Protein AF-0000000079107792 (afdb_homodimer)

Sequence (592 aa):
MAALPGDSTPASPCLSMDLQAVCQRAASRLDIPWPEMAKETSRSRYEGKHFPQTTRTKRQLLPVFPEMLDEVSVSWRDRPFSNKAPIQGASSLDCDGMERLGLLRIPPMEPLVAAHLLPRMGPSPSRNPTLPAKADRFQSIMTERAYRAAALSARALNVSSMLTAYQAELCEDMSSNPGPATLDEIAAVTDICLRVQRCAVQATGKVMGIMVVQERARWLNLTNLPDREKEDVLDMPIVPEGIFHSALASMQRRRETKKKEDEALHLCLPRRVQPLPSQQRPFATAALPPSCSEPCMAALPGDSTPASPCLSMDLQAVCQRAASRLDIPWPEMAKETSRSRYEGKHFPQTTRTKRQLLPVFPEMLDEVSVSWRDRPFSNKAPIQGASSLDCDGMERLGLLRIPPMEPLVAAHLLPRMGPSPSRNPTLPAKADRFQSIMTERAYRAAALSARALNVSSMLTAYQAELCEDMSSNPGPATLDEIAAVTDICLRVQRCAVQATGKVMGIMVVQERARWLNLTNLPDREKEDVLDMPIVPEGIFHSALASMQRRRETKKKEDEALHLCLPRRVQPLPSQQRPFATAALPPSCSEPC

Radius of gyration: 36.27 Å; Cα contacts (8 Å, |Δi|>4): 708; chains: 2; bounding box: 68×150×100 Å

pLDDT: mean 79.84, std 21.38, range [21.89, 98.81]

Structure (mmCIF, N/CA/C/O backbone):
data_AF-0000000079107792-model_v1
#
loop_
_entity.id
_entity.type
_entity.pdbx_description
1 polymer 'Uncharacterized protein'
#
loop_
_atom_site.group_PDB
_atom_site.id
_atom_site.type_symbol
_atom_site.label_atom_id
_atom_site.label_alt_id
_atom_site.label_comp_id
_atom_site.label_asym_id
_atom_site.label_entity_id
_atom_site.label_seq_id
_atom_site.pdbx_PDB_ins_code
_atom_site.Cartn_x
_atom_site.Cartn_y
_atom_site.Cartn_z
_atom_site.occupancy
_atom_site.B_iso_or_equiv
_atom_site.auth_seq_id
_atom_site.auth_comp_id
_atom_site.auth_asym_id
_atom_site.auth_atom_id
_atom_site.pdbx_PDB_model_num
ATOM 1 N N . MET A 1 1 ? 17.984 -16.156 35.125 1 22.91 1 MET A N 1
ATOM 2 C CA . MET A 1 1 ? 17.359 -14.844 35.156 1 22.91 1 MET A CA 1
ATOM 3 C C . MET A 1 1 ? 16.422 -14.656 33.969 1 22.91 1 MET A C 1
ATOM 5 O O . MET A 1 1 ? 16.859 -14.719 32.812 1 22.91 1 MET A O 1
ATOM 9 N N . ALA A 1 2 ? 15.07 -14.938 34.125 1 25.86 2 ALA A N 1
ATOM 10 C CA . ALA A 1 2 ? 13.922 -15.109 33.25 1 25.86 2 ALA A CA 1
ATOM 11 C C . ALA A 1 2 ? 13.562 -13.797 32.562 1 25.86 2 ALA A C 1
ATOM 13 O O . ALA A 1 2 ? 13.469 -12.75 33.188 1 25.86 2 ALA A O 1
ATOM 14 N N . ALA A 1 3 ? 13.938 -13.656 31.234 1 34.09 3 ALA A N 1
ATOM 15 C CA . ALA A 1 3 ? 13.734 -12.469 30.391 1 34.09 3 ALA A CA 1
ATOM 16 C C . ALA A 1 3 ? 12.305 -11.953 30.516 1 34.09 3 ALA A C 1
ATOM 18 O O . ALA A 1 3 ? 11.352 -12.727 30.453 1 34.09 3 ALA A O 1
ATOM 19 N N . LEU A 1 4 ? 12.094 -10.812 31.25 1 31.31 4 LEU A N 1
ATOM 20 C CA . LEU A 1 4 ? 10.836 -10.148 31.547 1 31.31 4 LEU A CA 1
ATOM 21 C C . LEU A 1 4 ? 10.016 -9.945 30.266 1 31.31 4 LEU A C 1
ATOM 23 O O . LEU A 1 4 ? 10.578 -9.719 29.203 1 31.31 4 LEU A O 1
ATOM 27 N N . PRO A 1 5 ? 8.812 -10.477 30.188 1 34 5 PRO A N 1
ATOM 28 C CA . PRO A 1 5 ? 7.859 -10.383 29.078 1 34 5 PRO A CA 1
ATOM 29 C C . PRO A 1 5 ? 7.672 -8.953 28.594 1 34 5 PRO A C 1
ATOM 31 O O . PRO A 1 5 ? 7.641 -8.016 29.391 1 34 5 PRO A O 1
ATOM 34 N N . GLY A 1 6 ? 8.391 -8.516 27.625 1 32.59 6 GLY A N 1
ATOM 35 C CA . GLY A 1 6 ? 8.328 -7.188 27.031 1 32.59 6 GLY A CA 1
ATOM 36 C C . GLY A 1 6 ? 6.91 -6.641 26.969 1 32.59 6 GLY A C 1
ATOM 37 O O . GLY A 1 6 ? 6.004 -7.324 26.484 1 32.59 6 GLY A O 1
ATOM 38 N N . ASP A 1 7 ? 6.453 -5.762 27.891 1 32.47 7 ASP A N 1
ATOM 39 C CA . ASP A 1 7 ? 5.223 -5.016 28.141 1 32.47 7 ASP A CA 1
ATOM 40 C C . ASP A 1 7 ? 4.719 -4.344 26.875 1 32.47 7 ASP A C 1
ATOM 42 O O . ASP A 1 7 ? 5.383 -3.459 26.328 1 32.47 7 ASP A O 1
ATOM 46 N N . SER A 1 8 ? 4.047 -4.945 26.031 1 37.72 8 SER A N 1
ATOM 47 C CA . SER A 1 8 ? 3.234 -4.359 24.969 1 37.72 8 SER A CA 1
ATOM 48 C C . SER A 1 8 ? 2.428 -3.172 25.484 1 37.72 8 SER A C 1
ATOM 50 O O . SER A 1 8 ? 1.401 -3.348 26.141 1 37.72 8 SER A O 1
ATOM 52 N N . THR A 1 9 ? 2.992 -2.057 25.875 1 35.97 9 THR A N 1
ATOM 53 C CA . THR A 1 9 ? 2.23 -0.898 26.328 1 35.97 9 THR A CA 1
ATOM 54 C C . THR A 1 9 ? 1.087 -0.59 25.359 1 35.97 9 THR A C 1
ATOM 56 O O . THR A 1 9 ? 1.314 -0.35 24.172 1 35.97 9 THR A O 1
ATOM 59 N N . PRO A 1 10 ? -0.136 -0.92 25.641 1 39.25 10 PRO A N 1
ATOM 60 C CA . PRO A 1 10 ? -1.331 -0.49 24.906 1 39.25 10 PRO A CA 1
ATOM 61 C C . PRO A 1 10 ? -1.303 0.994 24.547 1 39.25 10 PRO A C 1
ATOM 63 O O . PRO A 1 10 ? -0.666 1.788 25.25 1 39.25 10 PRO A O 1
ATOM 66 N N . ALA A 1 11 ? -1.446 1.407 23.344 1 47.06 11 ALA A N 1
ATOM 67 C CA . ALA A 1 11 ? -1.605 2.812 22.984 1 47.06 11 ALA A CA 1
ATOM 68 C C . ALA A 1 11 ? -2.33 3.584 24.078 1 47.06 11 ALA A C 1
ATOM 70 O O . ALA A 1 11 ? -3.326 3.107 24.625 1 47.06 11 ALA A O 1
ATOM 71 N N . SER A 1 12 ? -1.781 4.512 24.719 1 47.53 12 SER A N 1
ATOM 72 C CA . SER A 1 12 ? -2.309 5.273 25.844 1 47.53 12 SER A CA 1
ATOM 73 C C . SER A 1 12 ? -3.713 5.793 25.547 1 47.53 12 SER A C 1
ATOM 75 O O . SER A 1 12 ? -3.963 6.355 24.484 1 47.53 12 SER A O 1
ATOM 77 N N . PRO A 1 13 ? -4.793 5.383 26.234 1 50 13 PRO A N 1
ATOM 78 C CA . PRO A 1 13 ? -6.18 5.848 26.156 1 50 13 PRO A CA 1
ATOM 79 C C . PRO A 1 13 ? -6.285 7.348 25.891 1 50 13 PRO A C 1
ATOM 81 O O . PRO A 1 13 ? -7.203 7.789 25.188 1 50 13 PRO A O 1
ATOM 84 N N . CYS A 1 14 ? -5.32 8.094 26.266 1 48.06 14 CYS A N 1
ATOM 85 C CA . CYS A 1 14 ? -5.363 9.539 26.125 1 48.06 14 CYS A CA 1
ATOM 86 C C . CYS A 1 14 ? -5.188 9.945 24.656 1 48.06 14 CYS A C 1
ATOM 88 O O . CYS A 1 14 ? -5.867 10.852 24.188 1 48.06 14 CYS A O 1
ATOM 90 N N . LEU A 1 15 ? -4.453 9.211 23.969 1 57.38 15 LEU A N 1
ATOM 91 C CA . LEU A 1 15 ? -4.223 9.547 22.562 1 57.38 15 LEU A CA 1
ATOM 92 C C . LEU A 1 15 ? -5.453 9.25 21.719 1 57.38 15 LEU A C 1
ATOM 94 O O . LEU A 1 15 ? -5.809 10.023 20.828 1 57.38 15 LEU A O 1
ATOM 98 N N . SER A 1 16 ? -6.082 8.25 22.125 1 66.12 16 SER A N 1
ATOM 99 C CA . SER A 1 16 ? -7.289 7.875 21.391 1 66.12 16 SER A CA 1
ATOM 100 C C . SER A 1 16 ? -8.422 8.867 21.656 1 66.12 16 SER A C 1
ATOM 102 O O . SER A 1 16 ? -9.141 9.242 20.734 1 66.12 16 SER A O 1
ATOM 104 N N . MET A 1 17 ? -8.367 9.391 22.859 1 66.5 17 MET A N 1
ATOM 105 C CA . MET A 1 17 ? -9.422 10.344 23.188 1 66.5 17 MET A CA 1
ATOM 106 C C . MET A 1 17 ? -9.195 11.68 22.484 1 66.5 17 MET A C 1
ATOM 108 O O . MET A 1 17 ? -10.141 12.297 22 1 66.5 17 MET A O 1
ATOM 112 N N . ASP A 1 18 ? -8.055 11.969 22.391 1 81.69 18 ASP A N 1
ATOM 113 C CA . ASP A 1 18 ? -7.734 13.227 21.719 1 81.69 18 ASP A CA 1
ATOM 114 C C . ASP A 1 18 ? -7.992 13.125 20.219 1 81.69 18 ASP A C 1
ATOM 116 O O . ASP A 1 18 ? -8.562 14.039 19.625 1 81.69 18 ASP A O 1
ATOM 120 N N . LEU A 1 19 ? -7.781 11.945 19.734 1 86.69 19 LEU A N 1
ATOM 121 C CA . LEU A 1 19 ? -8.008 11.742 18.297 1 86.69 19 LEU A CA 1
ATOM 122 C C . LEU A 1 19 ? -9.492 11.844 17.969 1 86.69 19 LEU A C 1
ATOM 124 O O . LEU A 1 19 ? -9.883 12.547 17.031 1 86.69 19 LEU A O 1
ATOM 128 N N . GLN A 1 20 ? -10.312 11.227 18.797 1 87.56 20 GLN A N 1
ATOM 129 C CA . GLN A 1 20 ? -11.742 11.211 18.531 1 87.56 20 GLN A CA 1
ATOM 130 C C . GLN A 1 20 ? -12.344 12.609 18.641 1 87.56 20 GLN A C 1
ATOM 132 O O . GLN A 1 20 ? -13.164 13.016 17.828 1 87.56 20 GLN A O 1
ATOM 137 N N . ALA A 1 21 ? -11.906 13.281 19.625 1 89.94 21 ALA A N 1
ATOM 138 C CA . ALA A 1 21 ? -12.43 14.625 19.859 1 89.94 21 ALA A CA 1
ATOM 139 C C . ALA A 1 21 ? -12.062 15.555 18.703 1 89.94 21 ALA A C 1
ATOM 141 O O . ALA A 1 21 ? -12.906 16.297 18.219 1 89.94 21 ALA A O 1
ATOM 142 N N . VAL A 1 22 ? -10.844 15.5 18.266 1 90.44 22 VAL A N 1
ATOM 143 C CA . VAL A 1 22 ? -10.383 16.359 17.188 1 90.44 22 VAL A CA 1
ATOM 144 C C . VAL A 1 22 ? -11.062 15.961 15.883 1 90.44 22 VAL A C 1
ATOM 146 O O . VAL A 1 22 ? -11.461 16.828 15.094 1 90.44 22 VAL A O 1
ATOM 149 N N . CYS A 1 23 ? -11.227 14.695 15.688 1 90.75 23 CYS A N 1
ATOM 150 C CA . CYS A 1 23 ? -11.898 14.227 14.484 1 90.75 23 CYS A CA 1
ATOM 151 C C . CYS A 1 23 ? -13.359 14.656 14.469 1 90.75 23 CYS A C 1
ATOM 153 O O . CYS A 1 23 ? -13.906 14.977 13.414 1 90.75 23 CYS A O 1
ATOM 155 N N . GLN A 1 24 ? -13.945 14.664 15.617 1 92.5 24 GLN A N 1
ATOM 156 C CA . GLN A 1 24 ? -15.328 15.102 15.703 1 92.5 24 GLN A CA 1
ATOM 157 C C . GLN A 1 24 ? -15.461 16.578 15.336 1 92.5 24 GLN A C 1
ATOM 159 O O . GLN A 1 24 ? -16.375 16.969 14.609 1 92.5 24 GLN A O 1
ATOM 164 N N . ARG A 1 25 ? -14.656 17.391 15.812 1 93.44 25 ARG A N 1
ATOM 165 C CA . ARG A 1 25 ? -14.664 18.812 15.461 1 93.44 25 ARG A CA 1
ATOM 166 C C . ARG A 1 25 ? -14.367 19.016 13.984 1 93.44 25 ARG A C 1
ATOM 168 O O . ARG A 1 25 ? -15 19.844 13.32 1 93.44 25 ARG A O 1
ATOM 175 N N . ALA A 1 26 ? -13.453 18.234 13.469 1 93.31 26 ALA A N 1
ATOM 176 C CA . ALA A 1 26 ? -13.125 18.297 12.047 1 93.31 26 ALA A CA 1
ATOM 177 C C . ALA A 1 26 ? -14.328 17.938 11.188 1 93.31 26 ALA A C 1
ATOM 179 O O . ALA A 1 26 ? -14.656 18.625 10.227 1 93.31 26 ALA A O 1
ATOM 180 N N . ALA A 1 27 ? -14.961 16.875 11.617 1 92.94 27 ALA A N 1
ATOM 181 C CA . ALA A 1 27 ? -16.141 16.422 10.875 1 92.94 27 ALA A CA 1
ATOM 182 C C . ALA A 1 27 ? -17.234 17.484 10.875 1 92.94 27 ALA A C 1
ATOM 184 O O . ALA A 1 27 ? -17.859 17.734 9.844 1 92.94 27 ALA A O 1
ATOM 185 N N . SER A 1 28 ? -17.453 18.062 11.984 1 92.94 28 SER A N 1
ATOM 186 C CA . SER A 1 28 ? -18.469 19.109 12.094 1 92.94 28 SER A CA 1
ATOM 187 C C . SER A 1 28 ? -18.125 20.297 11.211 1 92.94 28 SER A C 1
ATOM 189 O O . SER A 1 28 ? -18.984 20.812 10.492 1 92.94 28 SER A O 1
ATOM 191 N N . ARG A 1 29 ? -16.906 20.703 11.227 1 93.88 29 ARG A N 1
ATOM 192 C CA . ARG A 1 29 ? -16.484 21.875 10.469 1 93.88 29 ARG A CA 1
ATOM 193 C C . ARG A 1 29 ? -16.562 21.609 8.969 1 93.88 29 ARG A C 1
ATOM 195 O O . ARG A 1 29 ? -16.844 22.516 8.18 1 93.88 29 ARG A O 1
ATOM 202 N N . LEU A 1 30 ? -16.266 20.391 8.531 1 92.62 30 LEU A N 1
ATOM 203 C CA . LEU A 1 30 ? -16.203 20.031 7.121 1 92.62 30 LEU A CA 1
ATOM 204 C C . LEU A 1 30 ? -17.547 19.484 6.637 1 92.62 30 LEU A C 1
ATOM 206 O O . LEU A 1 30 ? -17.656 19.016 5.504 1 92.62 30 LEU A O 1
ATOM 210 N N . ASP A 1 31 ? -18.5 19.438 7.477 1 93.38 31 ASP A N 1
ATOM 211 C CA . ASP A 1 31 ? -19.844 18.938 7.164 1 93.38 31 ASP A CA 1
ATOM 212 C C . ASP A 1 31 ? -19.797 17.469 6.738 1 93.38 31 ASP A C 1
ATOM 214 O O . ASP A 1 31 ? -20.375 17.109 5.707 1 93.38 31 ASP A O 1
ATOM 218 N N . ILE A 1 32 ? -19.016 16.734 7.484 1 93.06 32 ILE A N 1
ATOM 219 C CA . ILE A 1 32 ? -18.969 15.281 7.328 1 93.06 32 ILE A CA 1
ATOM 220 C C . ILE A 1 32 ? -19.781 14.609 8.43 1 93.06 32 ILE A C 1
ATOM 222 O O . ILE A 1 32 ? -19.578 14.898 9.617 1 93.06 32 ILE A O 1
ATOM 226 N N . PRO A 1 33 ? -20.656 13.695 8.078 1 90.31 33 PRO A N 1
ATOM 227 C CA . PRO A 1 33 ? -21.484 13.039 9.094 1 90.31 33 PRO A CA 1
ATOM 228 C C . PRO A 1 33 ? -20.656 12.203 10.07 1 90.31 33 PRO A C 1
ATOM 230 O O . PRO A 1 33 ? -19.766 11.461 9.656 1 90.31 33 PRO A O 1
ATOM 233 N N . TRP A 1 34 ? -20.984 12.391 11.359 1 92.38 34 TRP A N 1
ATOM 234 C CA . TRP A 1 34 ? -20.328 11.625 12.414 1 92.38 34 TRP A CA 1
ATOM 235 C C . TRP A 1 34 ? -21.062 10.312 12.664 1 92.38 34 TRP A C 1
ATOM 237 O O . TRP A 1 34 ? -22.281 10.305 12.875 1 92.38 34 TRP A O 1
ATOM 247 N N . PRO A 1 35 ? -20.344 9.188 12.625 1 90 35 PRO A N 1
ATOM 248 C CA . PRO A 1 35 ? -21 7.891 12.781 1 90 35 PRO A CA 1
ATOM 249 C C . PRO A 1 35 ? -21.625 7.711 14.172 1 90 35 PRO A C 1
ATOM 251 O O . PRO A 1 35 ? -21.031 8.141 15.172 1 90 35 PRO A O 1
ATOM 254 N N . GLU A 1 36 ? -22.703 7.035 14.188 1 82.56 36 GLU A N 1
ATOM 255 C CA . GLU A 1 36 ? -23.375 6.738 15.445 1 82.56 36 GLU A CA 1
ATOM 256 C C . GLU A 1 36 ? -22.734 5.539 16.141 1 82.56 36 GLU A C 1
ATOM 258 O O . GLU A 1 36 ? -22.25 4.621 15.484 1 82.56 36 GLU A O 1
ATOM 263 N N . MET A 1 37 ? -22.531 5.715 17.391 1 76.19 37 MET A N 1
ATOM 264 C CA . MET A 1 37 ? -22 4.59 18.156 1 76.19 37 MET A CA 1
ATOM 265 C C . MET A 1 37 ? -23 3.43 18.172 1 76.19 37 MET A C 1
ATOM 267 O O . MET A 1 37 ? -24.172 3.621 18.453 1 76.19 37 MET A O 1
ATOM 271 N N . ALA A 1 38 ? -22.531 2.338 17.469 1 60.19 38 ALA A N 1
ATOM 272 C CA . ALA A 1 38 ? -23.438 1.19 17.469 1 60.19 38 ALA A CA 1
ATOM 273 C C . ALA A 1 38 ? -23.609 0.633 18.891 1 60.19 38 ALA A C 1
ATOM 275 O O . ALA A 1 38 ? -22.625 0.499 19.625 1 60.19 38 ALA A O 1
ATOM 276 N N . LYS A 1 39 ? -24.656 0.778 19.516 1 58.59 39 LYS A N 1
ATOM 277 C CA . LYS A 1 39 ? -25.016 0.149 20.781 1 58.59 39 LYS A CA 1
ATOM 278 C C . LYS A 1 39 ? -25.312 -1.336 20.594 1 58.59 39 LYS A C 1
ATOM 280 O O . LYS A 1 39 ? -26.047 -1.719 19.688 1 58.59 39 LYS A O 1
ATOM 285 N N . GLU A 1 40 ? -24.188 -2.148 20.656 1 54.97 40 GLU A N 1
ATOM 286 C CA . GLU A 1 40 ? -24.609 -3.549 20.625 1 54.97 40 GLU A CA 1
ATOM 287 C C . GLU A 1 40 ? -25.062 -4.012 22 1 54.97 40 GLU A C 1
ATOM 289 O O . GLU A 1 40 ? -24.359 -3.834 23 1 54.97 40 GLU A O 1
ATOM 294 N N . THR A 1 41 ? -26.203 -3.996 22.141 1 53.88 41 THR A N 1
ATOM 295 C CA . THR A 1 41 ? -26.797 -4.582 23.328 1 53.88 41 THR A CA 1
ATOM 296 C C . THR A 1 41 ? -26.562 -6.09 23.359 1 53.88 41 THR A C 1
ATOM 298 O O . THR A 1 41 ? -27 -6.805 22.453 1 53.88 41 THR A O 1
ATOM 301 N N . SER A 1 42 ? -25.312 -6.367 23.578 1 49.53 42 SER A N 1
ATOM 302 C CA . SER A 1 42 ? -25.219 -7.82 23.688 1 49.53 42 SER A CA 1
ATOM 303 C C . SER A 1 42 ? -25.891 -8.328 24.953 1 49.53 42 SER A C 1
ATOM 305 O O . SER A 1 42 ? -25.641 -7.812 26.047 1 49.53 42 SER A O 1
ATOM 307 N N . ARG A 1 43 ? -27 -8.859 24.766 1 50.84 43 ARG A N 1
ATOM 308 C CA . ARG A 1 43 ? -27.672 -9.562 25.859 1 50.84 43 ARG A CA 1
ATOM 309 C C . ARG A 1 43 ? -26.984 -10.891 26.156 1 50.84 43 ARG A C 1
ATOM 311 O O . ARG A 1 43 ? -26.875 -11.75 25.281 1 50.84 43 ARG A O 1
ATOM 318 N N . SER A 1 44 ? -25.922 -10.648 26.812 1 51.72 44 SER A N 1
ATOM 319 C CA . SER A 1 44 ? -25.469 -11.969 27.25 1 51.72 44 SER A CA 1
ATOM 320 C C . SER A 1 44 ? -26.516 -12.641 28.141 1 51.72 44 SER A C 1
ATOM 322 O O . SER A 1 44 ? -27.188 -11.977 28.922 1 51.72 44 SER A O 1
ATOM 324 N N . ARG A 1 45 ? -26.859 -13.781 27.766 1 57.78 45 ARG A N 1
ATOM 325 C CA . ARG A 1 45 ? -27.75 -14.578 28.594 1 57.78 45 ARG A CA 1
ATOM 326 C C . ARG A 1 45 ? -27.281 -14.578 30.047 1 57.78 45 ARG A C 1
ATOM 328 O O . ARG A 1 45 ? -28.062 -14.875 30.953 1 57.78 45 ARG A O 1
ATOM 335 N N . TYR A 1 46 ? -26 -14.352 30.062 1 59.34 46 TYR A N 1
ATOM 336 C CA . TYR A 1 46 ? -25.5 -14.352 31.438 1 59.34 46 TYR A CA 1
ATOM 337 C C . TYR A 1 46 ? -25.844 -13.047 32.156 1 59.34 46 TYR A C 1
ATOM 339 O O . TYR A 1 46 ? -25.688 -12.938 33.375 1 59.34 46 TYR A O 1
ATOM 347 N N . GLU A 1 47 ? -26.078 -12.125 31.234 1 53.25 47 GLU A N 1
ATOM 348 C CA . GLU A 1 47 ? -26.391 -10.844 31.859 1 53.25 47 GLU A CA 1
ATOM 349 C C . GLU A 1 47 ? -27.859 -10.773 32.25 1 53.25 47 GLU A C 1
ATOM 351 O O . GLU A 1 47 ? -28.75 -10.969 31.422 1 53.25 47 GLU A O 1
ATOM 356 N N . GLY A 1 48 ? -28.344 -11.672 32.938 1 55.41 48 GLY A N 1
ATOM 357 C CA . GLY A 1 48 ? -29.672 -11.758 33.531 1 55.41 48 GLY A CA 1
ATOM 358 C C . GLY A 1 48 ? -30.625 -10.711 32.969 1 55.41 48 GLY A C 1
ATOM 359 O O . GLY A 1 48 ? -30.25 -9.898 32.125 1 55.41 48 GLY A O 1
ATOM 360 N N . LYS A 1 49 ? -31.891 -11.031 33 1 56 49 LYS A N 1
ATOM 361 C CA . LYS A 1 49 ? -32.969 -10.18 32.562 1 56 49 LYS A CA 1
ATOM 362 C C . LYS A 1 49 ? -33.062 -8.891 33.375 1 56 49 LYS A C 1
ATOM 364 O O . LYS A 1 49 ? -33.719 -7.938 32.969 1 56 49 LYS A O 1
ATOM 369 N N . HIS A 1 50 ? -32.656 -8.977 34.562 1 59.16 50 HIS A N 1
ATOM 370 C CA . HIS A 1 50 ? -32.969 -7.891 35.469 1 59.16 50 HIS A CA 1
ATOM 371 C C . HIS A 1 50 ? -31.859 -6.836 35.469 1 59.16 50 HIS A C 1
ATOM 373 O O . HIS A 1 50 ? -32.031 -5.738 36 1 59.16 50 HIS A O 1
ATOM 379 N N . PHE A 1 51 ? -30.703 -7.289 35.125 1 54.94 51 PHE A N 1
ATOM 380 C CA . PHE A 1 51 ? -29.641 -6.285 35.156 1 54.94 51 PHE A CA 1
ATOM 381 C C . PHE A 1 51 ? -29.5 -5.602 33.812 1 54.94 51 PHE A C 1
ATOM 383 O O . PHE A 1 51 ? -29.797 -6.203 32.781 1 54.94 51 PHE A O 1
ATOM 390 N N . PRO A 1 52 ? -29.438 -4.32 33.969 1 54.75 52 PRO A N 1
ATOM 391 C CA . PRO A 1 52 ? -29.328 -3.574 32.719 1 54.75 52 PRO A CA 1
ATOM 392 C C . PRO A 1 52 ? -28.297 -4.188 31.75 1 54.75 52 PRO A C 1
ATOM 394 O O . PRO A 1 52 ? -27.328 -4.793 32.188 1 54.75 52 PRO A O 1
ATOM 397 N N . GLN A 1 53 ? -28.75 -4.535 30.703 1 52.44 53 GLN A N 1
ATOM 398 C CA . GLN A 1 53 ? -27.922 -5.043 29.609 1 52.44 53 GLN A CA 1
ATOM 399 C C . GLN A 1 53 ? -26.625 -4.242 29.484 1 52.44 53 GLN A C 1
ATOM 401 O O . GLN A 1 53 ? -26.641 -3.01 29.531 1 52.44 53 GLN A O 1
ATOM 406 N N . THR A 1 54 ? -25.625 -4.887 29.953 1 52.38 54 THR A N 1
ATOM 407 C CA . THR A 1 54 ? -24.359 -4.199 29.719 1 52.38 54 THR A CA 1
ATOM 408 C C . THR A 1 54 ? -24.219 -3.797 28.25 1 52.38 54 THR A C 1
ATOM 410 O O . THR A 1 54 ? -24.406 -4.621 27.359 1 52.38 54 THR A O 1
ATOM 413 N N . THR A 1 55 ? -24.734 -2.678 28.062 1 53 55 THR A N 1
ATOM 414 C CA . THR A 1 55 ? -24.531 -2.113 26.734 1 53 55 THR A CA 1
ATOM 415 C C . THR A 1 55 ? -23.047 -2.002 26.406 1 53 55 THR A C 1
ATOM 417 O O . THR A 1 55 ? -22.297 -1.331 27.125 1 53 55 THR A O 1
ATOM 420 N N . ARG A 1 56 ? -22.547 -3.109 25.953 1 51.53 56 ARG A N 1
ATOM 421 C CA . ARG A 1 56 ? -21.172 -2.941 25.484 1 51.53 56 ARG A CA 1
ATOM 422 C C . ARG A 1 56 ? -21.109 -1.933 24.344 1 51.53 56 ARG A C 1
ATOM 424 O O . ARG A 1 56 ? -21.859 -2.031 23.375 1 51.53 56 ARG A O 1
ATOM 431 N N . THR A 1 57 ? -20.875 -0.645 24.797 1 55.47 57 THR A N 1
ATOM 432 C CA . THR A 1 57 ? -20.734 0.409 23.797 1 55.47 57 THR A CA 1
ATOM 433 C C . THR A 1 57 ? -19.625 0.059 22.812 1 55.47 57 THR A C 1
ATOM 435 O O . THR A 1 57 ? -18.5 -0.271 23.203 1 55.47 57 THR A O 1
ATOM 438 N N . LYS A 1 58 ? -20 -0.276 21.609 1 64.25 58 LYS A N 1
ATOM 439 C CA . LYS A 1 58 ? -19.047 -0.539 20.516 1 64.25 58 LYS A CA 1
ATOM 440 C C . LYS A 1 58 ? -18.109 0.639 20.312 1 64.25 58 LYS A C 1
ATOM 442 O O . LYS A 1 58 ? -18.406 1.765 20.719 1 64.25 58 LYS A O 1
ATOM 447 N N . ARG A 1 59 ? -17.016 0.356 19.938 1 78.19 59 ARG A N 1
ATOM 448 C CA . ARG A 1 59 ? -15.953 1.317 19.688 1 78.19 59 ARG A CA 1
ATOM 449 C C . ARG A 1 59 ? -16.406 2.385 18.688 1 78.19 59 ARG A C 1
ATOM 451 O O . ARG A 1 59 ? -17.125 2.086 17.734 1 78.19 59 ARG A O 1
ATOM 458 N N . GLN A 1 60 ? -16.312 3.629 19.141 1 82.62 60 GLN A N 1
ATOM 459 C CA . GLN A 1 60 ? -16.625 4.754 18.266 1 82.62 60 GLN A CA 1
ATOM 460 C C . GLN A 1 60 ? -15.797 4.688 16.969 1 82.62 60 GLN A C 1
ATOM 462 O O . GLN A 1 60 ? -14.57 4.602 17.016 1 82.62 60 GLN A O 1
ATOM 467 N N . LEU A 1 61 ? -16.562 4.621 15.883 1 90.25 61 LEU A N 1
ATOM 468 C CA . LEU A 1 61 ? -15.906 4.609 14.578 1 90.25 61 LEU A CA 1
ATOM 469 C C . LEU A 1 61 ? -15.68 6.031 14.07 1 90.25 61 LEU A C 1
ATOM 471 O O . LEU A 1 61 ? -16.406 6.953 14.445 1 90.25 61 LEU A O 1
ATOM 475 N N . LEU A 1 62 ? -14.656 6.164 13.312 1 93.5 62 LEU A N 1
ATOM 476 C CA . LEU A 1 62 ? -14.352 7.465 12.719 1 93.5 62 LEU A CA 1
ATOM 477 C C . LEU A 1 62 ? -15.109 7.656 11.414 1 93.5 62 LEU A C 1
ATOM 479 O O . LEU A 1 62 ? -15.523 6.68 10.781 1 93.5 62 LEU A O 1
ATOM 483 N N . PRO A 1 63 ? -15.336 8.898 11.031 1 92.94 63 PRO A N 1
ATOM 484 C CA . PRO A 1 63 ? -16 9.156 9.75 1 92.94 63 PRO A CA 1
ATOM 485 C C . PRO A 1 63 ? -15.07 8.93 8.555 1 92.94 63 PRO A C 1
ATOM 487 O O . PRO A 1 63 ? -13.852 8.836 8.727 1 92.94 63 PRO A O 1
ATOM 490 N N . VAL A 1 64 ? -15.727 8.844 7.434 1 94.75 64 VAL A N 1
ATOM 491 C CA . VAL A 1 64 ? -14.992 8.719 6.184 1 94.75 64 VAL A CA 1
ATOM 492 C C . VAL A 1 64 ? -14.984 10.062 5.453 1 94.75 64 VAL A C 1
ATOM 494 O O . VAL A 1 64 ? -16.031 10.695 5.293 1 94.75 64 VAL A O 1
ATOM 497 N N . PHE A 1 65 ? -13.742 10.508 5.137 1 94.69 65 PHE A N 1
ATOM 498 C CA . PHE A 1 65 ? -13.586 11.703 4.316 1 94.69 65 PHE A CA 1
ATOM 499 C C . PHE A 1 65 ? -13.984 11.43 2.873 1 94.69 65 PHE A C 1
ATOM 501 O O . PHE A 1 65 ? -13.32 10.656 2.178 1 94.69 65 PHE A O 1
ATOM 508 N N . PRO A 1 66 ? -15.055 11.992 2.371 1 93.62 66 PRO A N 1
ATOM 509 C CA . PRO A 1 66 ? -15.609 11.625 1.07 1 93.62 66 PRO A CA 1
ATOM 510 C C . PRO A 1 66 ? -14.609 11.781 -0.071 1 93.62 66 PRO A C 1
ATOM 512 O O . PRO A 1 66 ? -14.562 10.945 -0.974 1 93.62 66 PRO A O 1
ATOM 515 N N . GLU A 1 67 ? -13.836 12.797 -0.07 1 94 67 GLU A N 1
ATOM 516 C CA . GLU A 1 67 ? -12.867 13.016 -1.144 1 94 67 GLU A CA 1
ATOM 517 C C . GLU A 1 67 ? -11.805 11.922 -1.161 1 94 67 GLU A C 1
ATOM 519 O O . GLU A 1 67 ? -11.312 11.547 -2.227 1 94 67 GLU A O 1
ATOM 524 N N . MET A 1 68 ? -11.5 11.484 -0.001 1 94.81 68 MET A N 1
ATOM 525 C CA . MET A 1 68 ? -10.539 10.398 0.081 1 94.81 68 MET A CA 1
ATOM 526 C C . MET A 1 68 ? -11.086 9.133 -0.568 1 94.81 68 MET A C 1
ATOM 528 O O . MET A 1 68 ? -10.367 8.422 -1.273 1 94.81 68 MET A O 1
ATOM 532 N N . LEU A 1 69 ? -12.344 8.875 -0.373 1 95.19 69 LEU A N 1
ATOM 533 C CA . LEU A 1 69 ? -12.977 7.699 -0.95 1 95.19 69 LEU A CA 1
ATOM 534 C C . LEU A 1 69 ? -12.969 7.766 -2.473 1 95.19 69 LEU A C 1
ATOM 536 O O . LEU A 1 69 ? -12.75 6.754 -3.143 1 95.19 69 LEU A O 1
ATOM 540 N N . ASP A 1 70 ? -13.133 8.906 -2.973 1 95.75 70 ASP A N 1
ATOM 541 C CA . ASP A 1 70 ? -13.094 9.102 -4.418 1 95.75 70 ASP A CA 1
ATOM 542 C C . ASP A 1 70 ? -11.688 8.844 -4.965 1 95.75 70 ASP A C 1
ATOM 544 O O . ASP A 1 70 ? -11.531 8.172 -5.988 1 95.75 70 ASP A O 1
ATOM 548 N N . GLU A 1 71 ? -10.734 9.352 -4.273 1 96.25 71 GLU A N 1
ATOM 549 C CA . GLU A 1 71 ? -9.352 9.266 -4.738 1 96.25 71 GLU A CA 1
ATOM 550 C C . GLU A 1 71 ? -8.82 7.84 -4.625 1 96.25 71 GLU A C 1
ATOM 552 O O . GLU A 1 71 ? -8.062 7.379 -5.484 1 96.25 71 GLU A O 1
ATOM 557 N N . VAL A 1 72 ? -9.211 7.137 -3.588 1 96.88 72 VAL A N 1
ATOM 558 C CA . VAL A 1 72 ? -8.688 5.797 -3.354 1 96.88 72 VAL A CA 1
ATOM 559 C C . VAL A 1 72 ? -9.195 4.844 -4.434 1 96.88 72 VAL A C 1
ATOM 561 O O . VAL A 1 72 ? -8.516 3.889 -4.805 1 96.88 72 VAL A O 1
ATOM 564 N N . SER A 1 73 ? -10.367 5.121 -5.031 1 96.12 73 SER A N 1
ATOM 565 C CA . SER A 1 73 ? -11.008 4.184 -5.941 1 96.12 73 SER A CA 1
ATOM 566 C C . SER A 1 73 ? -10.82 4.602 -7.398 1 96.12 73 SER A C 1
ATOM 568 O O . SER A 1 73 ? -11.398 4 -8.305 1 96.12 73 SER A O 1
ATOM 570 N N . VAL A 1 74 ? -10.008 5.582 -7.633 1 96.06 74 VAL A N 1
ATOM 571 C CA . VAL A 1 74 ? -9.836 6.113 -8.977 1 96.06 74 VAL A CA 1
ATOM 572 C C . VAL A 1 74 ? -9.352 5.008 -9.914 1 96.06 74 VAL A C 1
ATOM 574 O O . VAL A 1 74 ? -9.859 4.859 -11.031 1 96.06 74 VAL A O 1
ATOM 577 N N . SER A 1 75 ? -8.438 4.195 -9.469 1 96.12 75 SER A N 1
ATOM 578 C CA . SER A 1 75 ? -7.844 3.164 -10.312 1 96.12 75 SER A CA 1
ATOM 579 C C . SER A 1 75 ? -8.742 1.933 -10.391 1 96.12 75 SER A C 1
ATOM 581 O O . SER A 1 75 ? -8.484 1.021 -11.18 1 96.12 75 SER A O 1
ATOM 583 N N . TRP A 1 76 ? -9.758 1.917 -9.586 1 96.94 76 TRP A N 1
ATOM 584 C CA . TRP A 1 76 ? -10.617 0.738 -9.523 1 96.94 76 TRP A CA 1
ATOM 585 C C . TRP A 1 76 ? -11.656 0.764 -10.633 1 96.94 76 TRP A C 1
ATOM 587 O O . TRP A 1 76 ? -12.203 -0.278 -11.008 1 96.94 76 TRP A O 1
ATOM 597 N N . ARG A 1 77 ? -11.906 1.901 -11.125 1 93.5 77 ARG A N 1
ATOM 598 C CA . ARG A 1 77 ? -13.102 2.123 -11.938 1 93.5 77 ARG A CA 1
ATOM 599 C C . ARG A 1 77 ? -12.805 1.891 -13.414 1 93.5 77 ARG A C 1
ATOM 601 O O . ARG A 1 77 ? -13.664 1.396 -14.148 1 93.5 77 ARG A O 1
ATOM 608 N N . ASP A 1 78 ? -11.648 2.26 -13.766 1 90.31 78 ASP A N 1
ATOM 609 C CA . ASP A 1 78 ? -11.375 2.219 -15.203 1 90.31 78 ASP A CA 1
ATOM 610 C C . ASP A 1 78 ? -10.18 1.316 -15.5 1 90.31 78 ASP A C 1
ATOM 612 O O . ASP A 1 78 ? -9.039 1.78 -15.547 1 90.31 78 ASP A O 1
ATOM 616 N N . ARG A 1 79 ? -10.43 0.126 -16.031 1 95.19 79 ARG A N 1
ATOM 617 C CA . ARG A 1 79 ? -9.445 -0.845 -16.5 1 95.19 79 ARG A CA 1
ATOM 618 C C . ARG A 1 79 ? -8.312 -1 -15.5 1 95.19 79 ARG A C 1
ATOM 620 O O . ARG A 1 79 ? -7.152 -0.714 -15.812 1 95.19 79 ARG A O 1
ATOM 627 N N . PRO A 1 80 ? -8.695 -1.54 -14.312 1 96.62 80 PRO A N 1
ATOM 628 C CA . PRO A 1 80 ? -7.715 -1.638 -13.234 1 96.62 80 PRO A CA 1
ATOM 629 C C . PRO A 1 80 ? -6.469 -2.422 -13.633 1 96.62 80 PRO A C 1
ATOM 631 O O . PRO A 1 80 ? -5.387 -2.195 -13.086 1 96.62 80 PRO A O 1
ATOM 634 N N . PHE A 1 81 ? -6.559 -3.281 -14.594 1 97 81 PHE A N 1
ATOM 635 C CA . PHE A 1 81 ? -5.422 -4.086 -15.016 1 97 81 PHE A CA 1
ATOM 636 C C . PHE A 1 81 ? -4.594 -3.354 -16.062 1 97 81 PHE A C 1
ATOM 638 O O . PHE A 1 81 ? -3.383 -3.193 -15.906 1 97 81 PHE A O 1
ATOM 645 N N . SER A 1 82 ? -5.168 -2.789 -17.062 1 95.5 82 SER A N 1
ATOM 646 C CA . SER A 1 82 ? -4.445 -2.301 -18.234 1 95.5 82 SER A CA 1
ATOM 647 C C . SER A 1 82 ? -4.109 -0.818 -18.094 1 95.5 82 SER A C 1
ATOM 649 O O . SER A 1 82 ? -3.234 -0.306 -18.797 1 95.5 82 SER A O 1
ATOM 651 N N . ASN A 1 83 ? -4.781 -0.18 -17.234 1 90.69 83 ASN A N 1
ATOM 652 C CA . ASN A 1 83 ? -4.535 1.25 -17.078 1 90.69 83 ASN A CA 1
ATOM 653 C C . ASN A 1 83 ? -3.199 1.517 -16.391 1 90.69 83 ASN A C 1
ATOM 655 O O . ASN A 1 83 ? -3.008 1.15 -15.234 1 90.69 83 ASN A O 1
ATOM 659 N N . LYS A 1 84 ? -2.373 2.203 -17.125 1 86.88 84 LYS A N 1
ATOM 660 C CA . LYS A 1 84 ? -1.041 2.486 -16.594 1 86.88 84 LYS A CA 1
ATOM 661 C C . LYS A 1 84 ? -0.837 3.986 -16.391 1 86.88 84 LYS A C 1
ATOM 663 O O . LYS A 1 84 ? 0.298 4.457 -16.312 1 86.88 84 LYS A O 1
ATOM 668 N N . ALA A 1 85 ? -1.93 4.688 -16.344 1 85.62 85 ALA A N 1
ATOM 669 C CA . ALA A 1 85 ? -1.82 6.133 -16.156 1 85.62 85 ALA A CA 1
ATOM 670 C C . ALA A 1 85 ? -1.094 6.457 -14.859 1 85.62 85 ALA A C 1
ATOM 672 O O . ALA A 1 85 ? -1.382 5.867 -13.812 1 85.62 85 ALA A O 1
ATOM 673 N N . PRO A 1 86 ? -0.169 7.402 -15.031 1 87.31 86 PRO A N 1
ATOM 674 C CA . PRO A 1 86 ? 0.572 7.758 -13.82 1 87.31 86 PRO A CA 1
ATOM 675 C C . PRO A 1 86 ? -0.271 8.555 -12.828 1 87.31 86 PRO A C 1
ATOM 677 O O . PRO A 1 86 ? -1.234 9.219 -13.219 1 87.31 86 PRO A O 1
ATOM 680 N N . ILE A 1 87 ? 0.082 8.406 -11.672 1 92.62 87 ILE A N 1
ATOM 681 C CA . ILE A 1 87 ? -0.542 9.195 -10.609 1 92.62 87 ILE A CA 1
ATOM 682 C C . ILE A 1 87 ? 0.006 10.617 -10.633 1 92.62 87 ILE A C 1
ATOM 684 O O . ILE A 1 87 ? 1.222 10.82 -10.68 1 92.62 87 ILE A O 1
ATOM 688 N N . GLN A 1 88 ? -0.909 11.531 -10.586 1 85.31 88 GLN A N 1
ATOM 689 C CA . GLN A 1 88 ? -0.529 12.938 -10.656 1 85.31 88 GLN A CA 1
ATOM 690 C C . GLN A 1 88 ? 0.355 13.328 -9.477 1 85.31 88 GLN A C 1
ATOM 692 O O . GLN A 1 88 ? 0.045 13.008 -8.328 1 85.31 88 GLN A O 1
ATOM 697 N N . GLY A 1 89 ? 1.484 13.953 -9.852 1 87.38 89 GLY A N 1
ATOM 698 C CA . GLY A 1 89 ? 2.393 14.453 -8.828 1 87.38 89 GLY A CA 1
ATOM 699 C C . GLY A 1 89 ? 3.457 13.445 -8.43 1 87.38 89 GLY A C 1
ATOM 700 O O . GLY A 1 89 ? 4.363 13.766 -7.664 1 87.38 89 GLY A O 1
ATOM 701 N N . ALA A 1 90 ? 3.373 12.297 -8.93 1 92 90 ALA A N 1
ATOM 702 C CA . ALA A 1 90 ? 4.27 11.211 -8.547 1 92 90 ALA A CA 1
ATOM 703 C C . ALA A 1 90 ? 5.73 11.594 -8.789 1 92 90 ALA A C 1
ATOM 705 O O . ALA A 1 90 ? 6.594 11.336 -7.949 1 92 90 ALA A O 1
ATOM 706 N N . SER A 1 91 ? 6.004 12.227 -9.859 1 88.25 91 SER A N 1
ATOM 707 C CA . SER A 1 91 ? 7.379 12.523 -10.25 1 88.25 91 SER A CA 1
ATOM 708 C C . SER A 1 91 ? 8.016 13.555 -9.328 1 88.25 91 SER A C 1
ATOM 710 O O . SER A 1 91 ? 9.234 13.586 -9.172 1 88.25 91 SER A O 1
ATOM 712 N N . SER A 1 92 ? 7.242 14.398 -8.719 1 90.31 92 SER A N 1
ATOM 713 C CA . SER A 1 92 ? 7.754 15.438 -7.832 1 90.31 92 SER A CA 1
ATOM 714 C C . SER A 1 92 ? 8.156 14.859 -6.48 1 90.31 92 SER A C 1
ATOM 716 O O . SER A 1 92 ? 8.781 15.547 -5.668 1 90.31 92 SER A O 1
ATOM 718 N N . LEU A 1 93 ? 7.879 13.562 -6.293 1 94.62 93 LEU A N 1
ATOM 719 C CA . LEU A 1 93 ? 8.078 12.969 -4.98 1 94.62 93 LEU A CA 1
ATOM 720 C C . LEU A 1 93 ? 9.336 12.102 -4.961 1 94.62 93 LEU A C 1
ATOM 722 O O . LEU A 1 93 ? 9.625 11.438 -3.965 1 94.62 93 LEU A O 1
ATOM 726 N N . ASP A 1 94 ? 10.062 12.133 -6.082 1 93.62 94 ASP A N 1
ATOM 727 C CA . ASP A 1 94 ? 11.305 11.367 -6.117 1 93.62 94 ASP A CA 1
ATOM 728 C C . ASP A 1 94 ? 12.281 11.867 -5.059 1 93.62 94 ASP A C 1
ATOM 730 O O . ASP A 1 94 ? 12.43 13.07 -4.859 1 93.62 94 ASP A O 1
ATOM 734 N N . CYS A 1 95 ? 12.875 10.938 -4.336 1 93.81 95 CYS A N 1
ATOM 735 C CA . CYS A 1 95 ? 13.758 11.328 -3.246 1 93.81 95 CYS A CA 1
ATOM 736 C C . CYS A 1 95 ? 15.125 10.664 -3.385 1 93.81 95 CYS A C 1
ATOM 738 O O . CYS A 1 95 ? 15.281 9.711 -4.148 1 93.81 95 CYS A O 1
ATOM 740 N N . ASP A 1 96 ? 16.016 11.164 -2.637 1 91.62 96 ASP A N 1
ATOM 741 C CA . ASP A 1 96 ? 17.406 10.727 -2.701 1 91.62 96 ASP A CA 1
ATOM 742 C C . ASP A 1 96 ? 17.547 9.266 -2.291 1 91.62 96 ASP A C 1
ATOM 744 O O . ASP A 1 96 ? 17.062 8.859 -1.231 1 91.62 96 ASP A O 1
ATOM 748 N N . GLY A 1 97 ? 18.188 8.523 -3.209 1 92.62 97 GLY A N 1
ATOM 749 C CA . GLY A 1 97 ? 18.469 7.133 -2.895 1 92.62 97 GLY A CA 1
ATOM 750 C C . GLY A 1 97 ? 17.234 6.254 -2.877 1 92.62 97 GLY A C 1
ATOM 751 O O . GLY A 1 97 ? 17.234 5.18 -2.271 1 92.62 97 GLY A O 1
ATOM 752 N N . MET A 1 98 ? 16.203 6.688 -3.457 1 94.44 98 MET A N 1
ATOM 753 C CA . MET A 1 98 ? 14.938 5.973 -3.334 1 94.44 98 MET A CA 1
ATOM 754 C C . MET A 1 98 ? 15.062 4.547 -3.859 1 94.44 98 MET A C 1
ATOM 756 O O . MET A 1 98 ? 14.422 3.631 -3.34 1 94.44 98 MET A O 1
ATOM 760 N N . GLU A 1 99 ? 15.914 4.254 -4.805 1 94.06 99 GLU A N 1
ATOM 761 C CA . GLU A 1 99 ? 16.141 2.891 -5.273 1 94.06 99 GLU A CA 1
ATOM 762 C C . GLU A 1 99 ? 16.922 2.076 -4.25 1 94.06 99 GLU A C 1
ATOM 764 O O . GLU A 1 99 ? 16.547 0.95 -3.922 1 94.06 99 GLU A O 1
ATOM 769 N N . ARG A 1 100 ? 17.969 2.629 -3.732 1 94.75 100 ARG A N 1
ATOM 770 C CA . ARG A 1 100 ? 18.812 1.956 -2.762 1 94.75 100 ARG A CA 1
ATOM 771 C C . ARG A 1 100 ? 18.078 1.707 -1.454 1 94.75 100 ARG A C 1
ATOM 773 O O . ARG A 1 100 ? 18.375 0.759 -0.729 1 94.75 100 ARG A O 1
ATOM 780 N N . LEU A 1 101 ? 17.141 2.488 -1.25 1 96.25 101 LEU A N 1
ATOM 781 C CA . LEU A 1 101 ? 16.406 2.404 0.008 1 96.25 101 LEU A CA 1
ATOM 782 C C . LEU A 1 101 ? 15.18 1.505 -0.134 1 96.25 101 LEU A C 1
ATOM 784 O O . LEU A 1 101 ? 14.445 1.299 0.831 1 96.25 101 LEU A O 1
ATOM 788 N N . GLY A 1 102 ? 14.945 0.955 -1.312 1 96.81 102 GLY A N 1
ATOM 789 C CA . GLY A 1 102 ? 13.789 0.102 -1.551 1 96.81 102 GLY A CA 1
ATOM 790 C C . GLY A 1 102 ? 12.5 0.88 -1.757 1 96.81 102 GLY A C 1
ATOM 791 O O . GLY A 1 102 ? 11.406 0.333 -1.606 1 96.81 102 GLY A O 1
ATOM 792 N N . LEU A 1 103 ? 12.57 2.15 -2.133 1 97.94 103 LEU A N 1
ATOM 793 C CA . LEU A 1 103 ? 11.398 3.01 -2.246 1 97.94 103 LEU A CA 1
ATOM 794 C C . LEU A 1 103 ? 11.07 3.293 -3.707 1 97.94 103 LEU A C 1
ATOM 796 O O . LEU A 1 103 ? 10.469 4.32 -4.027 1 97.94 103 LEU A O 1
ATOM 800 N N . LEU A 1 104 ? 11.547 2.479 -4.574 1 97 104 LEU A N 1
ATOM 801 C CA . LEU A 1 104 ? 11.258 2.666 -5.992 1 97 104 LEU A CA 1
ATOM 802 C C . LEU A 1 104 ? 10.727 1.378 -6.613 1 97 104 LEU A C 1
ATOM 804 O O . LEU A 1 104 ? 9.625 1.355 -7.164 1 97 104 LEU A O 1
ATOM 808 N N . ARG A 1 105 ? 11.516 0.353 -6.48 1 97.06 105 ARG A N 1
ATOM 809 C CA . ARG A 1 105 ? 11.188 -0.949 -7.055 1 97.06 105 ARG A CA 1
ATOM 810 C C . ARG A 1 105 ? 11.461 -2.07 -6.059 1 97.06 105 ARG A C 1
ATOM 812 O O . ARG A 1 105 ? 12.195 -1.88 -5.086 1 97.06 105 ARG A O 1
ATOM 819 N N . ILE A 1 106 ? 10.773 -3.174 -6.336 1 97.69 106 ILE A N 1
ATOM 820 C CA . ILE A 1 106 ? 11.016 -4.348 -5.504 1 97.69 106 ILE A CA 1
ATOM 8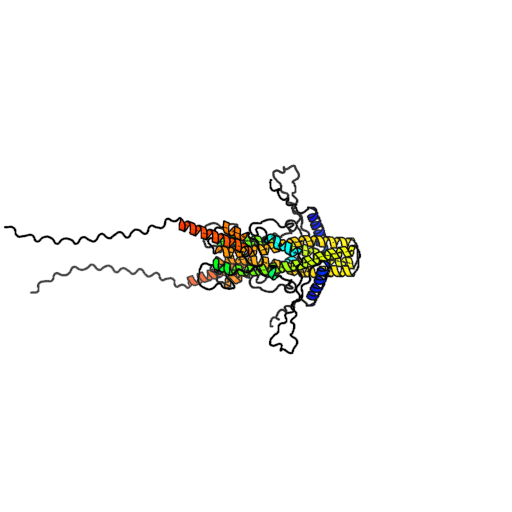21 C C . ILE A 1 106 ? 12.477 -4.777 -5.633 1 97.69 106 ILE A C 1
ATOM 823 O O . ILE A 1 106 ? 13.086 -4.633 -6.695 1 97.69 106 ILE A O 1
ATOM 827 N N . PRO A 1 107 ? 13.086 -5.234 -4.527 1 96.31 107 PRO A N 1
ATOM 828 C CA . PRO A 1 107 ? 14.453 -5.746 -4.652 1 96.31 107 PRO A CA 1
ATOM 829 C C . PRO A 1 107 ? 14.609 -6.734 -5.805 1 96.31 107 PRO A C 1
ATOM 831 O O . PRO A 1 107 ? 13.719 -7.555 -6.047 1 96.31 107 PRO A O 1
ATOM 834 N N . PRO A 1 108 ? 15.695 -6.652 -6.492 1 94.38 108 PRO A N 1
ATOM 835 C CA . PRO A 1 108 ? 15.875 -7.516 -7.664 1 94.38 108 PRO A CA 1
ATOM 836 C C . PRO A 1 108 ? 16.188 -8.961 -7.289 1 94.38 108 PRO A C 1
ATOM 838 O O . PRO A 1 108 ? 16.75 -9.219 -6.223 1 94.38 108 PRO A O 1
ATOM 841 N N . MET A 1 109 ? 15.789 -9.828 -8.164 1 93.56 109 MET A N 1
ATOM 842 C CA . MET A 1 109 ? 16.188 -11.227 -8.031 1 93.56 109 MET A CA 1
ATOM 843 C C . MET A 1 109 ? 17.656 -11.406 -8.367 1 93.56 109 MET A C 1
ATOM 845 O O . MET A 1 109 ? 18.125 -10.953 -9.414 1 93.56 109 MET A O 1
ATOM 849 N N . GLU A 1 110 ? 18.312 -12.016 -7.508 1 90.38 110 GLU A N 1
ATOM 850 C CA . GLU A 1 110 ? 19.719 -12.266 -7.75 1 90.38 110 GLU A CA 1
ATOM 851 C C . GLU A 1 110 ? 19.922 -13.367 -8.789 1 90.38 110 GLU A C 1
ATOM 853 O O . GLU A 1 110 ? 19.438 -14.484 -8.609 1 90.38 110 GLU A O 1
ATOM 858 N N . PRO A 1 111 ? 20.688 -13.086 -9.758 1 87.56 111 PRO A N 1
ATOM 859 C CA . PRO A 1 111 ? 20.844 -14.055 -10.844 1 87.56 111 PRO A CA 1
ATOM 860 C C . PRO A 1 111 ? 21.469 -15.367 -10.367 1 87.56 111 PRO A C 1
ATOM 862 O O . PRO A 1 111 ? 21.062 -16.453 -10.797 1 87.56 111 PRO A O 1
ATOM 865 N N . LEU A 1 112 ? 22.406 -15.281 -9.539 1 83.69 112 LEU A N 1
ATOM 866 C CA . LEU A 1 112 ? 23.078 -16.484 -9.055 1 83.69 112 LEU A CA 1
ATOM 867 C C . LEU A 1 112 ? 22.125 -17.359 -8.258 1 83.69 112 LEU A C 1
ATOM 869 O O . LEU A 1 112 ? 22.156 -18.594 -8.375 1 83.69 112 LEU A O 1
ATOM 873 N N . VAL A 1 113 ? 21.297 -16.781 -7.512 1 87.19 113 VAL A N 1
ATOM 874 C CA . VAL A 1 113 ? 20.328 -17.516 -6.715 1 87.19 113 VAL A CA 1
ATOM 875 C C . VAL A 1 113 ? 19.281 -18.141 -7.629 1 87.19 113 VAL A C 1
ATOM 877 O O . VAL A 1 113 ? 18.906 -19.297 -7.465 1 87.19 113 VAL A O 1
ATOM 880 N N . ALA A 1 114 ? 18.844 -17.359 -8.586 1 88.5 114 ALA A N 1
ATOM 881 C CA . ALA A 1 114 ? 17.859 -17.844 -9.539 1 88.5 114 ALA A CA 1
ATOM 882 C C . ALA A 1 114 ? 18.375 -19.078 -10.289 1 88.5 114 ALA A C 1
ATOM 884 O O . ALA A 1 114 ? 17.641 -20.047 -10.484 1 88.5 114 ALA A O 1
ATOM 885 N N . ALA A 1 115 ? 19.625 -19.031 -10.664 1 84.31 115 ALA A N 1
ATOM 886 C CA . ALA A 1 115 ? 20.234 -20.141 -11.398 1 84.31 115 ALA A CA 1
ATOM 887 C C . ALA A 1 115 ? 20.25 -21.422 -10.562 1 84.31 115 ALA A C 1
ATOM 889 O O . ALA A 1 115 ? 20.125 -22.516 -11.102 1 84.31 115 ALA A O 1
ATOM 890 N N . HIS A 1 116 ? 20.375 -21.219 -9.312 1 82.38 116 HIS A N 1
ATOM 891 C CA . HIS A 1 116 ? 20.422 -22.359 -8.414 1 82.38 116 HIS A CA 1
ATOM 892 C C . HIS A 1 116 ? 19.031 -22.922 -8.148 1 82.38 116 HIS A C 1
ATOM 894 O O . HIS A 1 116 ? 18.875 -24.109 -7.879 1 82.38 116 HIS A O 1
ATOM 900 N N . LEU A 1 117 ? 18.078 -22.094 -8.195 1 83.81 117 LEU A N 1
ATOM 901 C CA . LEU A 1 117 ? 16.734 -22.516 -7.828 1 83.81 117 LEU A CA 1
ATOM 902 C C . LEU A 1 117 ? 15.992 -23.078 -9.031 1 83.81 117 LEU A C 1
ATOM 904 O O . LEU A 1 117 ? 15.07 -23.875 -8.875 1 83.81 117 LEU A O 1
ATOM 908 N N . LEU A 1 118 ? 16.375 -22.609 -10.164 1 81.31 118 LEU A N 1
ATOM 909 C CA . LEU A 1 118 ? 15.695 -23.047 -11.383 1 81.31 118 LEU A CA 1
ATOM 910 C C . LEU A 1 118 ? 16.094 -24.484 -11.742 1 81.31 118 LEU A C 1
ATOM 912 O O . LEU A 1 118 ? 17.25 -24.875 -11.547 1 81.31 118 LEU A O 1
ATOM 916 N N . PRO A 1 119 ? 15.086 -25.344 -12 1 65.94 119 PRO A N 1
ATOM 917 C CA . PRO A 1 119 ? 15.445 -26.688 -12.453 1 65.94 119 PRO A CA 1
ATOM 918 C C . PRO A 1 119 ? 16.438 -26.672 -13.617 1 65.94 119 PRO A C 1
ATOM 920 O O . PRO A 1 119 ? 16.422 -25.75 -14.43 1 65.94 119 PRO A O 1
ATOM 923 N N . ARG A 1 120 ? 17.656 -27.328 -13.43 1 61.12 120 ARG A N 1
ATOM 924 C CA . ARG A 1 120 ? 18.844 -27.422 -14.281 1 61.12 120 ARG A CA 1
ATOM 925 C C . ARG A 1 120 ? 18.469 -27.328 -15.758 1 61.12 120 ARG A C 1
ATOM 927 O O . ARG A 1 120 ? 18.234 -28.344 -16.422 1 61.12 120 ARG A O 1
ATOM 934 N N . MET A 1 121 ? 17.391 -26.672 -16 1 54.75 121 MET A N 1
ATOM 935 C CA . MET A 1 121 ? 17.359 -26.719 -17.469 1 54.75 121 MET A CA 1
ATOM 936 C C . MET A 1 121 ? 18.625 -26.125 -18.047 1 54.75 121 MET A C 1
ATOM 938 O O . MET A 1 121 ? 19.375 -25.438 -17.359 1 54.75 121 MET A O 1
ATOM 942 N N . GLY A 1 122 ? 18.766 -25.734 -19.344 1 46 122 GLY A N 1
ATOM 943 C CA . GLY A 1 122 ? 19.828 -25.344 -20.25 1 46 122 GLY A CA 1
ATOM 944 C C . GLY A 1 122 ? 20.594 -24.125 -19.781 1 46 122 GLY A C 1
ATOM 945 O O . GLY A 1 122 ? 20.516 -23.734 -18.609 1 46 122 GLY A O 1
ATOM 946 N N . PRO A 1 123 ? 20.422 -22.969 -20.547 1 50.81 123 PRO A N 1
ATOM 947 C CA . PRO A 1 123 ? 21.453 -22 -20.875 1 50.81 123 PRO A CA 1
ATOM 948 C C . PRO A 1 123 ? 21.828 -21.109 -19.703 1 50.81 123 PRO A C 1
ATOM 950 O O . PRO A 1 123 ? 21.125 -21.094 -18.672 1 50.81 123 PRO A O 1
ATOM 953 N N . SER A 1 124 ? 22.734 -20.047 -19.891 1 56.25 124 SER A N 1
ATOM 954 C CA . SER A 1 124 ? 23.516 -19.016 -19.234 1 56.25 124 SER A CA 1
ATOM 955 C C . SER A 1 124 ? 22.656 -18.156 -18.297 1 56.25 124 SER A C 1
ATOM 957 O O . SER A 1 124 ? 21.516 -17.828 -18.641 1 56.25 124 SER A O 1
ATOM 959 N N . PRO A 1 125 ? 23.016 -18.094 -17.016 1 59.5 125 PRO A N 1
ATOM 960 C CA . PRO A 1 125 ? 22.344 -17.25 -16.031 1 59.5 125 PRO A CA 1
ATOM 961 C C . PRO A 1 125 ? 21.938 -15.898 -16.594 1 59.5 125 PRO A C 1
ATOM 963 O O . PRO A 1 125 ? 22.75 -15.195 -17.188 1 59.5 125 PRO A O 1
ATOM 966 N N . SER A 1 126 ? 20.688 -15.734 -16.969 1 65.81 126 SER A N 1
ATOM 967 C CA . SER A 1 126 ? 20.172 -14.453 -17.438 1 65.81 126 SER A CA 1
ATOM 968 C C . SER A 1 126 ? 20.312 -13.375 -16.359 1 65.81 126 SER A C 1
ATOM 970 O O . SER A 1 126 ? 20.312 -13.688 -15.164 1 65.81 126 SER A O 1
ATOM 972 N N . ARG A 1 127 ? 20.734 -12.258 -16.844 1 71.31 127 ARG A N 1
ATOM 973 C CA . ARG A 1 127 ? 20.859 -11.078 -15.992 1 71.31 127 ARG A CA 1
ATOM 974 C C . ARG A 1 127 ? 19.547 -10.766 -15.305 1 71.31 127 ARG A C 1
ATOM 976 O O . ARG A 1 127 ? 19.531 -10.25 -14.18 1 71.31 127 ARG A O 1
ATOM 983 N N . ASN A 1 128 ? 18.391 -11.148 -15.945 1 80.31 128 ASN A N 1
ATOM 984 C CA . ASN A 1 128 ? 17.078 -10.906 -15.352 1 80.31 128 ASN A CA 1
ATOM 985 C C . ASN A 1 128 ? 16.25 -12.188 -15.289 1 80.31 128 ASN A C 1
ATOM 987 O O . ASN A 1 128 ? 15.406 -12.43 -16.156 1 80.31 128 ASN A O 1
ATOM 991 N N . PRO A 1 129 ? 16.578 -12.898 -14.258 1 86.5 129 PRO A N 1
ATOM 992 C CA . PRO A 1 129 ? 15.883 -14.188 -14.164 1 86.5 129 PRO A CA 1
ATOM 993 C C . PRO A 1 129 ? 14.367 -14.039 -14.047 1 86.5 129 PRO A C 1
ATOM 995 O O . PRO A 1 129 ? 13.883 -13.102 -13.414 1 86.5 129 PRO A O 1
ATOM 998 N N . THR A 1 130 ? 13.727 -14.906 -14.867 1 87.19 130 THR A N 1
ATOM 999 C CA . THR A 1 130 ? 12.266 -14.906 -14.812 1 87.19 130 THR A CA 1
ATOM 1000 C C . THR A 1 130 ? 11.742 -16.266 -14.367 1 87.19 130 THR A C 1
ATOM 1002 O O . THR A 1 130 ? 12.422 -17.281 -14.516 1 87.19 130 THR A O 1
ATOM 1005 N N . LEU A 1 131 ? 10.609 -16.25 -13.789 1 93.06 131 LEU A N 1
ATOM 1006 C CA . LEU A 1 131 ? 9.945 -17.484 -13.359 1 93.06 131 LEU A CA 1
ATOM 1007 C C . LEU A 1 131 ? 9.508 -18.312 -14.562 1 93.06 131 LEU A C 1
ATOM 1009 O O . LEU A 1 131 ? 9.062 -17.766 -15.57 1 93.06 131 LEU A O 1
ATOM 1013 N N . PRO A 1 132 ? 9.586 -19.516 -14.484 1 90.31 132 PRO A N 1
ATOM 1014 C CA . PRO A 1 132 ? 9.289 -20.375 -15.641 1 90.31 132 PRO A CA 1
ATOM 1015 C C . PRO A 1 132 ? 7.801 -20.406 -15.977 1 90.31 132 PRO A C 1
ATOM 1017 O O . PRO A 1 132 ? 7.43 -20.375 -17.156 1 90.31 132 PRO A O 1
ATOM 1020 N N . ALA A 1 133 ? 6.949 -20.531 -15.023 1 91.94 133 ALA A N 1
ATOM 1021 C CA . ALA A 1 133 ? 5.512 -20.641 -15.258 1 91.94 133 ALA A CA 1
ATOM 1022 C C . ALA A 1 133 ? 4.906 -19.297 -15.641 1 91.94 133 ALA A C 1
ATOM 1024 O O . ALA A 1 133 ? 5.164 -18.281 -14.984 1 91.94 133 ALA A O 1
ATOM 1025 N N . LYS A 1 134 ? 4.094 -19.281 -16.688 1 93.81 134 LYS A N 1
ATOM 1026 C CA . LYS A 1 134 ? 3.445 -18.062 -17.156 1 93.81 134 LYS A CA 1
ATOM 1027 C C . LYS A 1 134 ? 2.617 -17.406 -16.062 1 93.81 134 LYS A C 1
ATOM 1029 O O . LYS A 1 134 ? 2.648 -16.188 -15.898 1 93.81 134 LYS A O 1
ATOM 1034 N N . ALA A 1 135 ? 1.817 -18.188 -15.289 1 95 135 ALA A N 1
ATOM 1035 C CA . ALA A 1 135 ? 0.969 -17.672 -14.219 1 95 135 ALA A CA 1
ATOM 1036 C C . ALA A 1 135 ? 1.802 -16.969 -13.148 1 95 135 ALA A C 1
ATOM 1038 O O . ALA A 1 135 ? 1.409 -15.914 -12.641 1 95 135 ALA A O 1
ATOM 1039 N N . ASP A 1 136 ? 2.963 -17.516 -12.875 1 95.69 136 ASP A N 1
ATOM 1040 C CA . ASP A 1 136 ? 3.84 -16.938 -11.875 1 95.69 136 ASP A CA 1
ATOM 1041 C C . ASP A 1 136 ? 4.477 -15.641 -12.391 1 95.69 136 ASP A C 1
ATOM 1043 O O . ASP A 1 136 ? 4.688 -14.695 -11.625 1 95.69 136 ASP A O 1
ATOM 1047 N N . ARG A 1 137 ? 4.867 -15.656 -13.656 1 96.69 137 ARG A N 1
ATOM 1048 C CA . ARG A 1 137 ? 5.414 -14.438 -14.25 1 96.69 137 ARG A CA 1
ATOM 1049 C C . ARG A 1 137 ? 4.402 -13.297 -14.188 1 96.69 137 ARG A C 1
ATOM 1051 O O . ARG A 1 137 ? 4.758 -12.164 -13.867 1 96.69 137 ARG A O 1
ATOM 1058 N N . PHE A 1 138 ? 3.182 -13.641 -14.508 1 97.44 138 PHE A N 1
ATOM 1059 C CA . PHE A 1 138 ? 2.123 -12.641 -14.43 1 97.44 138 PHE A CA 1
ATOM 1060 C C . PHE A 1 138 ? 2.002 -12.086 -13.023 1 97.44 138 PHE A C 1
ATOM 1062 O O . PHE A 1 138 ? 1.95 -10.867 -12.828 1 97.44 138 PHE A O 1
ATOM 1069 N N . GLN A 1 139 ? 1.924 -13.023 -12.078 1 98.06 139 GLN A N 1
ATOM 1070 C CA . GLN A 1 139 ? 1.792 -12.609 -10.688 1 98.06 139 GLN A CA 1
ATOM 1071 C C . GLN A 1 139 ? 2.982 -11.766 -10.25 1 98.06 139 GLN A C 1
ATOM 1073 O O . GLN A 1 139 ? 2.818 -10.797 -9.508 1 98.06 139 GLN A O 1
ATOM 1078 N N . SER A 1 140 ? 4.164 -12.109 -10.688 1 97.56 140 SER A N 1
ATOM 1079 C CA . SER A 1 140 ? 5.367 -11.352 -10.359 1 97.56 140 SER A CA 1
ATOM 1080 C C . SER A 1 140 ? 5.309 -9.945 -10.945 1 97.56 140 SER A C 1
ATOM 1082 O O . SER A 1 140 ? 5.699 -8.977 -10.289 1 97.56 140 SER A O 1
ATOM 1084 N N . ILE A 1 141 ? 4.883 -9.836 -12.141 1 97.62 141 ILE A N 1
ATOM 1085 C CA . ILE A 1 141 ? 4.742 -8.539 -12.789 1 97.62 141 ILE A CA 1
ATOM 1086 C C . ILE A 1 141 ? 3.756 -7.672 -12.008 1 97.62 141 ILE A C 1
ATOM 1088 O O . ILE A 1 141 ? 4.004 -6.484 -11.789 1 97.62 141 ILE A O 1
ATOM 1092 N N . MET A 1 142 ? 2.611 -8.227 -11.609 1 98.06 142 MET A N 1
ATOM 1093 C CA . MET A 1 142 ? 1.618 -7.5 -10.828 1 98.06 142 MET A CA 1
ATOM 1094 C C . MET A 1 142 ? 2.189 -7.082 -9.477 1 98.06 142 MET A C 1
ATOM 1096 O O . MET A 1 142 ? 1.916 -5.984 -8.992 1 98.06 142 MET A O 1
ATOM 1100 N N . THR A 1 143 ? 2.969 -7.992 -8.891 1 98.5 143 THR A N 1
ATOM 1101 C CA . THR A 1 143 ? 3.607 -7.676 -7.617 1 98.5 143 THR A CA 1
ATOM 1102 C C . THR A 1 143 ? 4.559 -6.492 -7.77 1 98.5 143 THR A C 1
ATOM 1104 O O . THR A 1 143 ? 4.598 -5.609 -6.91 1 98.5 143 THR A O 1
ATOM 1107 N N . GLU A 1 144 ? 5.316 -6.461 -8.82 1 97.62 144 GLU A N 1
ATOM 1108 C CA . GLU A 1 144 ? 6.207 -5.336 -9.109 1 97.62 144 GLU A CA 1
ATOM 1109 C C . GLU A 1 144 ? 5.422 -4.039 -9.273 1 97.62 144 GLU A C 1
ATOM 1111 O O . GLU A 1 144 ? 5.816 -2.998 -8.742 1 97.62 144 GLU A O 1
ATOM 1116 N N . ARG A 1 145 ? 4.367 -4.109 -9.953 1 98.06 145 ARG A N 1
ATOM 1117 C CA . ARG A 1 145 ? 3.52 -2.938 -10.156 1 98.06 145 ARG A CA 1
ATOM 1118 C C . ARG A 1 145 ? 2.957 -2.438 -8.828 1 98.06 145 ARG A C 1
ATOM 1120 O O . ARG A 1 145 ? 2.961 -1.234 -8.562 1 98.06 145 ARG A O 1
ATOM 1127 N N . ALA A 1 146 ? 2.436 -3.361 -8.047 1 98.56 146 ALA A N 1
ATOM 1128 C CA . ALA A 1 146 ? 1.901 -3.008 -6.734 1 98.56 146 ALA A CA 1
ATOM 1129 C C . ALA A 1 146 ? 2.988 -2.422 -5.84 1 98.56 146 ALA A C 1
ATOM 1131 O O . ALA A 1 146 ? 2.746 -1.465 -5.102 1 98.56 146 ALA A O 1
ATOM 1132 N N . TYR A 1 147 ? 4.18 -3.008 -5.891 1 98.75 147 TYR A N 1
ATOM 1133 C CA . TYR A 1 147 ? 5.297 -2.514 -5.098 1 98.75 147 TYR A CA 1
ATOM 1134 C C . TYR A 1 147 ? 5.645 -1.079 -5.473 1 98.75 147 TYR A C 1
ATOM 1136 O O . TYR A 1 147 ? 5.875 -0.24 -4.598 1 98.75 147 TYR A O 1
ATOM 1144 N N . ARG A 1 148 ? 5.676 -0.78 -6.691 1 98.19 148 ARG A N 1
ATOM 1145 C CA . ARG A 1 148 ? 5.984 0.57 -7.152 1 98.19 148 ARG A CA 1
ATOM 1146 C C . ARG A 1 148 ? 4.941 1.566 -6.656 1 98.19 148 ARG A C 1
ATOM 1148 O O . ARG A 1 148 ? 5.277 2.691 -6.281 1 98.19 148 ARG A O 1
ATOM 1155 N N . ALA A 1 149 ? 3.729 1.14 -6.703 1 98.44 149 ALA A N 1
ATOM 1156 C CA . ALA A 1 149 ? 2.674 2.004 -6.18 1 98.44 149 ALA A CA 1
ATOM 1157 C C . ALA A 1 149 ? 2.826 2.205 -4.672 1 98.44 149 ALA A C 1
ATOM 1159 O O . ALA A 1 149 ? 2.662 3.32 -4.172 1 98.44 149 ALA A O 1
ATOM 1160 N N . ALA A 1 150 ? 3.1 1.131 -3.971 1 98.75 150 ALA A N 1
ATOM 1161 C CA . ALA A 1 150 ? 3.322 1.236 -2.529 1 98.75 150 ALA A CA 1
ATOM 1162 C C . ALA A 1 150 ? 4.52 2.129 -2.223 1 98.75 150 ALA A C 1
ATOM 1164 O O . ALA A 1 150 ? 4.488 2.918 -1.276 1 98.75 150 ALA A O 1
ATOM 1165 N N . ALA A 1 151 ? 5.543 1.98 -3.033 1 98.69 151 ALA A N 1
ATOM 1166 C CA . ALA A 1 151 ? 6.734 2.811 -2.867 1 98.69 151 ALA A CA 1
ATOM 1167 C C . ALA A 1 151 ? 6.414 4.281 -3.107 1 98.69 151 ALA A C 1
ATOM 1169 O O . ALA A 1 151 ? 6.953 5.16 -2.428 1 98.69 151 ALA A O 1
ATOM 1170 N N . LEU A 1 152 ? 5.617 4.527 -4.035 1 98.56 152 LEU A N 1
ATOM 1171 C CA . LEU A 1 152 ? 5.18 5.898 -4.258 1 98.56 152 LEU A CA 1
ATOM 1172 C C . LEU A 1 152 ? 4.422 6.434 -3.047 1 98.56 152 LEU A C 1
ATOM 1174 O O . LEU A 1 152 ? 4.621 7.582 -2.643 1 98.56 152 LEU A O 1
ATOM 1178 N N . SER A 1 153 ? 3.498 5.613 -2.533 1 98.75 153 SER A N 1
ATOM 1179 C CA . SER A 1 153 ? 2.801 6.004 -1.311 1 98.75 153 SER A CA 1
ATOM 1180 C C . SER A 1 153 ? 3.787 6.316 -0.19 1 98.75 153 SER A C 1
ATOM 1182 O O . SER A 1 153 ? 3.617 7.297 0.537 1 98.75 153 SER A O 1
ATOM 1184 N N . ALA A 1 154 ? 4.805 5.52 -0.084 1 98.69 154 ALA A N 1
ATOM 1185 C CA . ALA A 1 154 ? 5.824 5.73 0.939 1 98.69 154 ALA A CA 1
ATOM 1186 C C . ALA A 1 154 ? 6.562 7.047 0.715 1 98.69 154 ALA A C 1
ATOM 1188 O O . ALA A 1 154 ? 6.859 7.77 1.669 1 98.69 154 ALA A O 1
ATOM 1189 N N . ARG A 1 155 ? 6.855 7.359 -0.497 1 98.38 155 ARG A N 1
ATOM 1190 C CA . ARG A 1 155 ? 7.531 8.617 -0.799 1 98.38 155 ARG A CA 1
ATOM 1191 C C . ARG A 1 155 ? 6.633 9.805 -0.496 1 98.38 155 ARG A C 1
ATOM 1193 O O . ARG A 1 155 ? 7.105 10.844 -0.025 1 98.38 155 ARG A O 1
ATOM 1200 N N . ALA A 1 156 ? 5.379 9.664 -0.801 1 98.38 156 ALA A N 1
ATOM 1201 C CA . ALA A 1 156 ? 4.43 10.719 -0.438 1 98.38 156 ALA A CA 1
ATOM 1202 C C . ALA A 1 156 ? 4.371 10.906 1.075 1 98.38 156 ALA A C 1
ATOM 1204 O O . ALA A 1 156 ? 4.348 12.031 1.566 1 98.38 156 ALA A O 1
ATOM 1205 N N . LEU A 1 157 ? 4.387 9.789 1.753 1 98.31 157 LEU A N 1
ATOM 1206 C CA . LEU A 1 157 ? 4.352 9.828 3.211 1 98.31 157 LEU A CA 1
ATOM 1207 C C . LEU A 1 157 ? 5.652 10.406 3.768 1 98.31 157 LEU A C 1
ATOM 1209 O O . LEU A 1 157 ? 5.645 11.062 4.809 1 98.31 157 LEU A O 1
ATOM 1213 N N . ASN A 1 158 ? 6.711 10.195 3.066 1 97.62 158 ASN A N 1
ATOM 1214 C CA . ASN A 1 158 ? 7.984 10.82 3.418 1 97.62 158 ASN A CA 1
ATOM 1215 C C . ASN A 1 158 ? 7.875 12.336 3.453 1 97.62 158 ASN A C 1
ATOM 1217 O O . ASN A 1 158 ? 8.242 12.969 4.445 1 97.62 158 ASN A O 1
ATOM 1221 N N . VAL A 1 159 ? 7.332 12.891 2.469 1 96.69 159 VAL A N 1
ATOM 1222 C CA . VAL A 1 159 ? 7.191 14.336 2.346 1 96.69 159 VAL A CA 1
ATOM 1223 C C . VAL A 1 159 ? 6.188 14.852 3.375 1 96.69 159 VAL A C 1
ATOM 1225 O O . VAL A 1 159 ? 6.461 15.812 4.094 1 96.69 159 VAL A O 1
ATOM 1228 N N . SER A 1 160 ? 5.059 14.164 3.449 1 97.06 160 SER A N 1
ATOM 1229 C CA . SER A 1 160 ? 4.016 14.617 4.371 1 97.06 160 SER A CA 1
ATOM 1230 C C . SER A 1 160 ? 4.5 14.562 5.816 1 97.06 160 SER A C 1
ATOM 1232 O O . SER A 1 160 ? 4.191 15.461 6.609 1 97.06 160 SER A O 1
ATOM 1234 N N . SER A 1 161 ? 5.234 13.523 6.145 1 96.31 161 SER A N 1
ATOM 1235 C CA . SER A 1 161 ? 5.754 13.398 7.504 1 96.31 161 SER A CA 1
ATOM 1236 C C . SER A 1 161 ? 6.77 14.5 7.809 1 96.31 161 SER A C 1
ATOM 1238 O O . SER A 1 161 ? 6.746 15.094 8.891 1 96.31 161 SER A O 1
ATOM 1240 N N . MET A 1 162 ? 7.629 14.742 6.906 1 95.94 162 MET A N 1
ATOM 1241 C CA . MET A 1 162 ? 8.633 15.789 7.078 1 95.94 162 MET A CA 1
ATOM 1242 C C . MET A 1 162 ? 7.973 17.156 7.246 1 95.94 162 MET A C 1
ATOM 1244 O O . MET A 1 162 ? 8.328 17.906 8.156 1 95.94 162 MET A O 1
ATOM 1248 N N . LEU A 1 163 ? 7.043 17.422 6.402 1 95.94 163 LEU A N 1
ATOM 1249 C CA . LEU A 1 163 ? 6.371 18.703 6.434 1 95.94 163 LEU A CA 1
ATOM 1250 C C . LEU A 1 163 ? 5.535 18.859 7.695 1 95.94 163 LEU A C 1
ATOM 1252 O O . LEU A 1 163 ? 5.434 19.953 8.258 1 95.94 163 LEU A O 1
ATOM 1256 N N . THR A 1 164 ? 4.906 17.781 8.141 1 96.06 164 THR A N 1
ATOM 1257 C CA . THR A 1 164 ? 4.133 17.828 9.383 1 96.06 164 THR A CA 1
ATOM 1258 C C . THR A 1 164 ? 5.047 18.047 10.578 1 96.06 164 THR A C 1
ATOM 1260 O O . THR A 1 164 ? 4.699 18.766 11.516 1 96.06 164 THR A O 1
ATOM 1263 N N . ALA A 1 165 ? 6.156 17.406 10.555 1 95.19 165 ALA A N 1
ATOM 1264 C CA . ALA A 1 165 ? 7.145 17.656 11.602 1 95.19 165 ALA A CA 1
ATOM 1265 C C . ALA A 1 165 ? 7.609 19.109 11.594 1 95.19 165 ALA A C 1
ATOM 1267 O O . ALA A 1 165 ? 7.777 19.719 12.656 1 95.19 165 ALA A O 1
ATOM 1268 N N . TYR A 1 166 ? 7.848 19.656 10.422 1 95.56 166 TYR A N 1
ATOM 1269 C CA . TYR A 1 166 ? 8.195 21.062 10.25 1 95.56 166 TYR A CA 1
ATOM 1270 C C . TYR A 1 166 ? 7.098 21.969 10.797 1 95.56 166 TYR A C 1
ATOM 1272 O O . TYR A 1 166 ? 7.379 22.953 11.477 1 95.56 166 TYR A O 1
ATOM 1280 N N . GLN A 1 167 ? 5.914 21.594 10.555 1 95.56 167 GLN A N 1
ATOM 1281 C CA . GLN A 1 167 ? 4.77 22.375 11.031 1 95.56 167 GLN A CA 1
ATOM 1282 C C . GLN A 1 167 ? 4.719 22.391 12.555 1 95.56 167 GLN A C 1
ATOM 1284 O O . GLN A 1 167 ? 4.336 23.391 13.156 1 95.56 167 GLN A O 1
ATOM 1289 N N . ALA A 1 168 ? 5.012 21.266 13.148 1 94.38 168 ALA A N 1
ATOM 1290 C CA . ALA A 1 168 ? 5.074 21.234 14.602 1 94.38 168 ALA A CA 1
ATOM 1291 C C . ALA A 1 168 ? 6.055 22.266 15.141 1 94.38 168 ALA A C 1
ATOM 1293 O O . ALA A 1 168 ? 5.781 22.938 16.141 1 94.38 168 ALA A O 1
ATOM 1294 N N . GLU A 1 169 ? 7.188 22.438 14.477 1 93.75 169 GLU A N 1
ATOM 1295 C CA . GLU A 1 169 ? 8.164 23.453 14.844 1 93.75 169 GLU A CA 1
ATOM 1296 C C . GLU A 1 169 ? 7.602 24.859 14.641 1 93.75 169 GLU A C 1
ATOM 1298 O O . GLU A 1 169 ? 7.828 25.75 15.469 1 93.75 169 GLU A O 1
ATOM 1303 N N . LEU A 1 170 ? 6.918 25.062 13.594 1 93.38 170 LEU A N 1
ATOM 1304 C CA . LEU A 1 170 ? 6.328 26.359 13.297 1 93.38 170 LEU A CA 1
ATOM 1305 C C . LEU A 1 170 ? 5.285 26.734 14.344 1 93.38 170 LEU A C 1
ATOM 1307 O O . LEU A 1 170 ? 5.152 27.906 14.695 1 93.38 170 LEU A O 1
ATOM 1311 N N . CYS A 1 171 ? 4.543 25.734 14.781 1 92.38 171 CYS A N 1
ATOM 1312 C CA . CYS A 1 171 ? 3.557 25.984 15.828 1 92.38 171 CYS A CA 1
ATOM 1313 C C . CYS A 1 171 ? 4.23 26.438 17.109 1 92.38 171 CYS A C 1
ATOM 1315 O O . CYS A 1 171 ? 3.715 27.328 17.797 1 92.38 171 CYS A O 1
ATOM 1317 N N . GLU A 1 172 ? 5.336 25.891 17.375 1 91.12 172 GLU A N 1
ATOM 1318 C CA . GLU A 1 172 ? 6.105 26.328 18.531 1 91.12 172 GLU A CA 1
ATOM 1319 C C . GLU A 1 172 ? 6.602 27.766 18.359 1 91.12 172 GLU A C 1
ATOM 1321 O O . GLU A 1 172 ? 6.543 28.562 19.297 1 91.12 172 GLU A O 1
ATOM 1326 N N . ASP A 1 173 ? 7.059 28.094 17.203 1 90.38 173 ASP A N 1
ATOM 1327 C CA . ASP A 1 173 ? 7.504 29.438 16.891 1 90.38 173 ASP A CA 1
ATOM 1328 C C . ASP A 1 173 ? 6.359 30.438 17.031 1 90.38 173 ASP A C 1
ATOM 1330 O O . ASP A 1 173 ? 6.559 31.547 17.562 1 90.38 173 ASP A O 1
ATOM 1334 N N . MET A 1 174 ? 5.238 30.031 16.594 1 89.5 174 MET A N 1
ATOM 1335 C CA . MET A 1 174 ? 4.07 30.906 16.625 1 89.5 174 MET A CA 1
ATOM 1336 C C . MET A 1 174 ? 3.635 31.172 18.062 1 89.5 174 MET A C 1
ATOM 1338 O O . MET A 1 174 ? 3.129 32.25 18.375 1 89.5 174 MET A O 1
ATOM 1342 N N . SER A 1 175 ? 3.779 30.188 18.844 1 86.06 175 SER A N 1
ATOM 1343 C CA . SER A 1 175 ? 3.422 30.344 20.25 1 86.06 175 SER A CA 1
ATOM 1344 C C . SER A 1 175 ? 4.383 31.281 20.953 1 86.06 175 SER A C 1
ATOM 1346 O O . SER A 1 175 ? 3.982 32 21.875 1 86.06 175 SER A O 1
ATOM 1348 N N . SER A 1 176 ? 5.578 31.297 20.516 1 86.88 176 SER A N 1
ATOM 1349 C CA . SER A 1 176 ? 6.59 32.125 21.156 1 86.88 176 SER A CA 1
ATOM 1350 C C . SER A 1 176 ? 6.605 33.531 20.562 1 86.88 176 SER A C 1
ATOM 1352 O O . SER A 1 176 ? 6.719 34.531 21.281 1 86.88 176 SER A O 1
ATOM 1354 N N . ASN A 1 177 ? 6.539 33.562 19.203 1 85 177 ASN A N 1
ATOM 1355 C CA . ASN A 1 177 ? 6.566 34.812 18.469 1 85 177 ASN A CA 1
ATOM 1356 C C . ASN A 1 177 ? 5.59 34.812 17.297 1 85 177 ASN A C 1
ATOM 1358 O O . ASN A 1 177 ? 5.992 34.594 16.156 1 85 177 ASN A O 1
ATOM 1362 N N . PRO A 1 178 ? 4.379 35.219 17.688 1 80.19 178 PRO A N 1
ATOM 1363 C CA . PRO A 1 178 ? 3.379 35.188 16.609 1 80.19 178 PRO A CA 1
ATOM 1364 C C . PRO A 1 178 ? 3.672 36.156 15.492 1 80.19 178 PRO A C 1
ATOM 1366 O O . PRO A 1 178 ? 4.145 37.281 15.758 1 80.19 178 PRO A O 1
ATOM 1369 N N . GLY A 1 179 ? 3.693 35.75 14.219 1 81.88 179 GLY A N 1
ATOM 1370 C CA . GLY A 1 179 ? 3.889 36.625 13.055 1 81.88 179 GLY A CA 1
ATOM 1371 C C . GLY A 1 179 ? 3.166 36.094 11.82 1 81.88 179 GLY A C 1
ATOM 1372 O O . GLY A 1 179 ? 2.912 34.906 11.688 1 81.88 179 GLY A O 1
ATOM 1373 N N . PRO A 1 180 ? 2.822 36.969 11.086 1 86.5 180 PRO A N 1
ATOM 1374 C CA . PRO A 1 180 ? 2.07 36.594 9.883 1 86.5 180 PRO A CA 1
ATOM 1375 C C . PRO A 1 180 ? 2.865 35.688 8.945 1 86.5 180 PRO A C 1
ATOM 1377 O O . PRO A 1 180 ? 2.287 34.844 8.281 1 86.5 180 PRO A O 1
ATOM 1380 N N . ALA A 1 181 ? 4.113 35.844 8.961 1 89.12 181 ALA A N 1
ATOM 1381 C CA . ALA A 1 181 ? 4.941 35.062 8.062 1 89.12 181 ALA A CA 1
ATOM 1382 C C . ALA A 1 181 ? 4.891 33.562 8.445 1 89.12 181 ALA A C 1
ATOM 1384 O O . ALA A 1 181 ? 4.875 32.688 7.574 1 89.12 181 ALA A O 1
ATOM 1385 N N . THR A 1 182 ? 4.898 33.312 9.703 1 91.62 182 THR A N 1
ATOM 1386 C CA . THR A 1 182 ? 4.836 31.953 10.195 1 91.62 182 THR A CA 1
ATOM 1387 C C . THR A 1 182 ? 3.482 31.328 9.875 1 91.62 182 THR A C 1
ATOM 1389 O O . THR A 1 182 ? 3.406 30.141 9.523 1 91.62 182 THR A O 1
ATOM 1392 N N . LEU A 1 183 ? 2.488 32.062 9.984 1 90.81 183 LEU A N 1
ATOM 1393 C CA . LEU A 1 183 ? 1.155 31.578 9.664 1 90.81 183 LEU A CA 1
ATOM 1394 C C . LEU A 1 183 ? 1.042 31.266 8.172 1 90.81 183 LEU A C 1
ATOM 1396 O O . LEU A 1 183 ? 0.427 30.266 7.789 1 90.81 183 LEU A O 1
ATOM 1400 N N . ASP A 1 184 ? 1.597 32.094 7.398 1 90.56 184 ASP A N 1
ATOM 1401 C CA . ASP A 1 184 ? 1.616 31.859 5.957 1 90.56 184 ASP A CA 1
ATOM 1402 C C . ASP A 1 184 ? 2.346 30.562 5.629 1 90.56 184 ASP A C 1
ATOM 1404 O O . ASP A 1 184 ? 1.931 29.828 4.734 1 90.56 184 ASP A O 1
ATOM 1408 N N . GLU A 1 185 ? 3.414 30.359 6.324 1 93.31 185 GLU A N 1
ATOM 1409 C CA . GLU A 1 185 ? 4.176 29.125 6.117 1 93.31 185 GLU A CA 1
ATOM 1410 C C . GLU A 1 185 ? 3.367 27.906 6.523 1 93.31 185 GLU A C 1
ATOM 1412 O O . GLU A 1 185 ? 3.377 26.891 5.824 1 93.31 185 GLU A O 1
ATOM 1417 N N . ILE A 1 186 ? 2.654 28 7.641 1 93.88 186 ILE A N 1
ATOM 1418 C CA . ILE A 1 186 ? 1.807 26.906 8.094 1 93.88 186 ILE A CA 1
ATOM 1419 C C . ILE A 1 186 ? 0.727 26.625 7.051 1 93.88 186 ILE A C 1
ATOM 1421 O O . ILE A 1 186 ? 0.449 25.469 6.73 1 93.88 186 ILE A O 1
ATOM 1425 N N . ALA A 1 187 ? 0.176 27.625 6.508 1 92.62 187 ALA A N 1
ATOM 1426 C CA . ALA A 1 187 ? -0.851 27.484 5.48 1 92.62 187 ALA A CA 1
ATOM 1427 C C . ALA A 1 187 ? -0.281 26.828 4.227 1 92.62 187 ALA A C 1
ATOM 1429 O O . ALA A 1 187 ? -0.925 25.969 3.619 1 92.62 187 ALA A O 1
ATOM 1430 N N . ALA A 1 188 ? 0.896 27.234 3.863 1 92.81 188 ALA A N 1
ATOM 1431 C CA . ALA A 1 188 ? 1.551 26.656 2.693 1 92.81 188 ALA A CA 1
ATOM 1432 C C . ALA A 1 188 ? 1.834 25.172 2.898 1 92.81 188 ALA A C 1
ATOM 1434 O O . ALA A 1 188 ? 1.601 24.359 2.002 1 92.81 188 ALA A O 1
ATOM 1435 N N . VAL A 1 189 ? 2.369 24.844 4.047 1 94.44 189 VAL A N 1
ATOM 1436 C CA . VAL A 1 189 ? 2.646 23.453 4.395 1 94.44 189 VAL A CA 1
ATOM 1437 C C . VAL A 1 189 ? 1.357 22.625 4.328 1 94.44 189 VAL A C 1
ATOM 1439 O O . VAL A 1 189 ? 1.35 21.516 3.797 1 94.44 189 VAL A O 1
ATOM 1442 N N . THR A 1 190 ? 0.288 23.188 4.844 1 94.12 190 THR A N 1
ATOM 1443 C CA . THR A 1 190 ? -1.006 22.516 4.867 1 94.12 190 THR A CA 1
ATOM 1444 C C . THR A 1 190 ? -1.485 22.219 3.447 1 94.12 190 THR A C 1
ATOM 1446 O O . THR A 1 190 ? -1.909 21.094 3.152 1 94.12 190 THR A O 1
ATOM 1449 N N . ASP A 1 191 ? -1.387 23.156 2.582 1 93 191 ASP A N 1
ATOM 1450 C CA . ASP A 1 191 ? -1.832 22.984 1.202 1 93 191 ASP A CA 1
ATOM 1451 C C . ASP A 1 191 ? -0.998 21.922 0.484 1 93 191 ASP A C 1
ATOM 1453 O O . ASP A 1 191 ? -1.538 21.094 -0.248 1 93 191 ASP A O 1
ATOM 1457 N N . ILE A 1 192 ? 0.268 21.969 0.649 1 92.81 192 ILE A N 1
ATOM 1458 C CA . ILE A 1 192 ? 1.151 21 0.007 1 92.81 192 ILE A CA 1
ATOM 1459 C C . ILE A 1 192 ? 0.858 19.594 0.538 1 92.81 192 ILE A C 1
ATOM 1461 O O . ILE A 1 192 ? 0.823 18.625 -0.228 1 92.81 192 ILE A O 1
ATOM 1465 N N . CYS A 1 193 ? 0.62 19.5 1.845 1 94.88 193 CYS A N 1
ATOM 1466 C CA . CYS A 1 193 ? 0.315 18.203 2.441 1 94.88 193 CYS A CA 1
ATOM 1467 C C . CYS A 1 193 ? -0.952 17.609 1.838 1 94.88 193 CYS A C 1
ATOM 1469 O O . CYS A 1 193 ? -1.021 16.406 1.589 1 94.88 193 CYS A O 1
ATOM 1471 N N . LEU A 1 194 ? -1.957 18.422 1.596 1 94.06 194 LEU A N 1
ATOM 1472 C CA . LEU A 1 194 ? -3.191 17.922 0.994 1 94.06 194 LEU A CA 1
ATOM 1473 C C . LEU A 1 194 ? -2.928 17.359 -0.394 1 94.06 194 LEU A C 1
ATOM 1475 O O . LEU A 1 194 ? -3.441 16.281 -0.737 1 94.06 194 LEU A O 1
ATOM 1479 N N . ARG A 1 195 ? -2.127 17.984 -1.087 1 92.81 195 ARG A N 1
ATOM 1480 C CA . ARG A 1 195 ? -1.809 17.531 -2.438 1 92.81 195 ARG A CA 1
ATOM 1481 C C . ARG A 1 195 ? -0.997 16.234 -2.404 1 92.81 195 ARG A C 1
ATOM 1483 O O . ARG A 1 195 ? -1.254 15.32 -3.184 1 92.81 195 ARG A O 1
ATOM 1490 N N . VAL A 1 196 ? -0.018 16.203 -1.561 1 95.75 196 VAL A N 1
ATOM 1491 C CA . VAL A 1 196 ? 0.847 15.039 -1.431 1 95.75 196 VAL A CA 1
ATOM 1492 C C . VAL A 1 196 ? 0.035 13.852 -0.922 1 95.75 196 VAL A C 1
ATOM 1494 O O . VAL A 1 196 ? 0.239 12.719 -1.365 1 95.75 196 VAL A O 1
ATOM 1497 N N . GLN A 1 197 ? -0.861 14.094 0.005 1 96.31 197 GLN A N 1
ATOM 1498 C CA . GLN A 1 197 ? -1.705 13.031 0.54 1 96.31 197 GLN A CA 1
ATOM 1499 C C . GLN A 1 197 ? -2.613 12.453 -0.542 1 96.31 197 GLN A C 1
ATOM 1501 O O . GLN A 1 197 ? -2.906 11.258 -0.54 1 96.31 197 GLN A O 1
ATOM 1506 N N . ARG A 1 198 ? -3.078 13.289 -1.419 1 96.19 198 ARG A N 1
ATOM 1507 C CA . ARG A 1 198 ? -3.854 12.789 -2.549 1 96.19 198 ARG A CA 1
ATOM 1508 C C . ARG A 1 198 ? -3.07 11.734 -3.326 1 96.19 198 ARG A C 1
ATOM 1510 O O . ARG A 1 198 ? -3.619 10.695 -3.701 1 96.19 198 ARG A O 1
ATOM 1517 N N . CYS A 1 199 ? -1.821 12 -3.523 1 96.69 199 CYS A N 1
ATOM 1518 C CA . CYS A 1 199 ? -0.959 11.047 -4.211 1 96.69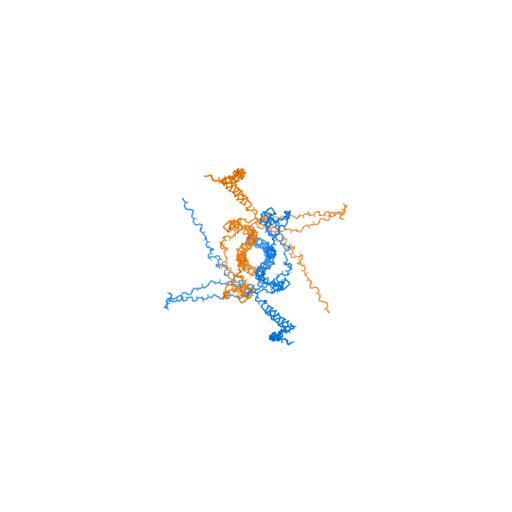 199 CYS A CA 1
ATOM 1519 C C . CYS A 1 199 ? -0.848 9.742 -3.424 1 96.69 199 CYS A C 1
ATOM 1521 O O . CYS A 1 199 ? -0.922 8.656 -3.998 1 96.69 199 CYS A O 1
ATOM 1523 N N . ALA A 1 200 ? -0.637 9.875 -2.129 1 98.31 200 ALA A N 1
ATOM 1524 C CA . ALA A 1 200 ? -0.528 8.688 -1.278 1 98.31 200 ALA A CA 1
ATOM 1525 C C . ALA A 1 200 ? -1.805 7.855 -1.332 1 98.31 200 ALA A C 1
ATOM 1527 O O . ALA A 1 200 ? -1.747 6.625 -1.411 1 98.31 200 ALA A O 1
ATOM 1528 N N . VAL A 1 201 ? -2.947 8.508 -1.301 1 98.5 201 VAL A N 1
ATOM 1529 C CA . VAL A 1 201 ? -4.242 7.836 -1.318 1 98.5 201 VAL A CA 1
ATOM 1530 C C . VAL A 1 201 ? -4.422 7.098 -2.643 1 98.5 201 VAL A C 1
ATOM 1532 O O . VAL A 1 201 ? -4.809 5.926 -2.66 1 98.5 201 VAL A O 1
ATOM 1535 N N . GLN A 1 202 ? -4.137 7.77 -3.711 1 98.25 202 GLN A N 1
ATOM 1536 C CA . GLN A 1 202 ? -4.273 7.152 -5.023 1 98.25 202 GLN A CA 1
ATOM 1537 C C . GLN A 1 202 ? -3.332 5.961 -5.172 1 98.25 202 GLN A C 1
ATOM 1539 O O . GLN A 1 202 ? -3.723 4.914 -5.695 1 98.25 202 GLN A O 1
ATOM 1544 N N . ALA A 1 203 ? -2.115 6.145 -4.746 1 98.62 203 ALA A N 1
ATOM 1545 C CA . ALA A 1 203 ? -1.141 5.059 -4.824 1 98.62 203 ALA A CA 1
ATOM 1546 C C . ALA A 1 203 ? -1.587 3.859 -3.99 1 98.62 203 ALA A C 1
ATOM 1548 O O . ALA A 1 203 ? -1.485 2.713 -4.438 1 98.62 203 ALA A O 1
ATOM 1549 N N . THR A 1 204 ? -2.043 4.121 -2.816 1 98.75 204 THR A N 1
ATOM 1550 C CA . THR A 1 204 ? -2.535 3.055 -1.95 1 98.75 204 THR A CA 1
ATOM 1551 C C . THR A 1 204 ? -3.732 2.354 -2.584 1 98.75 204 THR A C 1
ATOM 1553 O O . THR A 1 204 ? -3.828 1.125 -2.551 1 98.75 204 THR A O 1
ATOM 1556 N N . GLY A 1 205 ? -4.668 3.137 -3.109 1 98.38 205 GLY A N 1
ATOM 1557 C CA . GLY A 1 205 ? -5.785 2.553 -3.83 1 98.38 205 GLY A CA 1
ATOM 1558 C C . GLY A 1 205 ? -5.355 1.666 -4.984 1 98.38 205 GLY A C 1
ATOM 1559 O O . GLY A 1 205 ? -5.938 0.603 -5.207 1 98.38 205 GLY A O 1
ATOM 1560 N N . LYS A 1 206 ? -4.387 2.121 -5.676 1 98.38 206 LYS A N 1
ATOM 1561 C CA . LYS A 1 206 ? -3.861 1.345 -6.797 1 98.38 206 LYS A CA 1
ATOM 1562 C C . LYS A 1 206 ? -3.287 0.013 -6.32 1 98.38 206 LYS A C 1
ATOM 1564 O O . LYS A 1 206 ? -3.486 -1.021 -6.961 1 98.38 206 LYS A O 1
ATOM 1569 N N . VAL A 1 207 ? -2.564 0.02 -5.223 1 98.69 207 VAL A N 1
ATOM 1570 C CA . VAL A 1 207 ? -2.033 -1.202 -4.625 1 98.69 207 VAL A CA 1
ATOM 1571 C C . VAL A 1 207 ? -3.172 -2.18 -4.348 1 98.69 207 VAL A C 1
ATOM 1573 O O . VAL A 1 207 ? -3.109 -3.346 -4.742 1 98.69 207 VAL A O 1
ATOM 1576 N N . MET A 1 208 ? -4.168 -1.713 -3.715 1 98.69 208 MET A N 1
ATOM 1577 C CA . MET A 1 208 ? -5.312 -2.547 -3.357 1 98.69 208 MET A CA 1
ATOM 1578 C C . MET A 1 208 ? -5.992 -3.1 -4.605 1 98.69 208 MET A C 1
ATOM 1580 O O . MET A 1 208 ? -6.348 -4.277 -4.652 1 98.69 208 MET A O 1
ATOM 1584 N N . GLY A 1 209 ? -6.145 -2.24 -5.57 1 98.44 209 GLY A N 1
ATOM 1585 C CA . GLY A 1 209 ? -6.738 -2.686 -6.82 1 98.44 209 GLY A CA 1
ATOM 1586 C C . GLY A 1 209 ? -5.949 -3.793 -7.492 1 98.44 209 GLY A C 1
ATOM 1587 O O . GLY A 1 209 ? -6.527 -4.77 -7.973 1 98.44 209 GLY A O 1
ATOM 1588 N N . ILE A 1 210 ? -4.656 -3.656 -7.531 1 98.56 210 ILE A N 1
ATOM 1589 C CA . ILE A 1 210 ? -3.801 -4.652 -8.172 1 98.56 210 ILE A CA 1
ATOM 1590 C C . ILE A 1 210 ? -3.928 -5.984 -7.438 1 98.56 210 ILE A C 1
ATOM 1592 O O . ILE A 1 210 ? -3.904 -7.047 -8.062 1 98.56 210 ILE A O 1
ATOM 1596 N N . MET A 1 211 ? -4.094 -5.93 -6.156 1 98.75 211 MET A N 1
ATOM 1597 C CA . MET A 1 211 ? -4.246 -7.156 -5.375 1 98.75 211 MET A CA 1
ATOM 1598 C C . MET A 1 211 ? -5.523 -7.891 -5.762 1 98.75 211 MET A C 1
ATOM 1600 O O . MET A 1 211 ? -5.539 -9.125 -5.832 1 98.75 211 MET A O 1
ATOM 1604 N N . VAL A 1 212 ? -6.57 -7.137 -6.012 1 98.56 212 VAL A N 1
ATOM 1605 C CA . VAL A 1 212 ? -7.809 -7.754 -6.477 1 98.56 212 VAL A CA 1
ATOM 1606 C C . VAL A 1 212 ? -7.59 -8.375 -7.855 1 98.56 212 VAL A C 1
ATOM 1608 O O . VAL A 1 212 ? -8.039 -9.492 -8.117 1 98.56 212 VAL A O 1
ATOM 1611 N N . VAL A 1 213 ? -6.883 -7.68 -8.711 1 98.38 213 VAL A N 1
ATOM 1612 C CA . VAL A 1 213 ? -6.566 -8.188 -10.039 1 98.38 213 VAL A CA 1
ATOM 1613 C C . VAL A 1 213 ? -5.77 -9.484 -9.922 1 98.38 213 VAL A C 1
ATOM 1615 O O . VAL A 1 213 ? -5.996 -10.43 -10.672 1 98.38 213 VAL A O 1
ATOM 1618 N N . GLN A 1 214 ? -4.832 -9.531 -8.977 1 98.62 214 GLN A N 1
ATOM 1619 C CA . GLN A 1 214 ? -4.047 -10.734 -8.75 1 98.62 214 GLN A CA 1
ATOM 1620 C C . GLN A 1 214 ? -4.938 -11.906 -8.359 1 98.62 214 GLN A C 1
ATOM 1622 O O . GLN A 1 214 ? -4.746 -13.031 -8.836 1 98.62 214 GLN A O 1
ATOM 1627 N N . GLU A 1 215 ? -5.891 -11.648 -7.523 1 97.94 215 GLU A N 1
ATOM 1628 C CA . GLU A 1 215 ? -6.805 -12.703 -7.105 1 97.94 215 GLU A CA 1
ATOM 1629 C C . GLU A 1 215 ? -7.684 -13.164 -8.266 1 97.94 215 GLU A C 1
ATOM 1631 O O . GLU A 1 215 ? -7.883 -14.367 -8.461 1 97.94 215 GLU A O 1
ATOM 1636 N N . ARG A 1 216 ? -8.227 -12.203 -9.008 1 96.94 216 ARG A N 1
ATOM 1637 C CA . ARG A 1 216 ? -8.984 -12.555 -10.203 1 96.94 216 ARG A CA 1
ATOM 1638 C C . ARG A 1 216 ? -8.172 -13.477 -11.109 1 96.94 216 ARG A C 1
ATOM 1640 O O . ARG A 1 216 ? -8.68 -14.5 -11.578 1 96.94 216 ARG A O 1
ATOM 1647 N N . ALA A 1 217 ? -6.938 -13.117 -11.297 1 97.69 217 ALA A N 1
ATOM 1648 C CA . ALA A 1 217 ? -6.078 -13.859 -12.219 1 97.69 217 ALA A CA 1
ATOM 1649 C C . ALA A 1 217 ? -5.832 -15.281 -11.719 1 97.69 217 ALA A C 1
ATOM 1651 O O . ALA A 1 217 ? -5.797 -16.234 -12.508 1 97.69 217 ALA A O 1
ATOM 1652 N N . ARG A 1 218 ? -5.609 -15.453 -10.438 1 96.75 218 ARG A N 1
ATOM 1653 C CA . ARG A 1 218 ? -5.387 -16.781 -9.891 1 96.75 218 ARG A CA 1
ATOM 1654 C C . ARG A 1 218 ? -6.582 -17.703 -10.156 1 96.75 218 ARG A C 1
ATOM 1656 O O . ARG A 1 218 ? -6.41 -18.859 -10.531 1 96.75 218 ARG A O 1
ATOM 1663 N N . TRP A 1 219 ? -7.723 -17.156 -10 1 94.12 219 TRP A N 1
ATOM 1664 C CA . TRP A 1 219 ? -8.938 -17.922 -10.227 1 94.12 219 TRP A CA 1
ATOM 1665 C C . TRP A 1 219 ? -9.156 -18.172 -11.711 1 94.12 219 TRP A C 1
ATOM 1667 O O . TRP A 1 219 ? -9.539 -19.281 -12.117 1 94.12 219 TRP A O 1
ATOM 1677 N N . LEU A 1 220 ? -8.906 -17.188 -12.516 1 94.19 220 LEU A N 1
ATOM 1678 C CA . LEU A 1 220 ? -9.117 -17.312 -13.953 1 94.19 220 LEU A CA 1
ATOM 1679 C C . LEU A 1 220 ? -8.141 -18.312 -14.562 1 94.19 220 LEU A C 1
ATOM 1681 O O . LEU A 1 220 ? -8.422 -18.906 -15.609 1 94.19 220 LEU A O 1
ATOM 1685 N N . ASN A 1 221 ? -6.996 -18.531 -13.875 1 93.31 221 ASN A N 1
ATOM 1686 C CA . ASN A 1 221 ? -6 -19.484 -14.359 1 93.31 221 ASN A CA 1
ATOM 1687 C C . ASN A 1 221 ? -6.516 -20.922 -14.273 1 93.31 221 ASN A C 1
ATOM 1689 O O . ASN A 1 221 ? -5.938 -21.828 -14.875 1 93.31 221 ASN A O 1
ATOM 1693 N N . LEU A 1 222 ? -7.559 -21.125 -13.609 1 90.12 222 LEU A N 1
ATOM 1694 C CA . LEU A 1 222 ? -8.156 -22.453 -13.477 1 90.12 222 LEU A CA 1
ATOM 1695 C C . LEU A 1 222 ? -9.07 -22.75 -14.656 1 90.12 222 LEU A C 1
ATOM 1697 O O . LEU A 1 222 ? -9.578 -23.875 -14.781 1 90.12 222 LEU A O 1
ATOM 1701 N N . THR A 1 223 ? -9.242 -21.75 -15.484 1 86.31 223 THR A N 1
ATOM 1702 C CA . THR A 1 223 ? -10.117 -21.922 -16.641 1 86.31 223 THR A CA 1
ATOM 1703 C C . THR A 1 223 ? -9.297 -22.031 -17.922 1 86.31 223 THR A C 1
ATOM 1705 O O . THR A 1 223 ? -8.102 -21.734 -17.938 1 86.31 223 THR A O 1
ATOM 1708 N N . ASN A 1 224 ? -9.977 -22.469 -18.953 1 85.12 224 ASN A N 1
ATOM 1709 C CA . ASN A 1 224 ? -9.352 -22.562 -20.266 1 85.12 224 ASN A CA 1
ATOM 1710 C C . ASN A 1 224 ? -9.672 -21.344 -21.125 1 85.12 224 ASN A C 1
ATOM 1712 O O . ASN A 1 224 ? -9.578 -21.406 -22.359 1 85.12 224 ASN A O 1
ATOM 1716 N N . LEU A 1 225 ? -10.039 -20.328 -20.484 1 86.31 225 LEU A N 1
ATOM 1717 C CA . LEU A 1 225 ? -10.336 -19.109 -21.219 1 86.31 225 LEU A CA 1
ATOM 1718 C C . LEU A 1 225 ? -9.078 -18.578 -21.906 1 86.31 225 LEU A C 1
ATOM 1720 O O . LEU A 1 225 ? -7.988 -18.609 -21.328 1 86.31 225 LEU A O 1
ATOM 1724 N N . PRO A 1 226 ? -9.297 -18.078 -23.125 1 90.38 226 PRO A N 1
ATOM 1725 C CA . PRO A 1 226 ? -8.156 -17.438 -23.781 1 90.38 226 PRO A CA 1
ATOM 1726 C C . PRO A 1 226 ? -7.68 -16.188 -23.031 1 90.38 226 PRO A C 1
ATOM 1728 O O . PRO A 1 226 ? -8.453 -15.562 -22.312 1 90.38 226 PRO A O 1
ATOM 1731 N N . ASP A 1 227 ? -6.48 -15.812 -23.234 1 92.5 227 ASP A N 1
ATOM 1732 C CA . ASP A 1 227 ? -5.852 -14.695 -22.531 1 92.5 227 ASP A CA 1
ATOM 1733 C C . ASP A 1 227 ? -6.621 -13.398 -22.766 1 92.5 227 ASP A C 1
ATOM 1735 O O . ASP A 1 227 ? -6.77 -12.594 -21.844 1 92.5 227 ASP A O 1
ATOM 1739 N N . ARG A 1 228 ? -7.113 -13.18 -23.953 1 92.19 228 ARG A N 1
ATOM 1740 C CA . ARG A 1 228 ? -7.844 -11.961 -24.266 1 92.19 228 ARG A CA 1
ATOM 1741 C C . ARG A 1 228 ? -9.102 -11.836 -23.406 1 92.19 228 ARG A C 1
ATOM 1743 O O . ARG A 1 228 ? -9.43 -10.758 -22.922 1 92.19 228 ARG A O 1
ATOM 1750 N N . GLU A 1 229 ? -9.812 -12.891 -23.219 1 90.56 229 GLU A N 1
ATOM 1751 C CA . GLU A 1 229 ? -11.023 -12.898 -22.406 1 90.56 229 GLU A CA 1
ATOM 1752 C C . GLU A 1 229 ? -10.695 -12.703 -20.922 1 90.56 229 GLU A C 1
ATOM 1754 O O . GLU A 1 229 ? -11.43 -12.023 -20.203 1 90.56 229 GLU A O 1
ATOM 1759 N N . LYS A 1 230 ? -9.641 -13.344 -20.547 1 93.44 230 LYS A N 1
ATOM 1760 C CA . LYS A 1 230 ? -9.188 -13.133 -19.172 1 93.44 230 LYS A CA 1
ATOM 1761 C C . LYS A 1 230 ? -8.883 -11.664 -18.906 1 93.44 230 LYS A C 1
ATOM 1763 O O . LYS A 1 230 ? -9.258 -11.117 -17.875 1 93.44 230 LYS A O 1
ATOM 1768 N N . GLU A 1 231 ? -8.234 -11.055 -19.844 1 95.25 231 GLU A N 1
ATOM 1769 C CA . GLU A 1 231 ? -7.867 -9.648 -19.703 1 95.25 231 GLU A CA 1
ATOM 1770 C C . GLU A 1 231 ? -9.102 -8.766 -19.594 1 95.25 231 GLU A C 1
ATOM 1772 O O . GLU A 1 231 ? -9.102 -7.781 -18.859 1 95.25 231 GLU A O 1
ATOM 1777 N N . ASP A 1 232 ? -10.133 -9.133 -20.297 1 93.56 232 ASP A N 1
ATOM 1778 C CA . ASP A 1 232 ? -11.383 -8.383 -20.219 1 93.56 232 ASP A CA 1
ATOM 1779 C C . ASP A 1 232 ? -11.961 -8.438 -18.812 1 93.56 232 ASP A C 1
ATOM 1781 O O . ASP A 1 232 ? -12.453 -7.43 -18.297 1 93.56 232 ASP A O 1
ATOM 1785 N N . VAL A 1 233 ? -11.898 -9.594 -18.234 1 94.44 233 VAL A N 1
ATOM 1786 C CA . VAL A 1 233 ? -12.422 -9.766 -16.891 1 94.44 233 VAL A CA 1
ATOM 1787 C C . VAL A 1 233 ? -11.539 -9.031 -15.891 1 94.44 233 VAL A C 1
ATOM 1789 O O . VAL A 1 233 ? -12.047 -8.422 -14.938 1 94.44 233 VAL A O 1
ATOM 1792 N N . LEU A 1 234 ? -10.234 -9.062 -16.156 1 96.88 234 LEU A N 1
ATOM 1793 C CA . LEU A 1 234 ? -9.289 -8.391 -15.273 1 96.88 234 LEU A CA 1
ATOM 1794 C C . LEU A 1 234 ? -9.508 -6.883 -15.289 1 96.88 234 LEU A C 1
ATOM 1796 O O . LEU A 1 234 ? -9.227 -6.199 -14.305 1 96.88 234 LEU A O 1
ATOM 1800 N N . ASP A 1 235 ? -10.094 -6.348 -16.359 1 96.69 235 ASP A N 1
ATOM 1801 C CA . ASP A 1 235 ? -10.25 -4.91 -16.531 1 96.69 235 ASP A CA 1
ATOM 1802 C C . ASP A 1 235 ? -11.625 -4.445 -16.062 1 96.69 235 ASP A C 1
ATOM 1804 O O . ASP A 1 235 ? -11.938 -3.252 -16.125 1 96.69 235 ASP A O 1
ATOM 1808 N N . MET A 1 236 ? -12.43 -5.379 -15.562 1 95.81 236 MET A N 1
ATOM 1809 C CA . MET A 1 236 ? -13.719 -4.969 -15 1 95.81 236 MET A CA 1
ATOM 1810 C C . MET A 1 236 ? -13.516 -4.16 -13.727 1 95.81 236 MET A C 1
ATOM 1812 O O . MET A 1 236 ? -12.57 -4.402 -12.977 1 95.81 236 MET A O 1
ATOM 1816 N N . PRO A 1 237 ? -14.391 -3.232 -13.484 1 96.62 237 PRO A N 1
ATOM 1817 C CA . PRO A 1 237 ? -14.25 -2.4 -12.281 1 96.62 237 PRO A CA 1
ATOM 1818 C C . PRO A 1 237 ? -14.18 -3.223 -11 1 96.62 237 PRO A C 1
ATOM 1820 O O . PRO A 1 237 ? -14.766 -4.305 -10.922 1 96.62 237 PRO A O 1
ATOM 1823 N N . ILE A 1 238 ? -13.492 -2.744 -10.102 1 97.5 238 ILE A N 1
ATOM 1824 C CA . ILE A 1 238 ? -13.344 -3.371 -8.789 1 97.5 238 ILE A CA 1
ATOM 1825 C C . ILE A 1 238 ? -14.375 -2.789 -7.824 1 97.5 238 ILE A C 1
ATOM 1827 O O . ILE A 1 238 ? -14.477 -1.569 -7.676 1 97.5 238 ILE A O 1
ATOM 1831 N N . VAL A 1 239 ? -15.172 -3.623 -7.223 1 96.12 239 VAL A N 1
ATOM 1832 C CA . VAL A 1 239 ? -16.156 -3.23 -6.215 1 96.12 239 VAL A CA 1
ATOM 1833 C C . VAL A 1 239 ? -15.969 -4.086 -4.961 1 96.12 239 VAL A C 1
ATOM 1835 O O . VAL A 1 239 ? -15.539 -5.238 -5.043 1 96.12 239 VAL A O 1
ATOM 1838 N N . PRO A 1 240 ? -16.25 -3.529 -3.83 1 95.5 240 PRO A N 1
ATOM 1839 C CA . PRO A 1 240 ? -15.977 -4.23 -2.572 1 95.5 240 PRO A CA 1
ATOM 1840 C C . PRO A 1 240 ? -16.891 -5.426 -2.35 1 95.5 240 PRO A C 1
ATOM 1842 O O . PRO A 1 240 ? -16.641 -6.254 -1.471 1 95.5 240 PRO A O 1
ATOM 1845 N N . GLU A 1 241 ? -17.875 -5.633 -3.082 1 93.81 241 GLU A N 1
ATOM 1846 C CA . GLU A 1 241 ? -18.875 -6.676 -2.871 1 93.81 241 GLU A CA 1
ATOM 1847 C C . GLU A 1 241 ? -18.312 -8.055 -3.211 1 93.81 241 GLU A C 1
ATOM 1849 O O . GLU A 1 241 ? -18.781 -9.07 -2.684 1 93.81 241 GLU A O 1
ATOM 1854 N N . GLY A 1 242 ? -17.375 -8.031 -4.207 1 94.62 242 GLY A N 1
ATOM 1855 C CA . GLY A 1 242 ? -16.812 -9.312 -4.602 1 94.62 242 GLY A CA 1
ATOM 1856 C C . GLY A 1 242 ? -15.688 -9.18 -5.617 1 94.62 242 GLY A C 1
ATOM 1857 O O . GLY A 1 242 ? -15.617 -8.18 -6.336 1 94.62 242 GLY A O 1
ATOM 1858 N N . ILE A 1 243 ? -14.906 -10.211 -5.707 1 95.56 243 ILE A N 1
ATOM 1859 C CA . ILE A 1 243 ? -13.758 -10.227 -6.609 1 95.56 243 ILE A CA 1
ATOM 1860 C C . ILE A 1 243 ? -14.242 -10.133 -8.055 1 95.56 243 ILE A C 1
ATOM 1862 O O . ILE A 1 243 ? -13.633 -9.438 -8.875 1 95.56 243 ILE A O 1
ATOM 1866 N N . PHE A 1 244 ? -15.375 -10.766 -8.352 1 94.62 244 PHE A N 1
ATOM 1867 C CA . PHE A 1 244 ? -15.867 -10.797 -9.727 1 94.62 244 PHE A CA 1
ATOM 1868 C C . PHE A 1 244 ? -17.219 -10.094 -9.828 1 94.62 244 PHE A C 1
ATOM 1870 O O . PHE A 1 244 ? -17.906 -10.211 -10.852 1 94.62 244 PHE A O 1
ATOM 1877 N N . HIS A 1 245 ? -17.641 -9.461 -8.883 1 92.5 245 HIS A N 1
ATOM 1878 C CA . HIS A 1 245 ? -19 -8.93 -8.805 1 92.5 245 HIS A CA 1
ATOM 1879 C C . HIS A 1 245 ? -19.328 -8.109 -10.047 1 92.5 245 HIS A C 1
ATOM 1881 O O . HIS A 1 245 ? -20.391 -8.289 -10.648 1 92.5 245 HIS A O 1
ATOM 1887 N N . SER A 1 246 ? -18.5 -7.266 -10.422 1 88.38 246 SER A N 1
ATOM 1888 C CA . SER A 1 246 ? -18.734 -6.387 -11.562 1 88.38 246 SER A CA 1
ATOM 1889 C C . SER A 1 246 ? -18.703 -7.16 -12.875 1 88.38 246 SER A C 1
ATOM 1891 O O . SER A 1 246 ? -19.172 -6.672 -13.906 1 88.38 246 SER A O 1
ATOM 1893 N N . ALA A 1 247 ? -18.109 -8.305 -12.82 1 86.69 247 ALA A N 1
ATOM 1894 C CA . ALA A 1 247 ? -17.922 -9.086 -14.039 1 86.69 247 ALA A CA 1
ATOM 1895 C C . ALA A 1 247 ? -19.016 -10.148 -14.188 1 86.69 247 ALA A C 1
ATOM 1897 O O . ALA A 1 247 ? -19.109 -10.82 -15.219 1 86.69 247 ALA A O 1
ATOM 1898 N N . LEU A 1 248 ? -19.797 -10.297 -13.188 1 85.25 248 LEU A N 1
ATOM 1899 C CA . LEU A 1 248 ? -20.766 -11.391 -13.148 1 85.25 248 LEU A CA 1
ATOM 1900 C C . LEU A 1 248 ? -21.672 -11.359 -14.359 1 85.25 248 LEU A C 1
ATOM 1902 O O . LEU A 1 248 ? -21.891 -12.383 -15.016 1 85.25 248 LEU A O 1
ATOM 1906 N N . ALA A 1 249 ? -22.156 -10.203 -14.547 1 79 249 ALA A N 1
ATOM 1907 C CA . ALA A 1 249 ? -23.062 -10.078 -15.672 1 79 249 ALA A CA 1
ATOM 1908 C C . ALA A 1 249 ? -22.375 -10.43 -16.984 1 79 249 ALA A C 1
A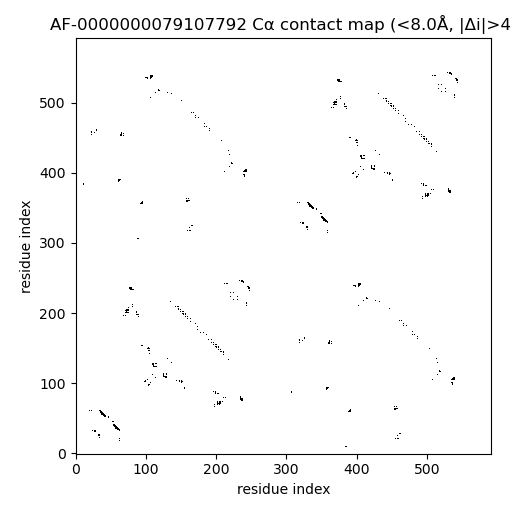TOM 1910 O O . ALA A 1 249 ? -22.922 -11.148 -17.812 1 79 249 ALA A O 1
ATOM 1911 N N . SER A 1 250 ? -21.281 -9.938 -17.156 1 79.31 250 SER A N 1
ATOM 1912 C CA . SER A 1 250 ? -20.516 -10.203 -18.359 1 79.31 250 SER A CA 1
ATOM 1913 C C . SER A 1 250 ? -20.141 -11.68 -18.469 1 79.31 250 SER A C 1
ATOM 1915 O O . SER A 1 250 ? -20.203 -12.266 -19.562 1 79.31 250 SER A O 1
ATOM 1917 N N . MET A 1 251 ? -19.812 -12.281 -17.406 1 81.25 251 MET A N 1
ATOM 1918 C CA . MET A 1 251 ? -19.438 -13.695 -17.375 1 81.25 251 MET A CA 1
ATOM 1919 C C . MET A 1 251 ? -20.641 -14.57 -17.703 1 81.25 251 MET A C 1
ATOM 1921 O O . MET A 1 251 ? -20.516 -15.562 -18.422 1 81.25 251 MET A O 1
ATOM 1925 N N . GLN A 1 252 ? -21.719 -14.172 -17.188 1 80.12 252 GLN A N 1
ATOM 1926 C CA . GLN A 1 252 ? -22.953 -14.914 -17.453 1 80.12 252 GLN A CA 1
ATOM 1927 C C . GLN A 1 252 ? -23.344 -14.797 -18.922 1 80.12 252 GLN A C 1
ATOM 1929 O O . GLN A 1 252 ? -23.734 -15.789 -19.547 1 80.12 252 GLN A O 1
ATOM 1934 N N . ARG A 1 253 ? -23.312 -13.641 -19.438 1 78.44 253 ARG A N 1
ATOM 1935 C CA . ARG A 1 253 ? -23.672 -13.422 -20.828 1 78.44 253 ARG A CA 1
ATOM 1936 C C . ARG A 1 253 ? -22.75 -14.234 -21.75 1 78.44 253 ARG A C 1
ATOM 1938 O O . ARG A 1 253 ? -23.219 -14.812 -22.734 1 78.44 253 ARG A O 1
ATOM 1945 N N . ARG A 1 254 ? -21.578 -14.289 -21.453 1 75.12 254 ARG A N 1
ATOM 1946 C CA . ARG A 1 254 ? -20.625 -15.031 -22.266 1 75.12 254 ARG A CA 1
ATOM 1947 C C . ARG A 1 254 ? -20.906 -16.531 -22.203 1 75.12 254 ARG A C 1
ATOM 1949 O O . ARG A 1 254 ? -20.766 -17.219 -23.219 1 75.12 254 ARG A O 1
ATOM 1956 N N . ARG A 1 255 ? -21.234 -16.969 -21.078 1 75.06 255 ARG A N 1
ATOM 1957 C CA . ARG A 1 255 ? -21.578 -18.375 -20.922 1 75.06 255 ARG A CA 1
ATOM 1958 C C . ARG A 1 255 ? -22.812 -18.734 -21.734 1 75.06 255 ARG A C 1
ATOM 1960 O O . ARG A 1 255 ? -22.875 -19.812 -22.344 1 75.06 255 ARG A O 1
ATOM 1967 N N . GLU A 1 256 ? -23.688 -17.812 -21.672 1 76.69 256 GLU A N 1
ATOM 1968 C CA . GLU A 1 256 ? -24.922 -18.047 -22.438 1 76.69 256 GLU A CA 1
ATOM 1969 C C . GLU A 1 256 ? -24.641 -18.031 -23.938 1 76.69 256 GLU A C 1
ATOM 1971 O O . GLU A 1 256 ? -25.203 -18.859 -24.672 1 76.69 256 GLU A O 1
ATOM 1976 N N . THR A 1 257 ? -23.891 -17.156 -24.297 1 74.75 257 THR A N 1
ATOM 1977 C CA . THR A 1 257 ? -23.547 -17.078 -25.719 1 74.75 257 THR A CA 1
ATOM 1978 C C . THR A 1 257 ? -22.781 -18.312 -26.156 1 74.75 257 THR A C 1
ATOM 1980 O O . THR A 1 257 ? -23.047 -18.844 -27.25 1 74.75 257 THR A O 1
ATOM 1983 N N . LYS A 1 258 ? -21.938 -18.797 -25.359 1 70.56 258 LYS A N 1
ATOM 1984 C CA . LYS A 1 258 ? -21.188 -20.016 -25.672 1 70.56 258 LYS A CA 1
ATOM 1985 C C . LYS A 1 258 ? -22.109 -21.234 -25.703 1 70.56 258 LYS A C 1
ATOM 1987 O O . LYS A 1 258 ? -21.953 -22.109 -26.562 1 70.56 258 LYS A O 1
ATOM 1992 N N . LYS A 1 259 ? -22.938 -21.25 -24.766 1 70.69 259 LYS A N 1
ATOM 1993 C CA . LYS A 1 259 ? -23.906 -22.328 -24.75 1 70.69 259 LYS A CA 1
ATOM 1994 C C . LYS A 1 259 ? -24.766 -22.312 -26.016 1 70.69 259 LYS A C 1
ATOM 1996 O O . LYS A 1 259 ? -25.016 -23.359 -26.609 1 70.69 259 LYS A O 1
ATOM 2001 N N . LYS A 1 260 ? -25.141 -21.234 -26.406 1 72.19 260 LYS A N 1
ATOM 2002 C CA . LYS A 1 260 ? -25.938 -21.094 -27.609 1 72.19 260 LYS A CA 1
ATOM 2003 C C . LYS A 1 260 ? -25.141 -21.453 -28.859 1 72.19 260 LYS A C 1
ATOM 2005 O O . LYS A 1 260 ? -25.672 -22.094 -29.766 1 72.19 260 LYS A O 1
ATOM 2010 N N . GLU A 1 261 ? -23.906 -20.984 -28.781 1 65.88 261 GLU A N 1
ATOM 2011 C CA . GLU A 1 261 ? -23.031 -21.312 -29.891 1 65.88 261 GLU A CA 1
ATOM 2012 C C . GLU A 1 261 ? -22.766 -22.828 -29.953 1 65.88 261 GLU A C 1
ATOM 2014 O O . GLU A 1 261 ? -22.766 -23.406 -31.031 1 65.88 261 GLU A O 1
ATOM 2019 N N . ASP A 1 262 ? -22.578 -23.391 -28.812 1 65.06 262 ASP A N 1
ATOM 2020 C CA . ASP A 1 262 ? -22.391 -24.844 -28.734 1 65.06 262 ASP A CA 1
ATOM 2021 C C . ASP A 1 262 ? -23.656 -25.578 -29.172 1 65.06 262 ASP A C 1
ATOM 2023 O O . ASP A 1 262 ? -23.578 -26.578 -29.891 1 65.06 262 ASP A O 1
ATOM 2027 N N . GLU A 1 263 ? -24.688 -25.109 -28.75 1 67.56 263 GLU A N 1
ATOM 2028 C CA . GLU A 1 263 ? -25.969 -25.688 -29.156 1 67.56 263 GLU A CA 1
ATOM 2029 C C . GLU A 1 263 ? -26.203 -25.531 -30.656 1 67.56 263 GLU A C 1
ATOM 2031 O O . GLU A 1 263 ? -26.688 -26.438 -31.312 1 67.56 263 GLU A O 1
ATOM 2036 N N . ALA A 1 264 ? -25.844 -24.438 -31.219 1 64.81 264 ALA A N 1
ATOM 2037 C CA . ALA A 1 264 ? -25.969 -24.156 -32.656 1 64.81 264 ALA A CA 1
ATOM 2038 C C . ALA A 1 264 ? -25.047 -25.062 -33.469 1 64.81 264 ALA A C 1
ATOM 2040 O O . ALA A 1 264 ? -25.438 -25.562 -34.531 1 64.81 264 ALA A O 1
ATOM 2041 N N . LEU A 1 265 ? -23.922 -25.172 -32.938 1 61.56 265 LEU A N 1
ATOM 2042 C CA . LEU A 1 265 ? -22.969 -26.078 -33.562 1 61.56 265 LEU A CA 1
ATOM 2043 C C . LEU A 1 265 ? -23.484 -27.516 -33.531 1 61.56 265 LEU A C 1
ATOM 2045 O O . LEU A 1 265 ? -23.312 -28.266 -34.5 1 61.56 265 LEU A O 1
ATOM 2049 N N . HIS A 1 266 ? -24 -27.828 -32.344 1 63.91 266 HIS A N 1
ATOM 2050 C CA . HIS A 1 266 ? -24.594 -29.156 -32.25 1 63.91 266 HIS A CA 1
ATOM 2051 C C . HIS A 1 266 ? -25.766 -29.328 -33.219 1 63.91 266 HIS A C 1
ATOM 2053 O O . HIS A 1 266 ? -25.984 -30.406 -33.75 1 63.91 266 HIS A O 1
ATOM 2059 N N . LEU A 1 267 ? -26.469 -28.328 -33.469 1 62.22 267 LEU A N 1
ATOM 2060 C CA . LEU A 1 267 ? -27.578 -28.375 -34.406 1 62.22 267 LEU A CA 1
ATOM 2061 C C . LEU A 1 267 ? -27.078 -28.422 -35.844 1 62.22 267 LEU A C 1
ATOM 2063 O O . LEU A 1 267 ? -27.75 -28.953 -36.719 1 62.22 267 LEU A O 1
ATOM 2067 N N . CYS A 1 268 ? -26.031 -27.766 -36.094 1 57.03 268 CYS A N 1
ATOM 2068 C CA . CYS A 1 268 ? -25.469 -27.75 -37.438 1 57.03 268 CYS A CA 1
ATOM 2069 C C . CYS A 1 268 ? -24.641 -29 -37.719 1 57.03 268 CYS A C 1
ATOM 2071 O O . CYS A 1 268 ? -24.219 -29.234 -38.844 1 57.03 268 CYS A O 1
ATOM 2073 N N . LEU A 1 269 ? -24.172 -29.641 -36.625 1 51.16 269 LEU A N 1
ATOM 2074 C CA . LEU A 1 269 ? -23.516 -30.922 -36.875 1 51.16 269 LEU A CA 1
ATOM 2075 C C . LEU A 1 269 ? -24.484 -31.906 -37.531 1 51.16 269 LEU A C 1
ATOM 2077 O O . LEU A 1 269 ? -25.625 -32.062 -37.094 1 51.16 269 LEU A O 1
ATOM 2081 N N . PRO A 1 270 ? -24.219 -32.312 -38.781 1 48.5 270 PRO A N 1
ATOM 2082 C CA . PRO A 1 270 ? -25.109 -33.281 -39.406 1 48.5 270 PRO A CA 1
ATOM 2083 C C . PRO A 1 270 ? -25.469 -34.438 -38.5 1 48.5 270 PRO A C 1
ATOM 2085 O O . PRO A 1 270 ? -24.625 -34.906 -37.719 1 48.5 270 PRO A O 1
ATOM 2088 N N . ARG A 1 271 ? -26.688 -34.562 -37.969 1 48.28 271 ARG A N 1
ATOM 2089 C CA . ARG A 1 271 ? -27.109 -35.781 -37.281 1 48.28 271 ARG A CA 1
ATOM 2090 C C . ARG A 1 271 ? -26.422 -37 -37.875 1 48.28 271 ARG A C 1
ATOM 2092 O O . ARG A 1 271 ? -26.5 -37.281 -39.062 1 48.28 271 ARG A O 1
ATOM 2099 N N . ARG A 1 272 ? -25.391 -37.438 -37.25 1 47.75 272 ARG A N 1
ATOM 2100 C CA . ARG A 1 272 ? -24.875 -38.719 -37.719 1 47.75 272 ARG A CA 1
ATOM 2101 C C . ARG A 1 272 ? -26.016 -39.656 -38.125 1 47.75 272 ARG A C 1
ATOM 2103 O O . ARG A 1 272 ? -26.906 -39.938 -37.312 1 47.75 272 ARG A O 1
ATOM 2110 N N . VAL A 1 273 ? -26.328 -39.719 -39.312 1 44.62 273 VAL A N 1
ATOM 2111 C CA . VAL A 1 273 ? -27.172 -40.781 -39.875 1 44.62 273 VAL A CA 1
ATOM 2112 C C . VAL A 1 273 ? -26.781 -42.1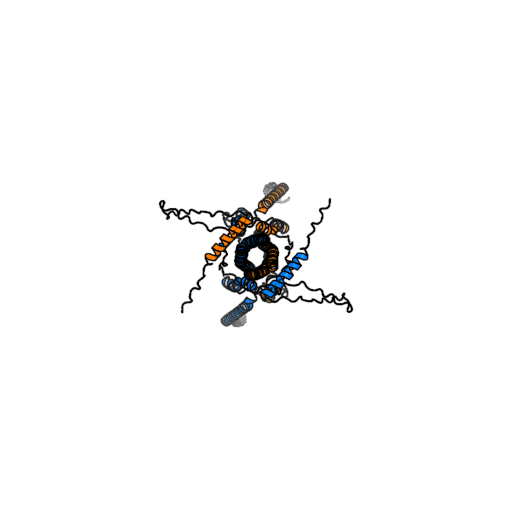25 -39.25 1 44.62 273 VAL A C 1
ATOM 2114 O O . VAL A 1 273 ? -25.641 -42.562 -39.312 1 44.62 273 VAL A O 1
ATOM 2117 N N . GLN A 1 274 ? -27.438 -42.531 -38.094 1 42.62 274 GLN A N 1
ATOM 2118 C CA . GLN A 1 274 ? -27.266 -43.906 -37.625 1 42.62 274 GLN A CA 1
ATOM 2119 C C . GLN A 1 274 ? -27.172 -44.875 -38.812 1 42.62 274 GLN A C 1
ATOM 2121 O O . GLN A 1 274 ? -28 -44.812 -39.719 1 42.62 274 GLN A O 1
ATOM 2126 N N . PRO A 1 275 ? -25.984 -45.406 -39.094 1 43.06 275 PRO A N 1
ATOM 2127 C CA . PRO A 1 275 ? -26 -46.375 -40.188 1 43.06 275 PRO A CA 1
ATOM 2128 C C . PRO A 1 275 ? -27.203 -47.312 -40.156 1 43.06 275 PRO A C 1
ATOM 2130 O O . PRO A 1 275 ? -27.688 -47.625 -39.062 1 43.06 275 PRO A O 1
ATOM 2133 N N . LEU A 1 276 ? -28.047 -47.344 -41.062 1 42.25 276 LEU A N 1
ATOM 2134 C CA . LEU A 1 276 ? -29.125 -48.312 -41.219 1 42.25 276 LEU A CA 1
ATOM 2135 C C . LEU A 1 276 ? -28.609 -49.719 -40.875 1 42.25 276 LEU A C 1
ATOM 2137 O O . LEU A 1 276 ? -27.516 -50.094 -41.281 1 42.25 276 LEU A O 1
ATOM 2141 N N . PRO A 1 277 ? -29.047 -50.375 -39.781 1 41.28 277 PRO A N 1
ATOM 2142 C CA . PRO A 1 277 ? -28.547 -51.719 -39.531 1 41.28 277 PRO A CA 1
ATOM 2143 C C . PRO A 1 277 ? -28.438 -52.531 -40.812 1 41.28 277 PRO A C 1
ATOM 2145 O O . PRO A 1 277 ? -29.312 -52.469 -41.688 1 41.28 277 PRO A O 1
ATOM 2148 N N . SER A 1 278 ? -27.25 -52.719 -41.406 1 40.47 278 SER A N 1
ATOM 2149 C CA . SER A 1 278 ? -27.078 -53.594 -42.531 1 40.47 278 SER A CA 1
ATOM 2150 C C . SER A 1 278 ? -27.938 -54.844 -42.406 1 40.47 278 SER A C 1
ATOM 2152 O O . SER A 1 278 ? -27.922 -55.531 -41.375 1 40.47 278 SER A O 1
ATOM 2154 N N . GLN A 1 279 ? -29.156 -54.969 -43 1 39.06 279 GLN A N 1
ATOM 2155 C CA . GLN A 1 279 ? -29.938 -56.188 -43.062 1 39.06 279 GLN A CA 1
ATOM 2156 C C . GLN A 1 279 ? -29.047 -57.406 -43.344 1 39.06 279 GLN A C 1
ATOM 2158 O O . GLN A 1 279 ? -28.359 -57.438 -44.375 1 39.06 279 GLN A O 1
ATOM 2163 N N . GLN A 1 280 ? -28.453 -58 -42.25 1 38.41 280 GLN A N 1
ATOM 2164 C CA . GLN A 1 280 ? -27.719 -59.25 -42.375 1 38.41 280 GLN A CA 1
ATOM 2165 C C . GLN A 1 280 ? -28.453 -60.219 -43.312 1 38.41 280 GLN A C 1
ATOM 2167 O O . GLN A 1 280 ? -29.641 -60.5 -43.125 1 38.41 280 GLN A O 1
ATOM 2172 N N . ARG A 1 281 ? -28.141 -60.25 -44.625 1 41.19 281 ARG A N 1
ATOM 2173 C CA . ARG A 1 281 ? -28.672 -61.219 -45.562 1 41.19 281 ARG A CA 1
ATOM 2174 C C . ARG A 1 281 ? -28.703 -62.625 -44.969 1 41.19 281 ARG A C 1
ATOM 2176 O O . ARG A 1 281 ? -27.766 -63.031 -44.281 1 41.19 281 ARG A O 1
ATOM 2183 N N . PRO A 1 282 ? -29.859 -63.219 -44.656 1 37.53 282 PRO A N 1
ATOM 2184 C CA . PRO A 1 282 ? -29.953 -64.562 -44.125 1 37.53 282 PRO A CA 1
ATOM 2185 C C . PRO A 1 282 ? -29.016 -65.562 -44.812 1 37.53 282 PRO A C 1
ATOM 2187 O O . PRO A 1 282 ? -28.75 -65.438 -46 1 37.53 282 PRO A O 1
ATOM 2190 N N . PHE A 1 283 ? -27.938 -66.062 -44.094 1 32.75 283 PHE A N 1
ATOM 2191 C CA . PHE A 1 283 ? -27.047 -67.062 -44.562 1 32.75 283 PHE A CA 1
ATOM 2192 C C . PHE A 1 283 ? -27.844 -68.188 -45.281 1 32.75 283 PHE A C 1
ATOM 2194 O O . PHE A 1 283 ? -28.781 -68.75 -44.719 1 32.75 283 PHE A O 1
ATOM 2201 N N . ALA A 1 284 ? -27.984 -68.062 -46.625 1 31.95 284 ALA A N 1
ATOM 2202 C CA . ALA A 1 284 ? -28.594 -69.125 -47.469 1 31.95 284 ALA A CA 1
ATOM 2203 C C . ALA A 1 284 ? -28.172 -70.5 -47.031 1 31.95 284 ALA A C 1
ATOM 2205 O O . ALA A 1 284 ? -26.984 -70.75 -46.75 1 31.95 284 ALA A O 1
ATOM 2206 N N . THR A 1 285 ? -29.016 -71.25 -46.406 1 33.25 285 THR A N 1
ATOM 2207 C CA . THR A 1 285 ? -28.938 -72.688 -46.062 1 33.25 285 THR A CA 1
ATOM 2208 C C . THR A 1 285 ? -28.297 -73.5 -47.219 1 33.25 285 THR A C 1
ATOM 2210 O O . THR A 1 285 ? -28.703 -73.375 -48.375 1 33.25 285 THR A O 1
ATOM 2213 N N . ALA A 1 286 ? -26.953 -73.75 -47.125 1 32.03 286 ALA A N 1
ATOM 2214 C CA . ALA A 1 286 ? -26.141 -74.625 -48 1 32.03 286 ALA A CA 1
ATOM 2215 C C . ALA A 1 286 ? -26.906 -75.875 -48.375 1 32.03 286 ALA A C 1
ATOM 2217 O O . ALA A 1 286 ? -27.375 -76.625 -47.469 1 32.03 286 ALA A O 1
ATOM 2218 N N . ALA A 1 287 ? -27.531 -75.938 -49.5 1 32.72 287 ALA A N 1
ATOM 2219 C CA . ALA A 1 287 ? -28.203 -77.062 -50.125 1 32.72 287 ALA A CA 1
ATOM 2220 C C . ALA A 1 287 ? -27.328 -78.312 -50.062 1 32.72 287 ALA A C 1
ATOM 2222 O O . ALA A 1 287 ? -26.109 -78.25 -50.25 1 32.72 287 ALA A O 1
ATOM 2223 N N . LEU A 1 288 ? -27.703 -79.312 -49.312 1 33.81 288 LEU A N 1
ATOM 2224 C CA . LEU A 1 288 ? -27.219 -80.688 -49.156 1 33.81 288 LEU A CA 1
ATOM 2225 C C . LEU A 1 288 ? -26.891 -81.312 -50.5 1 33.81 288 LEU A C 1
ATOM 2227 O O . LEU A 1 288 ? -27.625 -81.125 -51.469 1 33.81 288 LEU A O 1
ATOM 2231 N N . PRO A 1 289 ? -25.594 -81.625 -50.75 1 36.5 289 PRO A N 1
ATOM 2232 C CA . PRO A 1 289 ? -25.109 -82.25 -52 1 36.5 289 PRO A CA 1
ATOM 2233 C C . PRO A 1 289 ? -25.938 -83.438 -52.438 1 36.5 289 PRO A C 1
ATOM 2235 O O . PRO A 1 289 ? -26.438 -84.188 -51.562 1 36.5 289 PRO A O 1
ATOM 2238 N N . PRO A 1 290 ? -26.562 -83.375 -53.562 1 36 290 PRO A N 1
ATOM 2239 C CA . PRO A 1 290 ? -27.391 -84.438 -54.094 1 36 290 PRO A CA 1
ATOM 2240 C C . PRO A 1 290 ? -26.656 -85.812 -54.125 1 36 290 PRO A C 1
ATOM 2242 O O . PRO A 1 290 ? -25.422 -85.812 -54.188 1 36 290 PRO A O 1
ATOM 2245 N N . SER A 1 291 ? -27.141 -86.812 -53.5 1 34.72 291 SER A N 1
ATOM 2246 C CA . SER A 1 291 ? -26.781 -88.188 -53.5 1 34.72 291 SER A CA 1
ATOM 2247 C C . SER A 1 291 ? -26.562 -88.75 -54.906 1 34.72 291 SER A C 1
ATOM 2249 O O . SER A 1 291 ? -27.391 -88.5 -55.812 1 34.72 291 SER A O 1
ATOM 2251 N N . CYS A 1 292 ? -25.266 -88.75 -55.312 1 31.91 292 CYS A N 1
ATOM 2252 C CA . CYS A 1 292 ? -24.797 -89.375 -56.562 1 31.91 292 CYS A CA 1
ATOM 2253 C C . CYS A 1 292 ? -25.453 -90.75 -56.781 1 31.91 292 CYS A C 1
ATOM 2255 O O . CYS A 1 292 ? -25.281 -91.625 -55.969 1 31.91 292 CYS A O 1
ATOM 2257 N N . SER A 1 293 ? -26.531 -90.75 -57.406 1 30.97 293 SER A N 1
ATOM 2258 C CA . SER A 1 293 ? -27.188 -91.938 -57.906 1 30.97 293 SER A CA 1
ATOM 2259 C C . SER A 1 293 ? -26.234 -92.75 -58.75 1 30.97 293 SER A C 1
ATOM 2261 O O . SER A 1 293 ? -25.375 -92.25 -59.438 1 30.97 293 SER A O 1
ATOM 2263 N N . GLU A 1 294 ? -26.094 -94.062 -58.406 1 37.09 294 GLU A N 1
ATOM 2264 C CA . GLU A 1 294 ? -25.578 -95.188 -59.125 1 37.09 294 GLU A CA 1
ATOM 2265 C C . GLU A 1 294 ? -26.094 -95.25 -60.562 1 37.09 294 GLU A C 1
ATOM 2267 O O . GLU A 1 294 ? -27.312 -95.25 -60.781 1 37.09 294 GLU A O 1
ATOM 2272 N N . PRO A 1 295 ? -25.531 -94.5 -61.469 1 32.97 295 PRO A N 1
ATOM 2273 C CA . PRO A 1 295 ? -26.062 -94.875 -62.812 1 32.97 295 PRO A CA 1
ATOM 2274 C C . PRO A 1 295 ? -26.016 -96.375 -63.094 1 32.97 295 PRO A C 1
ATOM 2276 O O . PRO A 1 295 ? -25.172 -97.062 -62.5 1 32.97 295 PRO A O 1
ATOM 2279 N N . CYS A 1 296 ? -26.906 -96.812 -63.938 1 29.06 296 CYS A N 1
ATOM 2280 C CA . CYS A 1 296 ? -27.031 -98 -64.812 1 29.06 296 CYS A CA 1
ATOM 2281 C C . CYS A 1 296 ? -25.922 -98 -65.812 1 29.06 296 CYS A C 1
ATOM 2283 O O . CYS A 1 296 ? -25.531 -97 -66.375 1 29.06 296 CYS A O 1
ATOM 2285 N N . MET B 1 1 ? -17.109 13.242 -36.281 1 21.89 1 MET B N 1
ATOM 2286 C CA . MET B 1 1 ? -16.75 14.227 -35.25 1 21.89 1 MET B CA 1
ATOM 2287 C C . MET B 1 1 ? -15.727 13.648 -34.281 1 21.89 1 MET B C 1
ATOM 2289 O O . MET B 1 1 ? -15.984 12.648 -33.625 1 21.89 1 MET B O 1
ATOM 2293 N N . ALA B 1 2 ? -14.43 13.93 -34.5 1 26.92 2 ALA B N 1
ATOM 2294 C CA . ALA B 1 2 ? -13.148 13.406 -34.031 1 26.92 2 ALA B CA 1
ATOM 2295 C C . ALA B 1 2 ? -12.938 13.695 -32.562 1 26.92 2 ALA B C 1
ATOM 2297 O O . ALA B 1 2 ? -13.219 14.797 -32.094 1 26.92 2 ALA B O 1
ATOM 2298 N N . ALA B 1 3 ? -13.016 12.688 -31.672 1 30.95 3 ALA B N 1
ATOM 2299 C CA . ALA B 1 3 ? -12.883 12.719 -30.219 1 30.95 3 ALA B CA 1
ATOM 2300 C C . ALA B 1 3 ? -11.656 13.523 -29.797 1 30.95 3 ALA B C 1
ATOM 2302 O O . ALA B 1 3 ? -10.562 13.32 -30.328 1 30.95 3 ALA B O 1
ATOM 2303 N N . LEU B 1 4 ? -11.812 14.781 -29.359 1 31.27 4 LEU B N 1
ATOM 2304 C CA . LEU B 1 4 ? -10.789 15.727 -28.938 1 31.27 4 LEU B CA 1
ATOM 2305 C C . LEU B 1 4 ? -9.859 15.086 -27.906 1 31.27 4 LEU B C 1
ATOM 2307 O O . LEU B 1 4 ? -10.32 14.328 -27.047 1 31.27 4 LEU B O 1
ATOM 2311 N N . PRO B 1 5 ? -8.57 14.93 -28.156 1 34.41 5 PRO B N 1
ATOM 2312 C CA . PRO B 1 5 ? -7.523 14.352 -27.312 1 34.41 5 PRO B CA 1
ATOM 2313 C C . PRO B 1 5 ? -7.5 14.953 -25.906 1 34.41 5 PRO B C 1
ATOM 2315 O O . PRO B 1 5 ? -7.668 16.156 -25.75 1 34.41 5 PRO B O 1
ATOM 2318 N N . GLY B 1 6 ? -8.18 14.438 -25 1 33.59 6 GLY B N 1
ATOM 2319 C CA . GLY B 1 6 ? -8.242 14.93 -23.641 1 33.59 6 GLY B CA 1
ATOM 2320 C C . GLY B 1 6 ? -6.891 15.336 -23.094 1 33.59 6 GLY B C 1
ATOM 2321 O O . GLY B 1 6 ? -5.91 14.594 -23.203 1 33.59 6 GLY B O 1
ATOM 2322 N N . ASP B 1 7 ? -6.543 16.656 -23 1 32.53 7 ASP B N 1
ATOM 2323 C CA . ASP B 1 7 ? -5.395 17.438 -22.562 1 32.53 7 ASP B CA 1
ATOM 2324 C C . ASP B 1 7 ? -4.926 16.984 -21.172 1 32.53 7 ASP B C 1
ATOM 2326 O O . ASP B 1 7 ? -5.656 17.125 -20.203 1 32.53 7 ASP B O 1
ATOM 2330 N N . SER B 1 8 ? -4.203 16.031 -21 1 37.19 8 SER B N 1
ATOM 2331 C CA . SER B 1 8 ? -3.439 15.688 -19.797 1 37.19 8 SER B CA 1
ATOM 2332 C C . SER B 1 8 ? -2.717 16.906 -19.234 1 37.19 8 SER B C 1
ATOM 2334 O O . SER B 1 8 ? -1.699 17.344 -19.781 1 37.19 8 SER B O 1
ATOM 2336 N N . THR B 1 9 ? -3.352 17.938 -18.672 1 36.69 9 THR B N 1
ATOM 2337 C CA . THR B 1 9 ? -2.684 19.094 -18.094 1 36.69 9 THR B CA 1
ATOM 2338 C C . THR B 1 9 ? -1.541 18.656 -17.188 1 36.69 9 THR B C 1
ATOM 2340 O O . THR B 1 9 ? -1.754 17.906 -16.234 1 36.69 9 THR B O 1
ATOM 2343 N N . PRO B 1 10 ? -0.294 18.75 -17.562 1 40.81 10 PRO B N 1
ATOM 2344 C CA . PRO B 1 10 ? 0.889 18.531 -16.719 1 40.81 10 PRO B CA 1
ATOM 2345 C C . PRO B 1 10 ? 0.758 19.172 -15.344 1 40.81 10 PRO B C 1
ATOM 2347 O O . PRO B 1 10 ? 0.036 20.172 -15.188 1 40.81 10 PRO B O 1
ATOM 2350 N N . ALA B 1 11 ? 0.981 18.531 -14.258 1 46.25 11 ALA B N 1
ATOM 2351 C CA . ALA B 1 11 ? 1.046 19.188 -12.945 1 46.25 11 ALA B CA 1
ATOM 2352 C C . ALA B 1 11 ? 1.653 20.578 -13.055 1 46.25 11 ALA B C 1
ATOM 2354 O O . ALA B 1 11 ? 2.695 20.766 -13.688 1 46.25 11 ALA B O 1
ATOM 2355 N N . SER B 1 12 ? 0.989 21.625 -12.82 1 47.03 12 SER B N 1
ATOM 2356 C CA . SER B 1 12 ? 1.408 23.016 -13 1 47.03 12 SER B CA 1
ATOM 2357 C C . SER B 1 12 ? 2.766 23.266 -12.352 1 47.03 12 SER B C 1
ATOM 2359 O O . SER B 1 12 ? 2.986 22.906 -11.195 1 47.03 12 SER B O 1
ATOM 2361 N N . PRO B 1 13 ? 3.834 23.547 -13.055 1 49.53 13 PRO B N 1
ATOM 2362 C CA . PRO B 1 13 ? 5.18 23.906 -12.609 1 49.53 13 PRO B CA 1
ATOM 2363 C C . PRO B 1 13 ? 5.18 24.703 -11.312 1 49.53 13 PRO B C 1
ATOM 2365 O O . PRO B 1 13 ? 6.09 24.578 -10.492 1 49.53 13 PRO B O 1
ATOM 2368 N N . CYS B 1 14 ? 4.164 25.391 -11.07 1 47.38 14 CYS B N 1
ATOM 2369 C CA . CYS B 1 14 ? 4.105 26.25 -9.883 1 47.38 14 CYS B CA 1
ATOM 2370 C C . CYS B 1 14 ? 3.959 25.406 -8.617 1 47.38 14 CYS B C 1
ATOM 2372 O O . CYS B 1 14 ? 4.586 25.703 -7.598 1 47.38 14 CYS B O 1
ATOM 2374 N N . LEU B 1 15 ? 3.291 24.344 -8.734 1 56.78 15 LEU B N 1
ATOM 2375 C CA . LEU B 1 15 ? 3.086 23.5 -7.559 1 56.78 15 LEU B CA 1
ATOM 2376 C C . LEU B 1 15 ? 4.371 22.766 -7.18 1 56.78 15 LEU B C 1
ATOM 2378 O O . LEU B 1 15 ? 4.691 22.641 -5.996 1 56.78 15 LEU B O 1
ATOM 2382 N N . SER B 1 16 ? 5.059 22.469 -8.18 1 65.69 16 SER B N 1
ATOM 2383 C CA . SER B 1 16 ? 6.316 21.766 -7.934 1 65.69 16 SER B CA 1
ATOM 2384 C C . SER B 1 16 ? 7.359 22.703 -7.324 1 65.69 16 SER B C 1
ATOM 2386 O O . SER B 1 16 ? 8.086 22.312 -6.406 1 65.69 16 SER B O 1
ATOM 2388 N N . MET B 1 17 ? 7.23 23.953 -7.734 1 65.25 17 MET B N 1
ATOM 2389 C CA . MET B 1 17 ? 8.203 24.906 -7.203 1 65.25 17 MET B CA 1
ATOM 2390 C C . MET B 1 17 ? 7.898 25.234 -5.75 1 65.25 17 MET B C 1
ATOM 2392 O O . MET B 1 17 ? 8.812 25.344 -4.926 1 65.25 17 MET B O 1
ATOM 2396 N N . ASP B 1 18 ? 6.746 25.266 -5.5 1 81.62 18 ASP B N 1
ATOM 2397 C CA . ASP B 1 18 ? 6.352 25.562 -4.129 1 81.62 18 ASP B CA 1
ATOM 2398 C C . ASP B 1 18 ? 6.664 24.391 -3.199 1 81.62 18 ASP B C 1
ATOM 2400 O O . ASP B 1 18 ? 7.184 24.594 -2.1 1 81.62 18 ASP B O 1
ATOM 2404 N N . LEU B 1 19 ? 6.57 23.234 -3.771 1 86.44 19 LEU B N 1
ATOM 2405 C CA . LEU B 1 19 ? 6.859 22.047 -2.963 1 86.44 19 LEU B CA 1
ATOM 2406 C C . LEU B 1 19 ? 8.344 21.984 -2.617 1 86.44 19 LEU B C 1
ATOM 2408 O O . LEU B 1 19 ? 8.703 21.781 -1.456 1 86.44 19 LEU B O 1
ATOM 2412 N N . GLN B 1 20 ? 9.172 22.25 -3.598 1 87.38 20 GLN B N 1
ATOM 2413 C CA . GLN B 1 20 ? 10.609 22.156 -3.381 1 87.38 20 GLN B CA 1
ATOM 2414 C C . GLN B 1 20 ? 11.094 23.203 -2.389 1 87.38 20 GLN B C 1
ATOM 2416 O O . GLN B 1 20 ? 11.906 22.906 -1.509 1 87.38 20 GLN B O 1
ATOM 2421 N N . ALA B 1 21 ? 10.578 24.344 -2.561 1 89.81 21 ALA B N 1
ATOM 2422 C CA . ALA B 1 21 ? 10.992 25.438 -1.684 1 89.81 21 ALA B CA 1
ATOM 2423 C C . ALA B 1 21 ? 10.594 25.172 -0.237 1 89.81 21 ALA B C 1
ATOM 2425 O O . ALA B 1 21 ? 11.398 25.344 0.681 1 89.81 21 ALA B O 1
ATOM 2426 N N . VAL B 1 22 ? 9.398 24.703 -0.023 1 90.19 22 VAL B N 1
ATOM 2427 C CA . VAL B 1 22 ? 8.914 24.422 1.323 1 90.19 22 VAL B CA 1
ATOM 2428 C C . VAL B 1 22 ? 9.664 23.234 1.909 1 90.19 22 VAL B C 1
ATOM 2430 O O . VAL B 1 22 ? 10.023 23.234 3.088 1 90.19 22 VAL B O 1
ATOM 2433 N N . CYS B 1 23 ? 9.922 22.266 1.098 1 90.38 23 CYS B N 1
ATOM 2434 C CA . CYS B 1 23 ? 10.664 21.094 1.565 1 90.38 23 CYS B CA 1
ATOM 2435 C C . CYS B 1 23 ? 12.094 21.484 1.948 1 90.38 23 CYS B C 1
ATOM 2437 O O . CYS B 1 23 ? 12.648 20.938 2.904 1 90.38 23 CYS B O 1
ATOM 2439 N N . GLN B 1 24 ? 12.633 22.391 1.208 1 92.25 24 GLN B N 1
ATOM 2440 C CA . GLN B 1 24 ? 13.977 22.844 1.531 1 92.25 24 GLN B CA 1
ATOM 2441 C C . GLN B 1 24 ? 14.008 23.547 2.887 1 92.25 24 GLN B C 1
ATOM 2443 O O . GLN B 1 24 ? 14.922 23.328 3.688 1 92.25 24 GLN B O 1
ATOM 2448 N N . ARG B 1 25 ? 13.133 24.391 3.15 1 93.25 25 ARG B N 1
ATOM 2449 C CA . ARG B 1 25 ? 13.055 25.062 4.445 1 93.25 25 ARG B CA 1
ATOM 2450 C C . ARG B 1 25 ? 12.789 24.062 5.562 1 93.25 25 ARG B C 1
ATOM 2452 O O . ARG B 1 25 ? 13.383 24.156 6.641 1 93.25 25 ARG B O 1
ATOM 2459 N N . ALA B 1 26 ? 11.953 23.094 5.285 1 93.44 26 ALA B N 1
ATOM 2460 C CA . ALA B 1 26 ? 11.672 22.047 6.266 1 93.44 26 ALA B CA 1
ATOM 2461 C C . ALA B 1 26 ? 12.93 21.25 6.594 1 93.44 26 ALA B C 1
ATOM 2463 O O . ALA B 1 26 ? 13.234 21.016 7.766 1 93.44 26 ALA B O 1
ATOM 2464 N N . ALA B 1 27 ? 13.617 20.922 5.535 1 92.69 27 ALA B N 1
ATOM 2465 C CA . ALA B 1 27 ? 14.844 2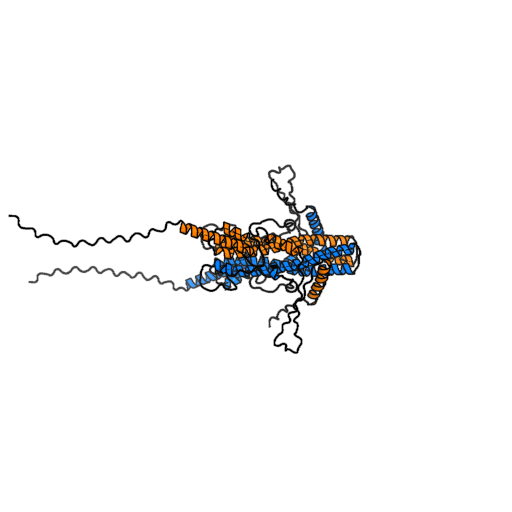0.156 5.727 1 92.69 27 ALA B CA 1
ATOM 2466 C C . ALA B 1 27 ? 15.859 20.938 6.559 1 92.69 27 ALA B C 1
ATOM 2468 O O . ALA B 1 27 ? 16.5 20.375 7.449 1 92.69 27 ALA B O 1
ATOM 2469 N N . SER B 1 28 ? 16 22.156 6.266 1 92.69 28 SER B N 1
ATOM 2470 C CA . SER B 1 28 ? 16.922 23.016 7.012 1 92.69 28 SER B CA 1
ATOM 2471 C C . SER B 1 28 ? 16.531 23.109 8.484 1 92.69 28 SER B C 1
ATOM 2473 O O . SER B 1 28 ? 17.375 22.969 9.367 1 92.69 28 SER B O 1
ATOM 2475 N N . ARG B 1 29 ? 15.305 23.281 8.742 1 93.62 29 ARG B N 1
ATOM 2476 C CA . ARG B 1 29 ? 14.812 23.453 10.109 1 93.62 29 ARG B CA 1
ATOM 2477 C C . ARG B 1 29 ? 14.961 22.156 10.898 1 93.62 29 ARG B C 1
ATOM 2479 O O . ARG B 1 29 ? 15.219 22.188 12.109 1 93.62 29 ARG B O 1
ATOM 2486 N N . LEU B 1 30 ? 14.766 21.016 10.25 1 92.44 30 LEU B N 1
ATOM 2487 C CA . LEU B 1 30 ? 14.781 19.719 10.914 1 92.44 30 LEU B CA 1
ATOM 2488 C C . LEU B 1 30 ? 16.172 19.094 10.859 1 92.44 30 LEU B C 1
ATOM 2490 O O . LEU B 1 30 ? 16.359 17.953 11.266 1 92.44 30 LEU B O 1
ATOM 2494 N N . ASP B 1 31 ? 17.109 19.766 10.32 1 93.12 31 ASP B N 1
ATOM 2495 C CA . ASP B 1 31 ? 18.484 19.312 10.195 1 93.12 31 ASP B CA 1
ATOM 2496 C C . ASP B 1 31 ? 18.578 18.016 9.375 1 93.12 31 ASP B C 1
ATOM 2498 O O . ASP B 1 31 ? 19.203 17.047 9.797 1 93.12 31 ASP B O 1
ATOM 2502 N N . ILE B 1 32 ? 17.812 18.047 8.289 1 92.81 32 ILE B N 1
ATOM 2503 C CA . ILE B 1 32 ? 17.859 16.969 7.305 1 92.81 32 ILE B CA 1
ATOM 2504 C C . ILE B 1 32 ? 18.688 17.422 6.098 1 92.81 32 ILE B C 1
ATOM 2506 O O . ILE B 1 32 ? 18.438 18.484 5.531 1 92.81 32 ILE B O 1
ATOM 2510 N N . PRO B 1 33 ? 19.656 16.609 5.68 1 90.12 33 PRO B N 1
ATOM 2511 C CA . PRO B 1 33 ? 20.484 17 4.543 1 90.12 33 PRO B CA 1
ATOM 2512 C C . PRO B 1 33 ? 19.688 17.125 3.246 1 90.12 33 PRO B C 1
ATOM 2514 O O . PRO B 1 33 ? 18.875 16.266 2.934 1 90.12 33 PRO B O 1
ATOM 2517 N N . TRP B 1 34 ? 19.969 18.25 2.547 1 92.06 34 TRP B N 1
ATOM 2518 C CA . TRP B 1 34 ? 19.344 18.484 1.25 1 92.06 34 TRP B CA 1
ATOM 2519 C C . TRP B 1 34 ? 20.156 17.859 0.126 1 92.06 34 TRP B C 1
ATOM 2521 O O . TRP B 1 34 ? 21.375 18.109 0.028 1 92.06 34 TRP B O 1
ATOM 2531 N N . PRO B 1 35 ? 19.516 17.047 -0.705 1 89.56 35 PRO B N 1
ATOM 2532 C CA . PRO B 1 35 ? 20.281 16.375 -1.762 1 89.56 35 PRO B CA 1
ATOM 2533 C C . PRO B 1 35 ? 20.844 17.344 -2.795 1 89.56 35 PRO B C 1
ATOM 2535 O O . PRO B 1 35 ? 20.188 18.328 -3.148 1 89.56 35 PRO B O 1
ATOM 2538 N N . GLU B 1 36 ? 21.969 17 -3.283 1 82.31 36 GLU B N 1
ATOM 2539 C CA . GLU B 1 36 ? 22.609 17.812 -4.316 1 82.31 36 GLU B CA 1
ATOM 2540 C C . GLU B 1 36 ? 22.047 17.5 -5.695 1 82.31 36 GLU B C 1
ATOM 2542 O O . GLU B 1 36 ? 21.656 16.359 -5.973 1 82.31 36 GLU B O 1
ATOM 2547 N N . MET B 1 37 ? 21.766 18.531 -6.383 1 76 37 MET B N 1
ATOM 2548 C CA . MET B 1 37 ? 21.297 18.328 -7.75 1 76 37 MET B CA 1
ATOM 2549 C C . MET B 1 37 ? 22.375 17.672 -8.602 1 76 37 MET B C 1
ATOM 2551 O O . MET B 1 37 ? 23.531 18.141 -8.625 1 76 37 MET B O 1
ATOM 2555 N N . ALA B 1 38 ? 22.047 16.391 -9 1 60.28 38 ALA B N 1
ATOM 2556 C CA . ALA B 1 38 ? 23.047 15.727 -9.836 1 60.28 38 ALA B CA 1
ATOM 2557 C C . ALA B 1 38 ? 23.188 16.422 -11.18 1 60.28 38 ALA B C 1
ATOM 2559 O O . ALA B 1 38 ? 22.188 16.812 -11.797 1 60.28 38 ALA B O 1
ATOM 2560 N N . LYS B 1 39 ? 24.172 17.094 -11.438 1 58.78 39 LYS B N 1
ATOM 2561 C CA . LYS B 1 39 ? 24.516 17.672 -12.734 1 58.78 39 LYS B CA 1
ATOM 2562 C C . LYS B 1 39 ? 24.938 16.594 -13.727 1 58.78 39 LYS B C 1
ATOM 2564 O O . LYS B 1 39 ? 25.75 15.719 -13.398 1 58.78 39 LYS B O 1
ATOM 2569 N N . GLU B 1 40 ? 23.875 15.992 -14.422 1 54.91 40 GLU B N 1
ATOM 2570 C CA . GLU B 1 40 ? 24.391 15.094 -15.445 1 54.91 40 GLU B CA 1
ATOM 2571 C C . GLU B 1 40 ? 24.844 15.859 -16.672 1 54.91 40 GLU B C 1
ATOM 2573 O O . GLU B 1 40 ? 24.094 16.656 -17.234 1 54.91 40 GLU B O 1
ATOM 2578 N N . THR B 1 41 ? 25.953 16.078 -16.703 1 54.16 41 THR B N 1
ATOM 2579 C CA . THR B 1 41 ? 26.547 16.641 -17.906 1 54.16 41 THR B CA 1
ATOM 2580 C C . THR B 1 41 ? 26.453 15.664 -19.062 1 54.16 41 THR B C 1
ATOM 2582 O O . THR B 1 41 ? 27 14.562 -19 1 54.16 41 THR B O 1
ATOM 2585 N N . SER B 1 42 ? 25.219 15.531 -19.469 1 49.72 42 SER B N 1
ATOM 2586 C CA . SER B 1 42 ? 25.25 14.656 -20.641 1 49.72 42 SER B CA 1
ATOM 2587 C C . SER B 1 42 ? 25.906 15.344 -21.828 1 49.72 42 SER B C 1
ATOM 2589 O O . SER B 1 42 ? 25.547 16.469 -22.172 1 49.72 42 SER B O 1
ATOM 2591 N N . ARG B 1 43 ? 27.062 14.984 -22.047 1 50.53 43 ARG B N 1
ATOM 2592 C CA . ARG B 1 43 ? 27.75 15.414 -23.266 1 50.53 43 ARG B CA 1
ATOM 2593 C C . ARG B 1 43 ? 27.188 14.695 -24.484 1 50.53 43 ARG B C 1
ATOM 2595 O O . ARG B 1 43 ? 27.219 13.469 -24.578 1 50.53 43 ARG B O 1
ATOM 2602 N N . SER B 1 44 ? 26.094 15.242 -24.797 1 51.53 44 SER B N 1
ATOM 2603 C CA . SER B 1 44 ? 25.75 14.672 -26.078 1 51.53 44 SER B CA 1
ATOM 2604 C C . SER B 1 44 ? 26.797 15.008 -27.141 1 51.53 44 SER B C 1
ATOM 2606 O O . SER B 1 44 ? 27.344 16.109 -27.156 1 51.53 44 SER B O 1
ATOM 2608 N N . ARG B 1 45 ? 27.281 13.992 -27.734 1 58.03 45 ARG B N 1
ATOM 2609 C CA . ARG B 1 45 ? 28.203 14.188 -28.859 1 58.03 45 ARG B CA 1
ATOM 2610 C C . ARG B 1 45 ? 27.641 15.211 -29.844 1 58.03 45 ARG B C 1
ATOM 2612 O O . ARG B 1 45 ? 28.391 15.773 -30.656 1 58.03 45 ARG B O 1
ATOM 2619 N N . TYR B 1 46 ? 26.359 15.234 -29.703 1 59.38 46 TYR B N 1
ATOM 2620 C CA . TYR B 1 46 ? 25.781 16.188 -30.641 1 59.38 46 TYR B CA 1
ATOM 2621 C C . TYR B 1 46 ? 25.938 17.609 -30.141 1 59.38 46 TYR B C 1
ATOM 2623 O O . TYR B 1 46 ? 25.719 18.578 -30.891 1 59.38 46 TYR B O 1
ATOM 2631 N N . GLU B 1 47 ? 26.125 17.578 -28.859 1 53 47 GLU B N 1
ATOM 2632 C CA . GLU B 1 47 ? 26.25 18.938 -28.312 1 53 47 GLU B CA 1
ATOM 2633 C C . GLU B 1 47 ? 27.672 19.469 -28.5 1 53 47 GLU B C 1
ATOM 2635 O O . GLU B 1 47 ? 27.938 20.641 -28.234 1 53 47 GLU B O 1
ATOM 2640 N N . GLY B 1 48 ? 28.219 19.375 -29.578 1 55.03 48 GLY B N 1
ATOM 2641 C CA . GLY B 1 48 ? 29.5 19.906 -29.984 1 55.03 48 GLY B CA 1
ATOM 2642 C C . GLY B 1 48 ? 30.391 20.281 -28.812 1 55.03 48 GLY B C 1
ATOM 2643 O O . GLY B 1 48 ? 30.016 20.125 -27.656 1 55.03 48 GLY B O 1
ATOM 2644 N N . LYS B 1 49 ? 31.672 20.266 -29.031 1 56.12 49 LYS B N 1
ATOM 2645 C CA . LYS B 1 49 ? 32.719 20.578 -28.062 1 56.12 49 LYS B CA 1
ATOM 2646 C C . LYS B 1 49 ? 32.656 22.031 -27.609 1 56.12 49 LYS B C 1
ATOM 2648 O O . LYS B 1 49 ? 33.25 22.406 -26.609 1 56.12 49 LYS B O 1
ATOM 2653 N N . HIS B 1 50 ? 32.188 22.828 -28.453 1 58.94 50 HIS B N 1
ATOM 2654 C CA . HIS B 1 50 ? 32.344 24.266 -28.219 1 58.94 50 HIS B CA 1
ATOM 2655 C C . HIS B 1 50 ? 31.156 24.828 -27.469 1 58.94 50 HIS B C 1
ATOM 2657 O O . HIS B 1 50 ? 31.203 25.953 -26.953 1 58.94 50 HIS B O 1
ATOM 2663 N N . PHE B 1 51 ? 30.062 24.172 -27.625 1 54.53 51 PHE B N 1
ATOM 2664 C CA . PHE B 1 51 ? 28.922 24.75 -26.922 1 54.53 51 PHE B CA 1
ATOM 2665 C C . PHE B 1 51 ? 28.781 24.141 -25.531 1 54.53 51 PHE B C 1
ATOM 2667 O O . PHE B 1 51 ? 29.156 23 -25.312 1 54.53 51 PHE B O 1
ATOM 2674 N N . PRO B 1 52 ? 28.594 25.078 -24.656 1 54.44 52 PRO B N 1
ATOM 2675 C CA . PRO B 1 52 ? 28.484 24.609 -23.281 1 54.44 52 PRO B CA 1
ATOM 2676 C C . PRO B 1 52 ? 27.578 23.391 -23.141 1 54.44 52 PRO B C 1
ATOM 2678 O O . PRO B 1 52 ? 26.625 23.234 -23.922 1 54.44 52 PRO B O 1
ATOM 2681 N N . GLN B 1 53 ? 28.109 22.422 -22.734 1 52.44 53 GLN B N 1
ATOM 2682 C CA . GLN B 1 53 ? 27.391 21.188 -22.438 1 52.44 53 GLN B CA 1
ATOM 2683 C C . GLN B 1 53 ? 26.047 21.469 -21.766 1 52.44 53 GLN B C 1
ATOM 2685 O O . GLN B 1 53 ? 25.953 22.312 -20.875 1 52.44 53 GLN B O 1
ATOM 2690 N N . THR B 1 54 ? 25.094 21.328 -22.594 1 52.34 54 THR B N 1
ATOM 2691 C CA . THR B 1 54 ? 23.781 21.484 -21.953 1 52.34 54 THR B CA 1
ATOM 2692 C C . THR B 1 54 ? 23.703 20.625 -20.688 1 52.34 54 THR B C 1
ATOM 2694 O O . THR B 1 54 ? 23.984 19.438 -20.719 1 52.34 54 THR B O 1
ATOM 2697 N N . THR B 1 55 ? 24.109 21.25 -19.703 1 53.28 55 THR B N 1
ATOM 2698 C CA . THR B 1 55 ? 23.938 20.609 -18.406 1 53.28 55 THR B CA 1
ATOM 2699 C C . THR B 1 55 ? 22.469 20.297 -18.156 1 53.28 55 THR B C 1
ATOM 2701 O O . THR B 1 55 ? 21.641 21.203 -18.125 1 53.28 55 THR B O 1
ATOM 2704 N N . ARG B 1 56 ? 22.094 19.172 -18.672 1 52.19 56 ARG B N 1
ATOM 2705 C CA . ARG B 1 56 ? 20.734 18.797 -18.281 1 52.19 56 ARG B CA 1
ATOM 2706 C C . ARG B 1 56 ? 20.656 18.594 -16.766 1 52.19 56 ARG B C 1
ATOM 2708 O O . ARG B 1 56 ? 21.469 17.875 -16.188 1 52.19 56 ARG B O 1
ATOM 2715 N N . THR B 1 57 ? 20.297 19.75 -16.109 1 56 57 THR B N 1
ATOM 2716 C CA . THR B 1 57 ? 20.125 19.672 -14.664 1 56 57 THR B CA 1
ATOM 2717 C C . THR B 1 57 ? 19.094 18.609 -14.305 1 56 57 THR B C 1
ATOM 2719 O O . THR B 1 57 ? 17.984 18.594 -14.836 1 56 57 THR B O 1
ATOM 2722 N N . LYS B 1 58 ? 19.547 17.516 -13.742 1 64.56 58 LYS B N 1
ATOM 2723 C CA . LYS B 1 58 ? 18.688 16.453 -13.242 1 64.56 58 LYS B CA 1
ATOM 2724 C C . LYS B 1 58 ? 17.656 17 -12.258 1 64.56 58 LYS B C 1
ATOM 2726 O O . LYS B 1 58 ? 17.859 18.062 -11.664 1 64.56 58 LYS B O 1
ATOM 2731 N N . ARG B 1 59 ? 16.609 16.469 -12.289 1 78.25 59 ARG B N 1
ATOM 2732 C CA . ARG B 1 59 ? 15.484 16.828 -11.43 1 78.25 59 ARG B CA 1
ATOM 2733 C C . ARG B 1 59 ? 15.898 16.812 -9.961 1 78.25 59 ARG B C 1
ATOM 2735 O O . ARG B 1 59 ? 16.656 15.945 -9.531 1 78.25 59 ARG B O 1
ATOM 2742 N N . GLN B 1 60 ? 15.672 17.953 -9.312 1 82.56 60 GLN B N 1
ATOM 2743 C CA . GLN B 1 60 ? 15.938 18.062 -7.883 1 82.56 60 GLN B CA 1
ATOM 2744 C C . GLN B 1 60 ? 15.18 16.984 -7.109 1 82.56 60 GLN B C 1
ATOM 2746 O O . GLN B 1 60 ? 13.953 16.859 -7.242 1 82.56 60 GLN B O 1
ATOM 2751 N N . LEU B 1 61 ? 15.984 16.188 -6.414 1 90.38 61 LEU B N 1
ATOM 2752 C CA . LEU B 1 61 ? 15.383 15.148 -5.586 1 90.38 61 LEU B CA 1
ATOM 2753 C C . LEU B 1 61 ? 15.07 15.688 -4.191 1 90.38 61 LEU B C 1
ATOM 2755 O O . LEU B 1 61 ? 15.711 16.625 -3.721 1 90.38 61 LEU B O 1
ATOM 2759 N N . LEU B 1 62 ? 14.07 15.133 -3.621 1 93.5 62 LEU B N 1
ATOM 2760 C CA . LEU B 1 62 ? 13.688 15.516 -2.266 1 93.5 62 LEU B CA 1
ATOM 2761 C C . LEU B 1 62 ? 14.484 14.719 -1.234 1 93.5 62 LEU B C 1
ATOM 2763 O O . LEU B 1 62 ? 14.984 13.633 -1.534 1 93.5 62 LEU B O 1
ATOM 2767 N N . PRO B 1 63 ? 14.625 15.273 -0.043 1 93.06 63 PRO B N 1
ATOM 2768 C CA . PRO B 1 63 ? 15.305 14.523 1.018 1 93.06 63 PRO B CA 1
ATOM 2769 C C . PRO B 1 63 ? 14.445 13.414 1.607 1 93.06 63 PRO B C 1
ATOM 2771 O O . PRO B 1 63 ? 13.227 13.391 1.389 1 93.06 63 PRO B O 1
ATOM 2774 N N . VAL B 1 64 ? 15.141 12.562 2.32 1 94.75 64 VAL B N 1
ATOM 2775 C CA . VAL B 1 64 ? 14.453 11.492 3.033 1 94.75 64 VAL B CA 1
ATOM 2776 C C . VAL B 1 64 ? 14.375 11.828 4.52 1 94.75 64 VAL B C 1
ATOM 2778 O O . VAL B 1 64 ? 15.375 12.203 5.133 1 94.75 64 VAL B O 1
ATOM 2781 N N . PHE B 1 65 ? 13.109 11.797 5.02 1 94.81 65 PHE B N 1
ATOM 2782 C CA . PHE B 1 65 ? 12.891 11.961 6.453 1 94.81 65 PHE B CA 1
ATOM 2783 C C . PHE B 1 65 ? 13.367 10.727 7.211 1 94.81 65 PHE B C 1
ATOM 2785 O O . PHE B 1 65 ? 12.789 9.641 7.066 1 94.81 65 PHE B O 1
ATOM 2792 N N . PRO B 1 66 ? 14.398 10.797 8.008 1 93.75 66 PRO B N 1
ATOM 2793 C CA . PRO B 1 66 ? 15.031 9.617 8.609 1 93.75 66 PRO B CA 1
ATOM 2794 C C . PRO B 1 66 ? 14.062 8.797 9.445 1 93.75 66 PRO B C 1
ATOM 2796 O O . PRO B 1 66 ? 14.102 7.562 9.414 1 93.75 66 PRO B O 1
ATOM 2799 N N . GLU B 1 67 ? 13.211 9.406 10.172 1 94.12 67 GLU B N 1
ATOM 2800 C CA . GLU B 1 67 ? 12.273 8.68 11.016 1 94.12 67 GLU B CA 1
ATOM 2801 C C . GLU B 1 67 ? 11.289 7.867 10.18 1 94.12 67 GLU B C 1
ATOM 2803 O O . GLU B 1 67 ? 10.867 6.785 10.586 1 94.12 67 GLU B O 1
ATOM 2808 N N . MET B 1 68 ? 10.977 8.422 9.078 1 94.81 68 MET B N 1
ATOM 2809 C CA . MET B 1 68 ? 10.094 7.695 8.172 1 94.81 68 MET B CA 1
ATOM 2810 C C . MET B 1 68 ? 10.766 6.418 7.676 1 94.81 68 MET B C 1
ATOM 2812 O O . MET B 1 68 ? 10.117 5.371 7.586 1 94.81 68 MET B O 1
ATOM 2816 N N . LEU B 1 69 ? 12.023 6.488 7.395 1 95.19 69 LEU B N 1
ATOM 2817 C CA . LEU B 1 69 ? 12.766 5.328 6.914 1 95.19 69 LEU B CA 1
ATOM 2818 C C . LEU B 1 69 ? 12.805 4.23 7.969 1 95.19 69 LEU B C 1
ATOM 2820 O O . LEU B 1 69 ? 12.68 3.047 7.645 1 95.19 69 LEU B O 1
ATOM 2824 N N . ASP B 1 70 ? 12.898 4.617 9.164 1 95.94 70 ASP B N 1
ATOM 2825 C CA . ASP B 1 70 ? 12.891 3.66 10.266 1 95.94 70 ASP B CA 1
ATOM 2826 C C . ASP B 1 70 ? 11.531 2.971 10.383 1 95.94 70 ASP B C 1
ATOM 2828 O O . ASP B 1 70 ? 11.461 1.752 10.547 1 95.94 70 ASP B O 1
ATOM 2832 N N . GLU B 1 71 ? 10.516 3.758 10.273 1 96.31 71 GLU B N 1
ATOM 2833 C CA . GLU B 1 71 ? 9.164 3.246 10.469 1 96.31 71 GLU B CA 1
ATOM 2834 C C . GLU B 1 71 ? 8.734 2.357 9.305 1 96.31 71 GLU B C 1
ATOM 2836 O O . GLU B 1 71 ? 8.039 1.36 9.5 1 96.31 71 GLU B O 1
ATOM 2841 N N . VAL B 1 72 ? 9.141 2.697 8.109 1 96.81 72 VAL B N 1
ATOM 2842 C CA . VAL B 1 72 ? 8.711 1.953 6.934 1 96.81 72 VAL B CA 1
ATOM 2843 C C . VAL B 1 72 ? 9.328 0.558 6.949 1 96.81 72 VAL B C 1
ATOM 2845 O O . VAL B 1 72 ? 8.734 -0.4 6.453 1 96.81 72 VAL B O 1
ATOM 2848 N N . SER B 1 73 ? 10.492 0.373 7.594 1 96.19 73 SER B N 1
ATOM 2849 C CA . SER B 1 73 ? 11.242 -0.88 7.516 1 96.19 73 SER B CA 1
ATOM 2850 C C . SER B 1 73 ? 11.062 -1.709 8.781 1 96.19 73 SER B C 1
ATOM 2852 O O . SER B 1 73 ? 11.719 -2.74 8.953 1 96.19 73 SER B O 1
ATOM 2854 N N . VAL B 1 74 ? 10.203 -1.297 9.641 1 96.06 74 VAL B N 1
ATOM 2855 C CA . VAL B 1 74 ? 10.031 -1.969 10.93 1 96.06 74 VAL B CA 1
ATOM 2856 C C . VAL B 1 74 ? 9.664 -3.434 10.703 1 96.06 74 VAL B C 1
ATOM 2858 O O . VAL B 1 74 ? 10.227 -4.328 11.344 1 96.06 74 VAL B O 1
ATOM 2861 N N . SER B 1 75 ? 8.797 -3.709 9.781 1 96.19 75 SER B N 1
ATOM 2862 C CA . SER B 1 75 ? 8.312 -5.066 9.547 1 96.19 75 SER B CA 1
ATOM 2863 C C . SER B 1 75 ? 9.305 -5.867 8.703 1 96.19 75 SER B C 1
ATOM 2865 O O . SER B 1 75 ? 9.141 -7.078 8.531 1 96.19 75 SER B O 1
ATOM 2867 N N . TRP B 1 76 ? 10.289 -5.203 8.195 1 96.94 76 TRP B N 1
ATOM 2868 C CA . TRP B 1 76 ? 11.227 -5.863 7.297 1 96.94 76 TRP B CA 1
ATOM 2869 C C . TRP B 1 76 ? 12.305 -6.602 8.086 1 96.94 76 TRP B C 1
ATOM 2871 O O . TRP B 1 76 ? 12.938 -7.523 7.574 1 96.94 76 TRP B O 1
ATOM 2881 N N . ARG B 1 77 ? 12.477 -6.199 9.266 1 93.56 77 ARG B N 1
ATOM 2882 C CA . ARG B 1 77 ? 13.68 -6.57 10.008 1 93.56 77 ARG B CA 1
ATOM 2883 C C . ARG B 1 77 ? 13.453 -7.855 10.805 1 93.56 77 ARG B C 1
ATOM 2885 O O . ARG B 1 77 ? 14.367 -8.672 10.938 1 93.56 77 ARG B O 1
ATOM 2892 N N . ASP B 1 78 ? 12.289 -7.969 11.273 1 90.5 78 ASP B N 1
ATOM 2893 C CA . ASP B 1 78 ? 12.062 -9.086 12.188 1 90.5 78 ASP B CA 1
ATOM 2894 C C . ASP B 1 78 ? 10.945 -9.992 11.672 1 90.5 78 ASP B C 1
ATOM 2896 O O . ASP B 1 78 ? 9.781 -9.805 12.008 1 90.5 78 ASP B O 1
ATOM 2900 N N . ARG B 1 79 ? 11.312 -11.156 11.141 1 95.19 79 ARG B N 1
ATOM 2901 C CA . ARG B 1 79 ? 10.414 -12.219 10.695 1 95.19 79 ARG B CA 1
ATOM 2902 C C . ARG B 1 79 ? 9.258 -11.656 9.875 1 95.19 79 ARG B C 1
ATOM 2904 O O . ARG B 1 79 ? 8.094 -11.781 10.266 1 95.19 79 ARG B O 1
ATOM 2911 N N . PRO B 1 80 ? 9.641 -11.102 8.711 1 96.62 80 PRO B N 1
ATOM 2912 C CA . PRO B 1 80 ? 8.633 -10.43 7.891 1 96.62 80 PRO B CA 1
ATOM 2913 C C . PRO B 1 80 ? 7.465 -11.344 7.527 1 96.62 80 PRO B C 1
ATOM 2915 O O . PRO B 1 80 ? 6.352 -10.867 7.289 1 96.62 80 PRO B O 1
ATOM 2918 N N . PHE B 1 81 ? 7.66 -12.617 7.508 1 96.94 81 PHE B N 1
ATOM 2919 C CA . PHE B 1 81 ? 6.598 -13.555 7.141 1 96.94 81 PHE B CA 1
ATOM 2920 C C . PHE B 1 81 ? 5.758 -13.922 8.359 1 96.94 81 PHE B C 1
ATOM 2922 O O . PHE B 1 81 ? 4.531 -13.797 8.336 1 96.94 81 PHE B O 1
ATOM 2929 N N . SER B 1 82 ? 6.324 -14.266 9.453 1 95.5 82 SER B N 1
ATOM 2930 C CA . SER B 1 82 ? 5.605 -14.875 10.57 1 95.5 82 SER B CA 1
ATOM 2931 C C . SER B 1 82 ? 5.16 -13.828 11.578 1 95.5 82 SER B C 1
ATOM 2933 O O . SER B 1 82 ? 4.27 -14.086 12.398 1 95.5 82 SER B O 1
ATOM 2935 N N . ASN B 1 83 ? 5.754 -12.719 11.531 1 90.81 83 ASN B N 1
ATOM 2936 C CA . ASN B 1 83 ? 5.395 -11.68 12.484 1 90.81 83 ASN B CA 1
ATOM 2937 C C . ASN B 1 83 ? 4.023 -11.078 12.18 1 90.81 83 ASN B C 1
ATOM 2939 O O . ASN B 1 83 ? 3.836 -10.453 11.133 1 90.81 83 ASN B O 1
ATOM 2943 N N . LYS B 1 84 ? 3.16 -11.227 13.133 1 87.06 84 LYS B N 1
ATOM 2944 C CA . LYS B 1 84 ? 1.799 -10.734 12.945 1 87.06 84 LYS B CA 1
ATOM 2945 C C . LYS B 1 84 ? 1.473 -9.617 13.93 1 87.06 84 LYS B C 1
ATOM 2947 O O . LYS B 1 84 ? 0.302 -9.32 14.18 1 87.06 84 LYS B O 1
ATOM 2952 N N . ALA B 1 85 ? 2.498 -9.039 14.469 1 85.56 85 ALA B N 1
ATOM 2953 C CA . ALA B 1 85 ? 2.27 -7.957 15.422 1 85.56 85 ALA B CA 1
ATOM 2954 C C . ALA B 1 85 ? 1.482 -6.82 14.781 1 85.56 85 ALA B C 1
ATOM 2956 O O . ALA B 1 85 ? 1.781 -6.406 13.656 1 85.56 85 ALA B O 1
ATOM 2957 N N . PRO B 1 86 ? 0.486 -6.391 15.562 1 87 86 PRO B N 1
ATOM 2958 C CA . PRO B 1 86 ? -0.316 -5.301 14.992 1 87 86 PRO B CA 1
ATOM 2959 C C . PRO B 1 86 ? 0.435 -3.973 14.961 1 87 86 PRO B C 1
ATOM 2961 O O . PRO B 1 86 ? 1.354 -3.758 15.758 1 87 86 PRO B O 1
ATOM 2964 N N . ILE B 1 87 ? 0.062 -3.236 14.062 1 92.5 87 ILE B N 1
ATOM 2965 C CA . ILE B 1 87 ? 0.59 -1.88 13.969 1 92.5 87 ILE B CA 1
ATOM 2966 C C . ILE B 1 87 ? -0.061 -1 15.039 1 92.5 87 ILE B C 1
ATOM 2968 O O . ILE B 1 87 ? -1.286 -0.993 15.18 1 92.5 87 ILE B O 1
ATOM 2972 N N . GLN B 1 88 ? 0.778 -0.293 15.719 1 84.94 88 GLN B N 1
ATOM 2973 C CA . GLN B 1 88 ? 0.294 0.552 16.812 1 84.94 88 GLN B CA 1
ATOM 2974 C C . GLN B 1 88 ? -0.664 1.621 16.281 1 84.94 88 GLN B C 1
ATOM 2976 O O . GLN B 1 88 ? -0.377 2.287 15.289 1 84.94 88 GLN B O 1
ATOM 2981 N N . GLY B 1 89 ? -1.817 1.664 16.984 1 87.19 89 GLY B N 1
ATOM 2982 C CA . GLY B 1 89 ? -2.797 2.688 16.656 1 87.19 89 GLY B CA 1
ATOM 2983 C C . GLY B 1 89 ? -3.797 2.24 15.602 1 87.19 89 GLY B C 1
ATOM 2984 O O . GLY B 1 89 ? -4.754 2.957 15.297 1 87.19 89 GLY B O 1
ATOM 2985 N N . ALA B 1 90 ? -3.604 1.111 15.078 1 91.94 90 ALA B N 1
ATOM 2986 C CA . ALA B 1 90 ? -4.43 0.62 13.977 1 91.94 90 ALA B CA 1
ATOM 2987 C C . ALA B 1 90 ? -5.902 0.579 14.375 1 91.94 90 ALA B C 1
ATOM 2989 O O . ALA B 1 90 ? -6.773 0.982 13.602 1 91.94 90 ALA B O 1
ATOM 2990 N N . SER B 1 91 ? -6.195 0.173 15.539 1 88.31 91 SER B N 1
ATOM 2991 C CA . SER B 1 91 ? -7.57 -0.033 15.969 1 88.31 91 SER B CA 1
ATOM 2992 C C . SER B 1 91 ? -8.312 1.294 16.109 1 88.31 91 SER B C 1
ATOM 2994 O O . SER B 1 91 ? -9.539 1.342 16 1 88.31 91 SER B O 1
ATOM 2996 N N . SER B 1 92 ? -7.637 2.363 16.375 1 90.38 92 SER B N 1
ATOM 2997 C CA . SER B 1 92 ? -8.258 3.674 16.547 1 90.38 92 SER B CA 1
ATOM 2998 C C . SER B 1 92 ? -8.656 4.281 15.203 1 90.38 92 SER B C 1
ATOM 3000 O O . SER B 1 92 ? -9.359 5.293 15.156 1 90.38 92 SER B O 1
ATOM 3002 N N . LEU B 1 93 ? -8.273 3.602 14.125 1 94.62 93 LEU B N 1
ATOM 3003 C CA . LEU B 1 93 ? -8.469 4.18 12.805 1 94.62 93 LEU B CA 1
ATOM 3004 C C . LEU B 1 93 ? -9.656 3.533 12.094 1 94.62 93 LEU B C 1
ATOM 3006 O O . LEU B 1 93 ? -9.93 3.826 10.93 1 94.62 93 LEU B O 1
ATOM 3010 N N . ASP B 1 94 ? -10.344 2.643 12.828 1 93.5 94 ASP B N 1
ATOM 3011 C CA . ASP B 1 94 ? -11.523 2.021 12.234 1 93.5 94 ASP B CA 1
ATOM 3012 C C . ASP B 1 94 ? -12.57 3.07 11.875 1 93.5 94 ASP B C 1
ATOM 3014 O O . ASP B 1 94 ? -12.812 4.004 12.641 1 93.5 94 ASP B O 1
ATOM 3018 N N . CYS B 1 95 ? -13.125 2.953 10.688 1 93.75 95 CYS B N 1
ATOM 3019 C CA . CYS B 1 95 ? -14.07 3.963 10.234 1 93.75 95 CYS B CA 1
ATOM 3020 C C . CYS B 1 95 ? -15.375 3.32 9.773 1 93.75 95 CYS B C 1
ATOM 3022 O O . CYS B 1 95 ? -15.43 2.109 9.555 1 93.75 95 CYS B O 1
ATOM 3024 N N . ASP B 1 96 ? -16.328 4.137 9.625 1 91.75 96 ASP B N 1
ATOM 3025 C CA . ASP B 1 96 ? -17.672 3.695 9.297 1 91.75 96 ASP B CA 1
ATOM 3026 C C . ASP B 1 96 ? -17.719 3.027 7.922 1 91.75 96 ASP B C 1
ATOM 3028 O O . ASP B 1 96 ? -17.234 3.594 6.938 1 91.75 96 ASP B O 1
ATOM 3032 N N . GLY B 1 97 ? -18.281 1.811 7.949 1 92.69 97 GLY B N 1
ATOM 3033 C CA . GLY B 1 97 ? -18.469 1.11 6.691 1 92.69 97 GLY B CA 1
ATOM 3034 C C . GLY B 1 97 ? -17.172 0.639 6.062 1 92.69 97 GLY B C 1
ATOM 3035 O O . GLY B 1 97 ? -17.109 0.385 4.859 1 92.69 97 GLY B O 1
ATOM 3036 N N . MET B 1 98 ? -16.141 0.561 6.809 1 94.56 98 MET B N 1
ATOM 3037 C CA . MET B 1 98 ? -14.836 0.279 6.234 1 94.56 98 MET B CA 1
ATOM 3038 C C . MET B 1 98 ? -14.836 -1.061 5.504 1 94.56 98 MET B C 1
ATOM 3040 O O . MET B 1 98 ? -14.156 -1.224 4.492 1 94.56 98 MET B O 1
ATOM 3044 N N . GLU B 1 99 ? -15.641 -2.027 5.883 1 94.12 99 GLU B N 1
ATOM 3045 C CA . GLU B 1 99 ? -15.742 -3.293 5.164 1 94.12 99 GLU B CA 1
ATOM 3046 C C . GLU B 1 99 ? -16.5 -3.123 3.854 1 94.12 99 GLU B C 1
ATOM 3048 O O . GLU B 1 99 ? -16.047 -3.588 2.805 1 94.12 99 GLU B O 1
ATOM 3053 N N . ARG B 1 100 ? -17.594 -2.438 3.895 1 94.75 100 ARG B N 1
ATOM 3054 C CA . ARG B 1 100 ? -18.422 -2.219 2.721 1 94.75 100 ARG B CA 1
ATOM 3055 C C . ARG B 1 100 ? -17.719 -1.343 1.694 1 94.75 100 ARG B C 1
ATOM 3057 O O . ARG B 1 100 ? -17.984 -1.435 0.496 1 94.75 100 ARG B O 1
ATOM 3064 N N . LEU B 1 101 ? -16.844 -0.604 2.178 1 96.19 101 LEU B N 1
ATOM 3065 C CA . LEU B 1 101 ? -16.141 0.339 1.309 1 96.19 101 LEU B CA 1
ATOM 3066 C C . LEU B 1 101 ? -14.852 -0.268 0.768 1 96.19 101 LEU B C 1
ATOM 3068 O O . LEU B 1 101 ? -14.125 0.378 0.007 1 96.19 101 LEU B O 1
ATOM 3072 N N . GLY B 1 102 ? -14.531 -1.494 1.145 1 96.81 102 GLY B N 1
ATOM 3073 C CA . GLY B 1 102 ? -13.305 -2.148 0.698 1 96.81 102 GLY B CA 1
ATOM 3074 C C . GLY B 1 102 ? -12.078 -1.695 1.458 1 96.81 102 GLY B C 1
ATOM 3075 O O . GLY B 1 102 ? -10.953 -1.859 0.981 1 96.81 102 GLY B O 1
ATOM 3076 N N . LEU B 1 103 ? -12.242 -1.145 2.652 1 97.94 103 LEU B N 1
ATOM 3077 C CA . LEU B 1 103 ? -11.133 -0.574 3.408 1 97.94 103 LEU B CA 1
ATOM 3078 C C . LEU B 1 103 ? -10.773 -1.457 4.598 1 97.94 103 LEU B C 1
ATOM 3080 O O . LEU B 1 103 ? -10.227 -0.974 5.594 1 97.94 103 LEU B O 1
ATOM 3084 N N . LEU B 1 104 ? -11.156 -2.684 4.566 1 97 104 LEU B N 1
ATOM 3085 C CA . LEU B 1 104 ? -10.828 -3.598 5.656 1 97 104 LEU B CA 1
ATOM 3086 C C . LEU B 1 104 ? -10.188 -4.871 5.117 1 97 104 LEU B C 1
ATOM 3088 O O . LEU B 1 104 ? -9.062 -5.215 5.504 1 97 104 LEU B O 1
ATOM 3092 N N . ARG B 1 105 ? -10.891 -5.504 4.234 1 97.06 105 ARG B N 1
ATOM 3093 C CA . ARG B 1 105 ? -10.445 -6.766 3.65 1 97.06 105 ARG B CA 1
ATOM 3094 C C . ARG B 1 105 ? -10.672 -6.785 2.143 1 97.06 105 ARG B C 1
ATOM 3096 O O . ARG B 1 105 ? -11.461 -5.988 1.619 1 97.06 105 ARG B O 1
ATOM 3103 N N . ILE B 1 106 ? -9.891 -7.664 1.533 1 97.69 106 ILE B N 1
ATOM 3104 C CA . ILE B 1 106 ? -10.07 -7.836 0.096 1 97.69 106 ILE B CA 1
ATOM 3105 C C . ILE B 1 106 ? -11.492 -8.312 -0.19 1 97.69 106 ILE B C 1
ATOM 3107 O O . ILE B 1 106 ? -12.078 -9.055 0.603 1 97.69 106 ILE B O 1
ATOM 3111 N N . PRO B 1 107 ? -12.117 -7.832 -1.289 1 96.31 107 PRO B N 1
ATOM 3112 C CA . PRO B 1 107 ? -13.438 -8.359 -1.631 1 96.31 107 PRO B CA 1
ATOM 3113 C C . PRO B 1 107 ? -13.484 -9.883 -1.618 1 96.31 107 PRO B C 1
ATOM 3115 O O . PRO B 1 107 ? -12.531 -10.539 -2.045 1 96.31 107 PRO B O 1
ATOM 3118 N N . PRO B 1 108 ? -14.547 -10.43 -1.134 1 94.25 108 PRO B N 1
ATOM 3119 C CA . PRO B 1 108 ? -14.625 -11.883 -1.009 1 94.25 108 PRO B CA 1
ATOM 3120 C C . PRO B 1 108 ? -14.836 -12.578 -2.35 1 94.25 108 PRO B C 1
ATOM 3122 O O . PRO B 1 108 ? -15.422 -12 -3.266 1 94.25 108 PRO B O 1
ATOM 3125 N N . MET B 1 109 ? -14.336 -13.781 -2.41 1 93.44 109 MET B N 1
ATOM 3126 C CA . MET B 1 109 ? -14.633 -14.633 -3.559 1 93.44 109 MET B CA 1
ATOM 3127 C C . MET B 1 109 ? -16.078 -15.117 -3.518 1 93.44 109 MET B C 1
ATOM 3129 O O . MET B 1 109 ? -16.531 -15.633 -2.498 1 93.44 109 MET B O 1
ATOM 3133 N N . GLU B 1 110 ? -16.703 -14.922 -4.551 1 90.44 110 GLU B N 1
ATOM 3134 C CA . GLU B 1 110 ? -18.094 -15.375 -4.625 1 90.44 110 GLU B CA 1
ATOM 3135 C C . GLU B 1 110 ? -18.172 -16.891 -4.77 1 90.44 110 GLU B C 1
ATOM 3137 O O . GLU B 1 110 ? -17.625 -17.453 -5.711 1 90.44 110 GLU B O 1
ATOM 3142 N N . PRO B 1 111 ? -18.922 -17.5 -3.941 1 87.38 111 PRO B N 1
ATOM 3143 C CA . PRO B 1 111 ? -18.969 -18.953 -3.961 1 87.38 111 PRO B CA 1
ATOM 3144 C C . PRO B 1 111 ? -19.5 -19.516 -5.281 1 87.38 111 PRO B C 1
ATOM 3146 O O . PRO B 1 111 ? -18.984 -20.516 -5.785 1 87.38 111 PRO B O 1
ATOM 3149 N N . LEU B 1 112 ? -20.469 -18.906 -5.797 1 83.62 112 LEU B N 1
ATOM 3150 C CA . LEU B 1 112 ? -21.062 -19.391 -7.039 1 83.62 112 LEU B CA 1
ATOM 3151 C C . LEU B 1 112 ? -20.078 -19.297 -8.188 1 83.62 112 LEU B C 1
ATOM 3153 O O . LEU B 1 112 ? -20.016 -20.203 -9.031 1 83.62 112 LEU B O 1
ATOM 3157 N N . VAL B 1 113 ? -19.312 -18.281 -8.211 1 87.06 113 VAL B N 1
ATOM 3158 C CA . VAL B 1 113 ? -18.328 -18.109 -9.266 1 87.06 113 VAL B CA 1
ATOM 3159 C C . VAL B 1 113 ? -17.188 -19.125 -9.078 1 87.06 113 VAL B C 1
ATOM 3161 O O . VAL B 1 113 ? -16.75 -19.75 -10.047 1 87.06 113 VAL B O 1
ATOM 3164 N N . ALA B 1 114 ? -16.797 -19.297 -7.855 1 88.25 114 ALA B N 1
ATOM 3165 C CA . ALA B 1 114 ? -15.742 -20.266 -7.551 1 88.25 114 ALA B CA 1
ATOM 3166 C C . ALA B 1 114 ? -16.141 -21.672 -7.984 1 88.25 114 ALA B C 1
ATOM 3168 O O . ALA B 1 114 ? -15.336 -22.406 -8.555 1 88.25 114 ALA B O 1
ATOM 3169 N N . ALA B 1 115 ? -17.359 -22.016 -7.734 1 84.19 115 ALA B N 1
ATOM 3170 C CA . ALA B 1 115 ? -17.859 -23.344 -8.094 1 84.19 115 ALA B CA 1
ATOM 3171 C C . ALA B 1 115 ? -17.812 -23.562 -9.602 1 84.19 115 ALA B C 1
ATOM 3173 O O . ALA B 1 115 ? -17.578 -24.688 -10.062 1 84.19 115 ALA B O 1
ATOM 3174 N N . HIS B 1 116 ? -18 -22.516 -10.289 1 82.19 116 HIS B N 1
ATOM 3175 C CA . HIS B 1 116 ? -17.984 -22.594 -11.742 1 82.19 116 HIS B CA 1
ATOM 3176 C C . HIS B 1 116 ? -16.562 -22.672 -12.289 1 82.19 116 HIS B C 1
ATOM 3178 O O . HIS B 1 116 ? -16.328 -23.25 -13.352 1 82.19 116 HIS B O 1
ATOM 3184 N N . LEU B 1 117 ? -15.68 -22.078 -11.625 1 83.75 117 LEU B N 1
ATOM 3185 C CA . LEU B 1 117 ? -14.312 -21.969 -12.125 1 83.75 117 LEU B CA 1
ATOM 3186 C C . LEU B 1 117 ? -13.484 -23.188 -11.727 1 83.75 117 LEU B C 1
ATOM 3188 O O . LEU B 1 117 ? -12.508 -23.531 -12.391 1 83.75 117 LEU B O 1
ATOM 3192 N N . LEU B 1 118 ? -13.867 -23.75 -10.648 1 81.62 118 LEU B N 1
ATOM 3193 C CA . LEU B 1 118 ? -13.117 -24.906 -10.141 1 81.62 118 LEU B CA 1
ATOM 3194 C C . LEU B 1 118 ? -13.391 -26.141 -10.977 1 81.62 118 LEU B C 1
ATOM 3196 O O . LEU B 1 118 ? -14.516 -26.359 -11.438 1 81.62 118 LEU B O 1
ATOM 3200 N N . PRO B 1 119 ? -12.328 -26.844 -11.406 1 66.25 119 PRO B N 1
ATOM 3201 C CA . PRO B 1 119 ? -12.57 -28.094 -12.125 1 66.25 119 PRO B CA 1
ATOM 3202 C C . PRO B 1 119 ? -13.5 -29.031 -11.367 1 66.25 119 PRO B C 1
ATOM 3204 O O . PRO B 1 119 ? -13.523 -29.031 -10.133 1 66.25 119 PRO B O 1
ATOM 3207 N N . ARG B 1 120 ? -14.68 -29.422 -12 1 61.25 120 ARG B N 1
ATOM 3208 C CA . ARG B 1 120 ? -15.812 -30.219 -11.531 1 61.25 120 ARG B CA 1
ATOM 3209 C C . ARG B 1 120 ? -15.367 -31.234 -10.484 1 61.25 120 ARG B C 1
ATOM 3211 O O . ARG B 1 120 ? -15.047 -32.375 -10.812 1 61.25 120 ARG B O 1
ATOM 3218 N N . MET B 1 121 ? -14.32 -30.906 -9.812 1 54.88 121 MET B N 1
ATOM 3219 C CA . MET B 1 121 ? -14.227 -32.062 -8.898 1 54.88 121 MET B CA 1
ATOM 3220 C C . MET B 1 121 ? -15.508 -32.188 -8.078 1 54.88 121 MET B C 1
ATOM 3222 O O . MET B 1 121 ? -16.328 -31.266 -8.031 1 54.88 121 MET B O 1
ATOM 3226 N N . GLY B 1 122 ? -15.562 -32.906 -6.922 1 46.41 122 GLY B N 1
ATOM 3227 C CA . GLY B 1 122 ? -16.594 -33.406 -6.035 1 46.41 122 GLY B CA 1
ATOM 3228 C C . GLY B 1 122 ? -17.469 -32.312 -5.453 1 46.41 122 GLY B C 1
ATOM 3229 O O . GLY B 1 122 ? -17.484 -31.203 -5.953 1 46.41 122 GLY B O 1
ATOM 3230 N N . PRO B 1 123 ? -17.375 -32.125 -4.098 1 51.06 123 PRO B N 1
ATOM 3231 C CA . PRO B 1 123 ? -18.469 -31.812 -3.18 1 51.06 123 PRO B CA 1
ATOM 3232 C C . PRO B 1 123 ? -18.953 -30.375 -3.316 1 51.06 123 PRO B C 1
ATOM 3234 O O . PRO B 1 123 ? -18.312 -29.562 -3.967 1 51.06 123 PRO B O 1
ATOM 3237 N N . SER B 1 124 ? -19.938 -29.891 -2.445 1 56.5 124 SER B N 1
ATOM 3238 C CA . SER B 1 124 ? -20.844 -28.781 -2.154 1 56.5 124 SER B CA 1
ATOM 3239 C C . SER B 1 124 ? -20.109 -27.453 -2.105 1 56.5 124 SER B C 1
ATOM 3241 O O . SER B 1 124 ? -18.984 -27.375 -1.59 1 56.5 124 SER B O 1
ATOM 3243 N N . PRO B 1 125 ? -20.547 -26.484 -2.928 1 59.62 125 PRO B N 1
ATOM 3244 C CA . PRO B 1 125 ? -20.016 -25.109 -2.922 1 59.62 125 PRO B CA 1
ATOM 3245 C C . PRO B 1 125 ? -19.688 -24.625 -1.516 1 59.62 125 PRO B C 1
ATOM 3247 O O . PRO B 1 125 ? -20.531 -24.719 -0.612 1 59.62 125 PRO B O 1
ATOM 3250 N N . SER B 1 126 ? -18.453 -24.672 -1.113 1 65.69 126 SER B N 1
ATOM 3251 C CA . SER B 1 126 ? -18.031 -24.125 0.175 1 65.69 126 SER B CA 1
ATOM 3252 C C . SER B 1 126 ? -18.281 -22.625 0.25 1 65.69 126 SER B C 1
ATOM 3254 O O . SER B 1 126 ? -18.281 -21.938 -0.775 1 65.69 126 SER B O 1
ATOM 3256 N N . ARG B 1 127 ? -18.781 -22.266 1.399 1 71 127 ARG B N 1
ATOM 3257 C CA . ARG B 1 127 ? -19.016 -20.844 1.695 1 71 127 ARG B CA 1
ATOM 3258 C C . ARG B 1 127 ? -17.75 -20.031 1.516 1 71 127 ARG B C 1
ATOM 3260 O O . ARG B 1 127 ? -17.812 -18.859 1.14 1 71 127 ARG B O 1
ATOM 3267 N N . ASN B 1 128 ? -16.547 -20.688 1.699 1 80 128 ASN B N 1
ATOM 3268 C CA . ASN B 1 128 ? -15.281 -19.984 1.521 1 80 128 ASN B CA 1
ATOM 3269 C C . ASN B 1 128 ? -14.359 -20.719 0.548 1 80 128 ASN B C 1
ATOM 3271 O O . ASN B 1 128 ? -13.477 -21.469 0.967 1 80 128 ASN B O 1
ATOM 3275 N N . PRO B 1 129 ? -14.664 -20.453 -0.693 1 86.25 129 PRO B N 1
ATOM 3276 C CA . PRO B 1 129 ? -13.883 -21.172 -1.699 1 86.25 129 PRO B CA 1
ATOM 3277 C C . PRO B 1 129 ? -12.391 -20.875 -1.609 1 86.25 129 PRO B C 1
ATOM 3279 O O . PRO B 1 129 ? -11.992 -19.75 -1.309 1 86.25 129 PRO B O 1
ATOM 3282 N N . THR B 1 130 ? -11.648 -22.016 -1.688 1 86.94 130 THR B N 1
ATOM 3283 C CA . THR B 1 130 ? -10.203 -21.859 -1.676 1 86.94 130 THR B CA 1
ATOM 3284 C C . THR B 1 130 ? -9.594 -22.391 -2.971 1 86.94 130 THR B C 1
ATOM 3286 O O . THR B 1 130 ? -10.195 -23.219 -3.652 1 86.94 130 THR B O 1
ATOM 3289 N N . LEU B 1 131 ? -8.5 -21.844 -3.32 1 93 131 LEU B N 1
ATOM 3290 C CA . LEU B 1 131 ? -7.762 -22.281 -4.5 1 93 131 LEU B CA 1
ATOM 3291 C C . LEU B 1 131 ? -7.219 -23.703 -4.309 1 93 131 LEU B C 1
ATOM 3293 O O . LEU B 1 131 ? -6.781 -24.062 -3.215 1 93 131 LEU B O 1
ATOM 3297 N N . PRO B 1 132 ? -7.203 -24.453 -5.254 1 90.19 132 PRO B N 1
ATOM 3298 C CA . PRO B 1 132 ? -6.809 -25.844 -5.109 1 90.19 132 PRO B CA 1
ATOM 3299 C C . PRO B 1 132 ? -5.309 -26.016 -4.867 1 90.19 132 PRO B C 1
ATOM 3301 O O . PRO B 1 132 ? -4.902 -26.844 -4.051 1 90.19 132 PRO B O 1
ATOM 3304 N N . ALA B 1 133 ? -4.477 -25.312 -5.562 1 91.81 133 ALA B N 1
ATOM 3305 C CA . ALA B 1 133 ? -3.029 -25.453 -5.449 1 91.81 133 ALA B CA 1
ATOM 3306 C C . ALA B 1 133 ? -2.512 -24.812 -4.164 1 91.81 133 ALA B C 1
ATOM 3308 O O . ALA B 1 133 ? -2.869 -23.672 -3.846 1 91.81 133 ALA B O 1
ATOM 3309 N N . LYS B 1 134 ? -1.671 -25.516 -3.439 1 93.69 134 LYS B N 1
ATOM 3310 C CA . LYS B 1 134 ? -1.102 -25.031 -2.188 1 93.69 134 LYS B CA 1
ATOM 3311 C C . LYS B 1 134 ? -0.364 -23.703 -2.396 1 93.69 134 LYS B C 1
ATOM 3313 O O . LYS B 1 134 ? -0.491 -22.781 -1.589 1 93.69 134 LYS B O 1
ATOM 3318 N N . ALA B 1 135 ? 0.463 -23.578 -3.451 1 94.88 135 ALA B N 1
ATOM 3319 C CA . ALA B 1 135 ? 1.233 -22.375 -3.744 1 94.88 135 ALA B CA 1
ATOM 3320 C C . ALA B 1 135 ? 0.315 -21.172 -3.955 1 94.88 135 ALA B C 1
ATOM 3322 O O . ALA B 1 135 ? 0.609 -20.078 -3.49 1 94.88 135 ALA B O 1
ATOM 3323 N N . ASP B 1 136 ? -0.811 -21.422 -4.602 1 95.69 136 ASP B N 1
ATOM 3324 C CA . ASP B 1 136 ? -1.765 -20.344 -4.852 1 95.69 136 ASP B CA 1
ATOM 3325 C C . ASP B 1 136 ? -2.48 -19.938 -3.568 1 95.69 136 ASP B C 1
ATOM 3327 O O . ASP B 1 136 ? -2.787 -18.75 -3.371 1 95.69 136 ASP B O 1
ATOM 3331 N N . ARG B 1 137 ? -2.816 -20.922 -2.756 1 96.56 137 ARG B N 1
ATOM 3332 C CA . ARG B 1 137 ? -3.436 -20.609 -1.471 1 96.56 137 ARG B CA 1
ATOM 3333 C C . ARG B 1 137 ? -2.516 -19.734 -0.619 1 96.56 137 ARG B C 1
ATOM 3335 O O . ARG B 1 137 ? -2.967 -18.781 0.008 1 96.56 137 ARG B O 1
ATOM 3342 N N . PHE B 1 138 ? -1.266 -20.109 -0.625 1 97.38 138 PHE B N 1
ATOM 3343 C CA . PHE B 1 138 ? -0.288 -19.328 0.113 1 97.38 138 PHE B CA 1
ATOM 3344 C C . PHE B 1 138 ? -0.255 -17.891 -0.398 1 97.38 138 PHE B C 1
ATOM 3346 O O . PHE B 1 138 ? -0.297 -16.938 0.391 1 97.38 138 PHE B O 1
ATOM 3353 N N . GLN B 1 139 ? -0.133 -17.797 -1.722 1 98.06 139 GLN B N 1
ATOM 3354 C CA . GLN B 1 139 ? -0.078 -16.469 -2.33 1 98.06 139 GLN B CA 1
ATOM 3355 C C . GLN B 1 139 ? -1.341 -15.672 -2.023 1 98.06 139 GLN B C 1
ATOM 3357 O O . GLN B 1 139 ? -1.274 -14.461 -1.782 1 98.06 139 GLN B O 1
ATOM 3362 N N . SER B 1 140 ? -2.484 -16.312 -2.047 1 97.5 140 SER B N 1
ATOM 3363 C CA . SER B 1 140 ? -3.75 -15.656 -1.738 1 97.5 140 SER B CA 1
ATOM 3364 C C . SER B 1 140 ? -3.781 -15.172 -0.293 1 97.5 140 SER B C 1
ATOM 3366 O O . SER B 1 140 ? -4.27 -14.07 -0.012 1 97.5 140 SER B O 1
ATOM 3368 N N . ILE B 1 141 ? -3.322 -15.953 0.594 1 97.56 141 ILE B N 1
ATOM 3369 C CA . ILE B 1 141 ? -3.26 -15.57 2.002 1 97.56 141 ILE B CA 1
ATOM 3370 C C . ILE B 1 141 ? -2.369 -14.344 2.168 1 97.56 141 ILE B C 1
ATOM 3372 O O . ILE B 1 141 ? -2.717 -13.414 2.896 1 97.56 141 ILE B O 1
ATOM 3376 N N . MET B 1 142 ? -1.204 -14.336 1.525 1 98.06 142 MET B N 1
ATOM 3377 C CA . MET B 1 142 ? -0.295 -13.195 1.59 1 98.06 142 MET B CA 1
ATOM 3378 C C . MET B 1 142 ? -0.939 -11.953 0.986 1 98.06 142 MET B C 1
ATOM 3380 O O . MET B 1 142 ? -0.764 -10.844 1.499 1 98.06 142 MET B O 1
ATOM 3384 N N . THR B 1 143 ? -1.661 -12.172 -0.123 1 98.5 143 THR B N 1
ATOM 3385 C CA . THR B 1 143 ? -2.365 -11.055 -0.748 1 98.5 143 THR B CA 1
ATOM 3386 C C . THR B 1 143 ? -3.395 -10.461 0.209 1 98.5 143 THR B C 1
ATOM 3388 O O . THR B 1 143 ? -3.531 -9.242 0.303 1 98.5 143 THR B O 1
ATOM 3391 N N . GLU B 1 144 ? -4.125 -11.281 0.898 1 97.62 144 GLU B N 1
ATOM 3392 C CA . GLU B 1 144 ? -5.086 -10.828 1.897 1 97.62 144 GLU B CA 1
ATOM 3393 C C . GLU B 1 144 ? -4.398 -10.039 3.008 1 97.62 144 GLU B C 1
ATOM 3395 O O . GLU B 1 144 ? -4.891 -8.992 3.428 1 97.62 144 GLU B O 1
ATOM 3400 N N . ARG B 1 145 ? -3.32 -10.523 3.445 1 98.06 145 ARG B N 1
ATOM 3401 C CA . ARG B 1 145 ? -2.559 -9.836 4.484 1 98.06 145 ARG B CA 1
ATOM 3402 C C . ARG B 1 145 ? -2.078 -8.469 4.004 1 98.06 145 ARG B C 1
ATOM 3404 O O . ARG B 1 145 ? -2.176 -7.48 4.73 1 98.06 145 ARG B O 1
ATOM 3411 N N . ALA B 1 146 ? -1.518 -8.461 2.809 1 98.62 146 ALA B N 1
ATOM 3412 C CA . ALA B 1 146 ? -1.054 -7.203 2.225 1 98.62 146 ALA B CA 1
ATOM 3413 C C . ALA B 1 146 ? -2.211 -6.227 2.033 1 98.62 146 ALA B C 1
ATOM 3415 O O . ALA B 1 146 ? -2.062 -5.023 2.27 1 98.62 146 ALA B O 1
ATOM 3416 N N . TYR B 1 147 ? -3.348 -6.734 1.581 1 98.75 147 TYR B N 1
ATOM 3417 C CA . TYR B 1 147 ? -4.523 -5.895 1.387 1 98.75 147 TYR B CA 1
ATOM 3418 C C . TYR B 1 147 ? -4.965 -5.262 2.701 1 98.75 147 TYR B C 1
ATOM 3420 O O . TYR B 1 147 ? -5.289 -4.074 2.744 1 98.75 147 TYR B O 1
ATOM 3428 N N . ARG B 1 148 ? -4.988 -5.977 3.727 1 98.19 148 ARG B N 1
ATOM 3429 C CA . ARG B 1 148 ? -5.375 -5.457 5.035 1 98.19 148 ARG B CA 1
ATOM 3430 C C . ARG B 1 148 ? -4.43 -4.352 5.488 1 98.19 148 ARG B C 1
ATOM 3432 O O . ARG B 1 148 ? -4.867 -3.357 6.074 1 98.19 148 ARG B O 1
ATOM 3439 N N . ALA B 1 149 ? -3.193 -4.578 5.234 1 98.44 149 ALA B N 1
ATOM 3440 C CA . ALA B 1 149 ? -2.225 -3.537 5.57 1 98.44 149 ALA B CA 1
ATOM 3441 C C . ALA B 1 149 ? -2.445 -2.287 4.727 1 98.44 149 ALA B C 1
ATOM 3443 O O . ALA B 1 149 ? -2.385 -1.166 5.234 1 98.44 149 ALA B O 1
ATOM 3444 N N . ALA B 1 150 ? -2.65 -2.484 3.447 1 98.81 150 ALA B N 1
ATOM 3445 C CA . ALA B 1 150 ? -2.93 -1.352 2.568 1 98.81 150 ALA B CA 1
ATOM 3446 C C . ALA B 1 150 ? -4.203 -0.625 2.994 1 98.81 150 ALA B C 1
ATOM 3448 O O . ALA B 1 150 ? -4.266 0.606 2.957 1 98.81 150 ALA B O 1
ATOM 3449 N N . ALA B 1 151 ? -5.188 -1.4 3.385 1 98.69 151 ALA B N 1
ATOM 3450 C CA . ALA B 1 151 ? -6.441 -0.82 3.855 1 98.69 151 ALA B CA 1
ATOM 3451 C C . ALA B 1 151 ? -6.227 -0.006 5.129 1 98.69 151 ALA B C 1
ATOM 3453 O O . ALA B 1 151 ? -6.852 1.039 5.316 1 98.69 151 ALA B O 1
ATOM 3454 N N . LEU B 1 152 ? -5.414 -0.483 5.949 1 98.56 152 LEU B N 1
ATOM 3455 C CA . LEU B 1 152 ? -5.074 0.284 7.141 1 98.56 152 LEU B CA 1
ATOM 3456 C C . LEU B 1 152 ? -4.406 1.604 6.766 1 98.56 152 LEU B C 1
ATOM 3458 O O . LEU B 1 152 ? -4.707 2.645 7.355 1 98.56 152 LEU B O 1
ATOM 3462 N N . SER B 1 153 ? -3.436 1.518 5.836 1 98.69 153 SER B N 1
ATOM 3463 C CA . SER B 1 153 ? -2.814 2.742 5.34 1 98.69 153 SER B CA 1
ATOM 3464 C C . SER B 1 153 ? -3.861 3.713 4.801 1 98.69 153 SER B C 1
ATOM 3466 O O . SER B 1 153 ? -3.791 4.914 5.062 1 98.69 153 SER B O 1
ATOM 3468 N N . ALA B 1 154 ? -4.824 3.191 4.098 1 98.69 154 ALA B N 1
ATOM 3469 C CA . ALA B 1 154 ? -5.891 4.02 3.547 1 98.69 154 ALA B CA 1
ATOM 3470 C C . ALA B 1 154 ? -6.719 4.66 4.66 1 98.69 154 ALA B C 1
ATOM 3472 O O . ALA B 1 154 ? -7.102 5.828 4.559 1 98.69 154 ALA B O 1
ATOM 3473 N N . ARG B 1 155 ? -6.996 3.93 5.68 1 98.38 155 ARG B N 1
ATOM 3474 C CA . ARG B 1 155 ? -7.754 4.477 6.801 1 98.38 155 ARG B CA 1
ATOM 3475 C C . ARG B 1 155 ? -6.957 5.555 7.527 1 98.38 155 ARG B C 1
ATOM 3477 O O . ARG B 1 155 ? -7.52 6.555 7.977 1 98.38 155 ARG B O 1
ATOM 3484 N N . ALA B 1 156 ? -5.688 5.332 7.656 1 98.38 156 ALA B N 1
ATOM 3485 C CA . ALA B 1 156 ? -4.832 6.367 8.234 1 98.38 156 ALA B CA 1
ATOM 3486 C C . ALA B 1 156 ? -4.84 7.629 7.375 1 98.38 156 ALA B C 1
ATOM 3488 O O . ALA B 1 156 ? -4.922 8.742 7.898 1 98.38 156 ALA B O 1
ATOM 3489 N N . LEU B 1 157 ? -4.793 7.41 6.09 1 98.31 157 LEU B N 1
ATOM 3490 C CA . LEU B 1 157 ? -4.812 8.531 5.156 1 98.31 157 LEU B CA 1
ATOM 3491 C C . LEU B 1 157 ? -6.168 9.234 5.176 1 98.31 157 LEU B C 1
ATOM 3493 O O . LEU B 1 157 ? -6.25 10.445 4.973 1 98.31 157 LEU B O 1
ATOM 3497 N N . ASN B 1 158 ? -7.184 8.477 5.441 1 97.56 158 ASN B N 1
ATOM 3498 C CA . ASN B 1 158 ? -8.508 9.055 5.633 1 97.56 158 ASN B CA 1
ATOM 3499 C C . ASN B 1 158 ? -8.516 10.094 6.754 1 97.56 158 ASN B C 1
ATOM 3501 O O . ASN B 1 158 ? -8.961 11.219 6.555 1 97.56 158 ASN B O 1
ATOM 3505 N N . VAL B 1 159 ? -7.98 9.758 7.84 1 96.62 159 VAL B N 1
ATOM 3506 C CA . VAL B 1 159 ? -7.945 10.625 9.008 1 96.62 159 VAL B CA 1
ATOM 3507 C C . VAL B 1 159 ? -7.02 11.812 8.75 1 96.62 159 VAL B C 1
ATOM 3509 O O . VAL B 1 159 ? -7.387 12.961 8.992 1 96.62 159 VAL B O 1
ATOM 3512 N N . SER B 1 160 ? -5.852 11.5 8.227 1 97 160 SER B N 1
ATOM 3513 C CA . SER B 1 160 ? -4.879 12.562 7.984 1 97 160 SER B CA 1
ATOM 3514 C C . SER B 1 160 ? -5.406 13.578 6.977 1 97 160 SER B C 1
ATOM 3516 O O . SER B 1 160 ? -5.195 14.789 7.133 1 97 160 SER B O 1
ATOM 3518 N N . SER B 1 161 ? -6.074 13.086 5.957 1 96.38 161 SER B N 1
ATOM 3519 C CA . SER B 1 161 ? -6.637 13.984 4.949 1 96.38 161 SER B CA 1
ATOM 3520 C C . SER B 1 161 ? -7.734 14.859 5.539 1 96.38 161 SER B C 1
ATOM 3522 O O . SER B 1 161 ? -7.789 16.062 5.273 1 96.38 161 SER B O 1
ATOM 3524 N N . MET B 1 162 ? -8.578 14.281 6.289 1 95.75 162 MET B N 1
ATOM 3525 C CA . MET B 1 162 ? -9.656 15.023 6.93 1 95.75 162 MET B CA 1
ATOM 3526 C C . MET B 1 162 ? -9.109 16.094 7.863 1 95.75 162 MET B C 1
ATOM 3528 O O . MET B 1 162 ? -9.547 17.25 7.824 1 95.75 162 MET B O 1
ATOM 3532 N N . LEU B 1 163 ? -8.164 15.711 8.656 1 95.88 163 LEU B N 1
ATOM 3533 C CA . LEU B 1 163 ? -7.59 16.625 9.625 1 95.88 163 LEU B CA 1
ATOM 3534 C C . LEU B 1 163 ? -6.805 17.734 8.93 1 95.88 163 LEU B C 1
ATOM 3536 O O . LEU B 1 163 ? -6.801 18.891 9.383 1 95.88 163 LEU B O 1
ATOM 3540 N N . THR B 1 164 ? -6.125 17.406 7.844 1 96.12 164 THR B N 1
ATOM 3541 C CA . THR B 1 164 ? -5.402 18.422 7.09 1 96.12 164 THR B CA 1
ATOM 3542 C C . THR B 1 164 ? -6.375 19.391 6.43 1 96.12 164 THR B C 1
ATOM 3544 O O . THR B 1 164 ? -6.113 20.609 6.371 1 96.12 164 THR B O 1
ATOM 3547 N N . ALA B 1 165 ? -7.418 18.891 5.938 1 95.12 165 ALA B N 1
ATOM 3548 C CA . ALA B 1 165 ? -8.453 19.766 5.391 1 95.12 165 ALA B CA 1
ATOM 3549 C C . ALA B 1 165 ? -9.031 20.672 6.473 1 95.12 165 ALA B C 1
ATOM 3551 O O . ALA B 1 165 ? -9.273 21.859 6.227 1 95.12 165 ALA B O 1
ATOM 3552 N N . TYR B 1 166 ? -9.273 20.141 7.645 1 95.38 166 TYR B N 1
ATOM 3553 C CA . TYR B 1 166 ? -9.719 20.906 8.797 1 95.38 166 TYR B CA 1
ATOM 3554 C C . TYR B 1 166 ? -8.711 22 9.156 1 95.38 166 TYR B C 1
ATOM 3556 O O . TYR B 1 166 ? -9.086 23.141 9.438 1 95.38 166 TYR B O 1
ATOM 3564 N N . GLN B 1 167 ? -7.496 21.656 9.078 1 95.69 167 GLN B N 1
ATOM 3565 C CA . GLN B 1 167 ? -6.43 22.609 9.375 1 95.69 167 GLN B CA 1
ATOM 3566 C C . GLN B 1 167 ? -6.434 23.766 8.383 1 95.69 167 GLN B C 1
ATOM 3568 O O . GLN B 1 167 ? -6.148 24.906 8.758 1 95.69 167 GLN B O 1
ATOM 3573 N N . ALA B 1 168 ? -6.664 23.469 7.141 1 94.31 168 ALA B N 1
ATOM 3574 C CA . ALA B 1 168 ? -6.777 24.531 6.145 1 94.31 168 ALA B CA 1
ATOM 3575 C C . ALA B 1 168 ? -7.852 25.531 6.539 1 94.31 168 ALA B C 1
ATOM 3577 O O . ALA B 1 168 ? -7.664 26.75 6.387 1 94.31 168 ALA B O 1
ATOM 3578 N N . GLU B 1 169 ? -8.969 25.047 7.066 1 93.62 169 GLU B N 1
ATOM 3579 C CA . GLU B 1 169 ? -10.031 25.922 7.555 1 93.62 169 GLU B CA 1
ATOM 3580 C C . GLU B 1 169 ? -9.57 26.734 8.758 1 93.62 169 GLU B C 1
ATOM 3582 O O . GLU B 1 169 ? -9.891 27.922 8.875 1 93.62 169 GLU B O 1
ATOM 3587 N N . LEU B 1 170 ? -8.859 26.141 9.625 1 93.44 170 LEU B N 1
ATOM 3588 C CA . LEU B 1 170 ? -8.359 26.812 10.82 1 93.44 170 LEU B CA 1
ATOM 3589 C C . LEU B 1 170 ? -7.383 27.922 10.445 1 93.44 170 LEU B C 1
ATOM 3591 O O . LEU B 1 170 ? -7.348 28.969 11.102 1 93.44 170 LEU B O 1
ATOM 3595 N N . CYS B 1 171 ? -6.582 27.641 9.422 1 92.44 171 CYS B N 1
ATOM 3596 C CA . CYS B 1 171 ? -5.652 28.656 8.953 1 92.44 171 CYS B CA 1
ATOM 3597 C C . CYS B 1 171 ? -6.402 29.891 8.438 1 92.44 171 CYS B C 1
ATOM 3599 O O . CYS B 1 171 ? -5.98 31.016 8.656 1 92.44 171 CYS B O 1
ATOM 3601 N N . GLU B 1 172 ? -7.469 29.641 7.809 1 91 172 GLU B N 1
ATOM 3602 C CA . GLU B 1 172 ? -8.312 30.734 7.348 1 91 172 GLU B CA 1
ATOM 3603 C C . GLU B 1 172 ? -8.906 31.516 8.523 1 91 172 GLU B C 1
ATOM 3605 O O . GLU B 1 172 ? -8.938 32.75 8.508 1 91 172 GLU B O 1
ATOM 3610 N N . ASP B 1 173 ? -9.352 30.812 9.516 1 90.31 173 ASP B N 1
ATOM 3611 C CA . ASP B 1 173 ? -9.883 31.438 10.719 1 90.31 173 ASP B CA 1
ATOM 3612 C C . ASP B 1 173 ? -8.82 32.281 11.406 1 90.31 173 ASP B C 1
ATOM 3614 O O . ASP B 1 173 ? -9.117 33.375 11.891 1 90.31 173 ASP B O 1
ATOM 3618 N N . MET B 1 174 ? -7.66 31.781 11.414 1 89.31 174 MET B N 1
ATOM 3619 C CA . MET B 1 174 ? -6.562 32.469 12.086 1 89.31 174 MET B CA 1
ATOM 3620 C C . MET B 1 174 ? -6.199 33.75 11.352 1 89.31 174 MET B C 1
ATOM 3622 O O . MET B 1 174 ? -5.785 34.75 11.969 1 89.31 174 MET B O 1
ATOM 3626 N N . SER B 1 175 ? -6.293 33.688 10.102 1 85.94 175 SER B N 1
ATOM 3627 C CA . SER B 1 175 ? -5.996 34.875 9.297 1 85.94 175 SER B CA 1
ATOM 3628 C C . SER B 1 175 ? -7.051 35.969 9.5 1 85.94 175 SER B C 1
ATOM 3630 O O . SER B 1 175 ? -6.738 37.156 9.453 1 85.94 175 SER B O 1
ATOM 3632 N N . SER B 1 176 ? -8.227 35.531 9.758 1 86.56 176 SER B N 1
ATOM 3633 C CA . SER B 1 176 ? -9.32 36.5 9.938 1 86.56 176 SER B CA 1
ATOM 3634 C C . SER B 1 176 ? -9.414 36.969 11.383 1 86.56 176 SER B C 1
ATOM 3636 O O . SER B 1 176 ? -9.617 38.156 11.633 1 86.56 176 SER B O 1
ATOM 3638 N N . ASN B 1 177 ? -9.305 35.969 12.305 1 84.62 177 ASN B N 1
ATOM 3639 C CA . ASN B 1 177 ? -9.398 36.25 13.734 1 84.62 177 ASN B CA 1
ATOM 3640 C C . ASN B 1 177 ? -8.391 35.438 14.531 1 84.62 177 ASN B C 1
ATOM 3642 O O . ASN B 1 177 ? -8.742 34.406 15.117 1 84.62 177 ASN B O 1
ATOM 3646 N N . PRO B 1 178 ? -7.223 36.094 14.617 1 80.06 178 PRO B N 1
ATOM 3647 C CA . PRO B 1 178 ? -6.188 35.312 15.32 1 80.06 178 PRO B CA 1
ATOM 3648 C C . PRO B 1 178 ? -6.508 35.125 16.797 1 80.06 178 PRO B C 1
ATOM 3650 O O . PRO B 1 178 ? -7.066 36 17.438 1 80.06 178 PRO B O 1
ATOM 3653 N N . GLY B 1 179 ? -6.473 33.875 17.344 1 81.62 179 GLY B N 1
ATOM 3654 C CA . GLY B 1 179 ? -6.684 33.562 18.75 1 81.62 179 GLY B CA 1
ATOM 3655 C C . GLY B 1 179 ? -5.883 32.344 19.203 1 81.62 179 GLY B C 1
ATOM 3656 O O . GLY B 1 179 ? -5.539 31.484 18.406 1 81.62 179 GLY B O 1
ATOM 3657 N N . PRO B 1 180 ? -5.586 32.406 20.375 1 86.38 180 PRO B N 1
ATOM 3658 C CA . PRO B 1 180 ? -4.766 31.328 20.906 1 86.38 180 PRO B CA 1
ATOM 3659 C C . PRO B 1 180 ? -5.457 29.969 20.812 1 86.38 180 PRO B C 1
ATOM 3661 O O . PRO B 1 180 ? -4.793 28.938 20.625 1 86.38 180 PRO B O 1
ATOM 3664 N N . ALA B 1 181 ? -6.723 29.969 20.859 1 88.88 181 ALA B N 1
ATOM 3665 C CA . ALA B 1 181 ? -7.457 28.703 20.828 1 88.88 181 ALA B CA 1
ATOM 3666 C C . ALA B 1 181 ? -7.309 28.031 19.469 1 88.88 181 ALA B C 1
ATOM 3668 O O . ALA B 1 181 ? -7.199 26.812 19.391 1 88.88 181 ALA B O 1
ATOM 3669 N N . THR B 1 182 ? -7.336 28.828 18.453 1 91.5 182 THR B N 1
ATOM 3670 C CA . THR B 1 182 ? -7.188 28.297 17.094 1 91.5 182 THR B CA 1
ATOM 3671 C C . THR B 1 182 ? -5.781 27.75 16.891 1 91.5 182 THR B C 1
ATOM 3673 O O . THR B 1 182 ? -5.605 26.719 16.234 1 91.5 182 THR B O 1
ATOM 3676 N N . LEU B 1 183 ? -4.855 28.391 17.422 1 90.75 183 LEU B N 1
ATOM 3677 C CA . LEU B 1 183 ? -3.477 27.922 17.312 1 90.75 183 LEU B CA 1
ATOM 3678 C C . LEU B 1 183 ? -3.291 26.609 18.062 1 90.75 183 LEU B C 1
ATOM 3680 O O . LEU B 1 183 ? -2.59 25.719 17.578 1 90.75 183 LEU B O 1
ATOM 3684 N N . ASP B 1 184 ? -3.881 26.531 19.188 1 90.56 184 ASP B N 1
ATOM 3685 C CA . ASP B 1 184 ? -3.832 25.297 19.953 1 90.56 184 ASP B CA 1
ATOM 3686 C C . ASP B 1 184 ? -4.449 24.141 19.172 1 90.56 184 ASP B C 1
ATOM 3688 O O . ASP B 1 184 ? -3.949 23.016 19.219 1 90.56 184 ASP B O 1
ATOM 3692 N N . GLU B 1 185 ? -5.523 24.453 18.531 1 93.19 185 GLU B N 1
ATOM 3693 C CA . GLU B 1 185 ? -6.184 23.422 17.719 1 93.19 185 GLU B CA 1
ATOM 3694 C C . GLU B 1 185 ? -5.297 22.984 16.547 1 93.19 185 GLU B C 1
ATOM 3696 O O . GLU B 1 185 ? -5.203 21.797 16.25 1 93.19 185 GLU B O 1
ATOM 3701 N N . ILE B 1 186 ? -4.629 23.938 15.914 1 93.81 186 ILE B N 1
ATOM 3702 C CA . ILE B 1 186 ? -3.717 23.609 14.82 1 93.81 186 ILE B CA 1
ATOM 3703 C C . ILE B 1 186 ? -2.584 22.734 15.336 1 93.81 186 ILE B C 1
ATOM 3705 O O . ILE B 1 186 ? -2.211 21.75 14.688 1 93.81 186 ILE B O 1
ATOM 3709 N N . ALA B 1 187 ? -2.094 23.031 16.469 1 92.5 187 ALA B N 1
ATOM 3710 C CA . ALA B 1 187 ? -1.023 22.234 17.078 1 92.5 187 ALA B CA 1
ATOM 3711 C C . ALA B 1 187 ? -1.498 20.828 17.391 1 92.5 187 ALA B C 1
ATOM 3713 O O . ALA B 1 187 ? -0.77 19.844 17.172 1 92.5 187 ALA B O 1
ATOM 3714 N N . ALA B 1 188 ? -2.689 20.734 17.891 1 92.81 188 ALA B N 1
ATOM 3715 C CA . ALA B 1 188 ? -3.258 19.422 18.219 1 92.81 188 ALA B CA 1
ATOM 3716 C C . ALA B 1 188 ? -3.436 18.578 16.953 1 92.81 188 ALA B C 1
ATOM 3718 O O . ALA B 1 188 ? -3.107 17.391 16.953 1 92.81 188 ALA B O 1
ATOM 3719 N N . VAL B 1 189 ? -3.986 19.188 15.938 1 94.38 189 VAL B N 1
ATOM 3720 C CA . VAL B 1 189 ? -4.172 18.5 14.656 1 94.38 189 VAL B CA 1
ATOM 3721 C C . VAL B 1 189 ? -2.824 18.016 14.125 1 94.38 189 VAL B C 1
ATOM 3723 O O . VAL B 1 189 ? -2.713 16.891 13.641 1 94.38 189 VAL B O 1
ATOM 3726 N N . THR B 1 190 ? -1.814 18.844 14.242 1 94.06 190 THR B N 1
ATOM 3727 C CA . THR B 1 190 ? -0.475 18.531 13.766 1 94.06 190 THR B CA 1
ATOM 3728 C C . THR B 1 190 ? 0.074 17.297 14.492 1 94.06 190 THR B C 1
ATOM 3730 O O . THR B 1 190 ? 0.589 16.375 13.859 1 94.06 190 THR B O 1
ATOM 3733 N N . ASP B 1 191 ? -0.058 17.25 15.758 1 93 191 ASP B N 1
ATOM 3734 C CA . ASP B 1 191 ? 0.448 16.141 16.562 1 93 191 ASP B CA 1
ATOM 3735 C C . ASP B 1 191 ? -0.281 14.844 16.219 1 93 191 ASP B C 1
ATOM 3737 O O . ASP B 1 191 ? 0.343 13.789 16.094 1 93 191 ASP B O 1
ATOM 3741 N N . ILE B 1 192 ? -1.551 14.906 16.094 1 92.88 192 ILE B N 1
ATOM 3742 C CA . ILE B 1 192 ? -2.34 13.719 15.766 1 92.88 192 ILE B CA 1
ATOM 3743 C C . ILE B 1 192 ? -1.963 13.219 14.375 1 92.88 192 ILE B C 1
ATOM 3745 O O . ILE B 1 192 ? -1.834 12.008 14.156 1 92.88 192 ILE B O 1
ATOM 3749 N N . CYS B 1 193 ? -1.759 14.156 13.445 1 94.88 193 CYS B N 1
ATOM 3750 C CA . CYS B 1 193 ? -1.378 13.773 12.086 1 94.88 193 CYS B CA 1
ATOM 3751 C C . CYS B 1 193 ? -0.051 13.023 12.086 1 94.88 193 CYS B C 1
ATOM 3753 O O . CYS B 1 193 ? 0.115 12.047 11.352 1 94.88 193 CYS B O 1
ATOM 3755 N N . LEU B 1 194 ? 0.893 13.445 12.883 1 94.19 194 LEU B N 1
ATOM 3756 C CA . LEU B 1 194 ? 2.18 12.758 12.953 1 94.19 194 LEU B CA 1
ATOM 3757 C C . LEU B 1 194 ? 2.006 11.32 13.43 1 94.19 194 LEU B C 1
ATOM 3759 O O . LEU B 1 194 ? 2.613 10.406 12.883 1 94.19 194 LEU B O 1
ATOM 3763 N N . ARG B 1 195 ? 1.183 11.164 14.336 1 92.81 195 ARG B N 1
ATOM 3764 C CA . ARG B 1 195 ? 0.945 9.828 14.875 1 92.81 195 ARG B CA 1
ATOM 3765 C C . ARG B 1 195 ? 0.23 8.945 13.859 1 92.81 195 ARG B C 1
ATOM 3767 O O . ARG B 1 195 ? 0.58 7.773 13.695 1 92.81 195 ARG B O 1
ATOM 3774 N N . VAL B 1 196 ? -0.771 9.484 13.258 1 95.69 196 VAL B N 1
ATOM 3775 C CA . VAL B 1 196 ? -1.55 8.75 12.266 1 95.69 196 VAL B CA 1
ATOM 3776 C C . VAL B 1 196 ? -0.669 8.406 11.07 1 95.69 196 VAL B C 1
ATOM 3778 O O . VAL B 1 196 ? -0.771 7.316 10.508 1 95.69 196 VAL B O 1
ATOM 3781 N N . GLN B 1 197 ? 0.176 9.328 10.664 1 96.31 197 GLN B N 1
ATOM 3782 C CA . GLN B 1 197 ? 1.078 9.094 9.539 1 96.31 197 GLN B CA 1
ATOM 3783 C C . GLN B 1 197 ? 2.066 7.973 9.852 1 96.31 197 GLN B C 1
ATOM 3785 O O . GLN B 1 197 ? 2.451 7.211 8.969 1 96.31 197 GLN B O 1
ATOM 3790 N N . ARG B 1 198 ? 2.5 7.898 11.086 1 96.12 198 ARG B N 1
ATOM 3791 C CA . ARG B 1 198 ? 3.35 6.781 11.477 1 96.12 198 ARG B CA 1
ATOM 3792 C C . ARG B 1 198 ? 2.674 5.449 11.18 1 96.12 198 ARG B C 1
ATOM 3794 O O . ARG B 1 198 ? 3.312 4.523 10.672 1 96.12 198 ARG B O 1
ATOM 3801 N N . CYS B 1 199 ? 1.412 5.379 11.453 1 96.75 199 CYS B N 1
ATOM 3802 C CA . CYS B 1 199 ? 0.65 4.168 11.164 1 96.75 199 CYS B CA 1
ATOM 3803 C C . CYS B 1 199 ? 0.61 3.898 9.664 1 96.75 199 CYS B C 1
ATOM 3805 O O . CYS B 1 199 ? 0.787 2.758 9.234 1 96.75 199 CYS B O 1
ATOM 3807 N N . ALA B 1 200 ? 0.341 4.93 8.898 1 98.31 200 ALA B N 1
ATOM 3808 C CA . ALA B 1 200 ? 0.294 4.785 7.445 1 98.31 200 ALA B CA 1
ATOM 3809 C C . ALA B 1 200 ? 1.633 4.293 6.902 1 98.31 200 ALA B C 1
ATOM 3811 O O . ALA B 1 200 ? 1.673 3.424 6.027 1 98.31 200 ALA B O 1
ATOM 3812 N N . VAL B 1 201 ? 2.729 4.844 7.414 1 98.5 201 VAL B N 1
ATOM 3813 C CA . VAL B 1 201 ? 4.07 4.484 6.969 1 98.5 201 VAL B CA 1
ATOM 3814 C C . VAL B 1 201 ? 4.352 3.02 7.293 1 98.5 201 VAL B C 1
ATOM 3816 O O . VAL B 1 201 ? 4.828 2.268 6.441 1 98.5 201 VAL B O 1
ATOM 3819 N N . GLN B 1 202 ? 4.043 2.639 8.5 1 98.25 202 GLN B N 1
ATOM 3820 C CA . GLN B 1 202 ? 4.273 1.257 8.906 1 98.25 202 GLN B CA 1
ATOM 3821 C C . GLN B 1 202 ? 3.432 0.292 8.078 1 98.25 202 GLN B C 1
ATOM 3823 O O . GLN B 1 202 ? 3.918 -0.759 7.652 1 98.25 202 GLN B O 1
ATOM 3828 N N . ALA B 1 203 ? 2.193 0.639 7.891 1 98.62 203 ALA B N 1
ATOM 3829 C CA . ALA B 1 203 ? 1.306 -0.205 7.094 1 98.62 203 ALA B CA 1
ATOM 3830 C C . ALA B 1 203 ? 1.813 -0.337 5.664 1 98.62 203 ALA B C 1
ATOM 3832 O O . ALA B 1 203 ? 1.812 -1.432 5.094 1 98.62 203 ALA B O 1
ATOM 3833 N N . THR B 1 204 ? 2.211 0.747 5.098 1 98.75 204 THR B N 1
ATOM 3834 C CA . THR B 1 204 ? 2.754 0.734 3.742 1 98.75 204 THR B CA 1
ATOM 3835 C C . THR B 1 204 ? 4.023 -0.112 3.678 1 98.75 204 THR B C 1
ATOM 3837 O O . THR B 1 204 ? 4.207 -0.889 2.738 1 98.75 204 THR B O 1
ATOM 3840 N N . GLY B 1 205 ? 4.914 0.075 4.645 1 98.38 205 GLY B N 1
ATOM 3841 C CA . GLY B 1 205 ? 6.098 -0.767 4.727 1 98.38 205 GLY B CA 1
ATOM 3842 C C . GLY B 1 205 ? 5.77 -2.246 4.809 1 98.38 205 GLY B C 1
ATOM 3843 O O . GLY B 1 205 ? 6.441 -3.07 4.18 1 98.38 205 GLY B O 1
ATOM 3844 N N . LYS B 1 206 ? 4.797 -2.539 5.574 1 98.38 206 LYS B N 1
ATOM 3845 C CA . LYS B 1 206 ? 4.367 -3.928 5.715 1 98.38 206 LYS B CA 1
ATOM 3846 C C . LYS B 1 206 ? 3.879 -4.488 4.383 1 98.38 206 LYS B C 1
ATOM 3848 O O . LYS B 1 206 ? 4.176 -5.637 4.039 1 98.38 206 LYS B O 1
ATOM 3853 N N . VAL B 1 207 ? 3.119 -3.721 3.629 1 98.69 207 VAL B N 1
ATOM 3854 C CA . VAL B 1 207 ? 2.662 -4.121 2.303 1 98.69 207 VAL B CA 1
ATOM 3855 C C . VAL B 1 207 ? 3.863 -4.469 1.425 1 98.69 207 VAL B C 1
ATOM 3857 O O . VAL B 1 207 ? 3.902 -5.539 0.813 1 98.69 207 VAL B O 1
ATOM 3860 N N . MET B 1 208 ? 4.797 -3.613 1.398 1 98.69 208 MET B N 1
ATOM 3861 C CA . MET B 1 208 ? 5.988 -3.811 0.578 1 98.69 208 MET B CA 1
ATOM 3862 C C . MET B 1 208 ? 6.746 -5.059 1.012 1 98.69 208 MET B C 1
ATOM 3864 O O . MET B 1 208 ? 7.191 -5.844 0.172 1 98.69 208 MET B O 1
ATOM 3868 N N . GLY B 1 209 ? 6.871 -5.199 2.299 1 98.44 209 GLY B N 1
ATOM 3869 C CA . GLY B 1 209 ? 7.535 -6.387 2.812 1 98.44 209 GLY B CA 1
ATOM 3870 C C . GLY B 1 209 ? 6.852 -7.676 2.4 1 98.44 209 GLY B C 1
ATOM 3871 O O . GLY B 1 209 ? 7.516 -8.641 2.006 1 98.44 209 GLY B O 1
ATOM 3872 N N . ILE B 1 210 ? 5.566 -7.711 2.492 1 98.62 210 ILE B N 1
ATOM 3873 C CA . ILE B 1 210 ? 4.805 -8.906 2.143 1 98.62 210 ILE B CA 1
ATOM 3874 C C . ILE B 1 210 ? 5.004 -9.227 0.663 1 98.62 210 ILE B C 1
ATOM 3876 O O . ILE B 1 210 ? 5.078 -10.398 0.281 1 98.62 210 ILE B O 1
ATOM 3880 N N . MET B 1 211 ? 5.129 -8.219 -0.138 1 98.75 211 MET B N 1
ATOM 3881 C CA . MET B 1 211 ? 5.34 -8.43 -1.566 1 98.75 211 MET B CA 1
ATOM 3882 C C . MET B 1 211 ? 6.684 -9.109 -1.82 1 98.75 211 MET B C 1
ATOM 3884 O O . MET B 1 211 ? 6.789 -9.977 -2.693 1 98.75 211 MET B O 1
ATOM 3888 N N . VAL B 1 212 ? 7.676 -8.727 -1.057 1 98.62 212 VAL B N 1
ATOM 3889 C CA . VAL B 1 212 ? 8.969 -9.391 -1.17 1 98.62 212 VAL B CA 1
ATOM 3890 C C . VAL B 1 212 ? 8.844 -10.844 -0.727 1 98.62 212 VAL B C 1
ATOM 3892 O O . VAL B 1 212 ? 9.383 -11.742 -1.378 1 98.62 212 VAL B O 1
ATOM 3895 N N . VAL B 1 213 ? 8.117 -11.078 0.328 1 98.38 213 VAL B N 1
ATOM 3896 C CA . VAL B 1 213 ? 7.887 -12.438 0.817 1 98.38 213 VAL B CA 1
ATOM 3897 C C . VAL B 1 213 ? 7.184 -13.258 -0.258 1 98.38 213 VAL B C 1
ATOM 3899 O O . VAL B 1 213 ? 7.508 -14.43 -0.462 1 98.38 213 VAL B O 1
ATOM 3902 N N . GLN B 1 214 ? 6.223 -12.648 -0.942 1 98.62 214 GLN B N 1
ATOM 3903 C CA . GLN B 1 214 ? 5.52 -13.336 -2.021 1 98.62 214 GLN B CA 1
ATOM 3904 C C . GLN B 1 214 ? 6.48 -13.742 -3.131 1 98.62 214 GLN B C 1
ATOM 3906 O O . GLN B 1 214 ? 6.387 -14.852 -3.662 1 98.62 214 GLN B O 1
ATOM 3911 N N . GLU B 1 215 ? 7.387 -12.875 -3.447 1 97.94 215 GLU B N 1
ATOM 3912 C CA . GLU B 1 215 ? 8.367 -13.188 -4.484 1 97.94 215 GLU B CA 1
ATOM 3913 C C . GLU B 1 215 ? 9.312 -14.297 -4.035 1 97.94 215 GLU B C 1
ATOM 3915 O O . GLU B 1 215 ? 9.609 -15.219 -4.797 1 97.94 215 GLU B O 1
ATOM 3920 N N . ARG B 1 216 ? 9.805 -14.172 -2.807 1 96.94 216 ARG B N 1
ATOM 3921 C CA . ARG B 1 216 ? 10.625 -15.25 -2.258 1 96.94 216 ARG B CA 1
ATOM 3922 C C . ARG B 1 216 ? 9.914 -16.594 -2.375 1 96.94 216 ARG B C 1
ATOM 3924 O O . ARG B 1 216 ? 10.508 -17.578 -2.814 1 96.94 216 ARG B O 1
ATOM 3931 N N . ALA B 1 217 ? 8.664 -16.594 -2.016 1 97.69 217 ALA B N 1
ATOM 3932 C CA . ALA B 1 217 ? 7.895 -17.828 -1.988 1 97.69 217 ALA B CA 1
ATOM 3933 C C . ALA B 1 217 ? 7.738 -18.406 -3.391 1 97.69 217 ALA B C 1
ATOM 3935 O O . ALA B 1 217 ? 7.805 -19.625 -3.578 1 97.69 217 ALA B O 1
ATOM 3936 N N . ARG B 1 218 ? 7.484 -17.578 -4.379 1 96.75 218 ARG B N 1
ATOM 3937 C CA . ARG B 1 218 ? 7.34 -18.062 -5.75 1 96.75 218 ARG B CA 1
ATOM 3938 C C . ARG B 1 218 ? 8.602 -18.766 -6.219 1 96.75 218 ARG B C 1
ATOM 3940 O O . ARG B 1 218 ? 8.531 -19.828 -6.84 1 96.75 218 ARG B O 1
ATOM 3947 N N . TRP B 1 219 ? 9.703 -18.219 -5.867 1 94.19 219 TRP B N 1
ATOM 3948 C CA . TRP B 1 219 ? 10.977 -18.797 -6.258 1 94.19 219 TRP B CA 1
ATOM 3949 C C . TRP B 1 219 ? 11.273 -20.062 -5.449 1 94.19 219 TRP B C 1
ATOM 3951 O O . TRP B 1 219 ? 11.742 -21.062 -5.996 1 94.19 219 TRP B O 1
ATOM 3961 N N . LEU B 1 220 ? 10.969 -20.047 -4.203 1 94.25 220 LEU B N 1
ATOM 3962 C CA . LEU B 1 220 ? 11.242 -21.188 -3.336 1 94.25 220 LEU B CA 1
ATOM 3963 C C . LEU B 1 220 ? 10.359 -22.375 -3.713 1 94.25 220 LEU B C 1
ATOM 3965 O O . LEU B 1 220 ? 10.711 -23.516 -3.436 1 94.25 220 LEU B O 1
ATOM 3969 N N . ASN B 1 221 ? 9.211 -22.094 -4.355 1 93.31 221 ASN B N 1
ATOM 3970 C CA . ASN B 1 221 ? 8.312 -23.156 -4.781 1 93.31 221 ASN B CA 1
ATOM 3971 C C . ASN B 1 221 ? 8.93 -24 -5.895 1 93.31 221 ASN B C 1
ATOM 3973 O O . ASN B 1 221 ? 8.438 -25.094 -6.191 1 93.31 221 ASN B O 1
ATOM 3977 N N . LEU B 1 222 ? 9.969 -23.547 -6.449 1 90.06 222 LEU B N 1
ATOM 3978 C CA . LEU B 1 222 ? 10.656 -24.266 -7.508 1 90.06 222 LEU B CA 1
ATOM 3979 C C . LEU B 1 222 ? 11.633 -25.297 -6.922 1 90.06 222 LEU B C 1
ATOM 3981 O O . LEU B 1 222 ? 12.211 -26.094 -7.656 1 90.06 222 LEU B O 1
ATOM 3985 N N . THR B 1 223 ? 11.742 -25.25 -5.621 1 86.56 223 THR B N 1
ATOM 3986 C CA . THR B 1 223 ? 12.664 -26.156 -4.949 1 86.56 223 THR B CA 1
ATOM 3987 C C . THR B 1 223 ? 11.906 -27.266 -4.219 1 86.56 223 THR B C 1
ATOM 3989 O O . THR B 1 223 ? 10.688 -27.172 -4.039 1 86.56 223 THR B O 1
ATOM 3992 N N . ASN B 1 224 ? 12.664 -28.266 -3.838 1 85.25 224 ASN B N 1
ATOM 3993 C CA . ASN B 1 224 ? 12.086 -29.359 -3.061 1 85.25 224 ASN B CA 1
ATOM 3994 C C . ASN B 1 224 ? 12.352 -29.172 -1.567 1 85.25 224 ASN B C 1
ATOM 3996 O O . ASN B 1 224 ? 12.305 -30.141 -0.806 1 85.25 224 ASN B O 1
ATOM 4000 N N . LEU B 1 225 ? 12.602 -27.984 -1.223 1 86.38 225 LEU B N 1
ATOM 4001 C CA . LEU B 1 225 ? 12.836 -27.719 0.193 1 86.38 225 LEU B CA 1
ATOM 4002 C C . LEU B 1 225 ? 11.562 -27.969 1.005 1 86.38 225 LEU B C 1
ATOM 4004 O O . LEU B 1 225 ? 10.461 -27.641 0.559 1 86.38 225 LEU B O 1
ATOM 4008 N N . PRO B 1 226 ? 11.789 -28.547 2.176 1 90.44 226 PRO B N 1
ATOM 4009 C CA . PRO B 1 226 ? 10.625 -28.703 3.053 1 90.44 226 PRO B CA 1
ATOM 4010 C C . PRO B 1 226 ? 10.031 -27.359 3.482 1 90.44 226 PRO B C 1
ATOM 4012 O O . PRO B 1 226 ? 10.742 -26.344 3.504 1 90.44 226 PRO B O 1
ATOM 4015 N N . ASP B 1 227 ? 8.828 -27.359 3.865 1 92.56 227 ASP B N 1
ATOM 4016 C CA . ASP B 1 227 ? 8.094 -26.141 4.211 1 92.56 227 ASP B CA 1
ATOM 4017 C C . ASP B 1 227 ? 8.773 -25.391 5.359 1 92.56 227 ASP B C 1
ATOM 4019 O O . ASP B 1 227 ? 8.828 -24.172 5.359 1 92.56 227 ASP B O 1
ATOM 4023 N N . ARG B 1 228 ? 9.281 -26.109 6.328 1 92.12 228 ARG B N 1
ATOM 4024 C CA . ARG B 1 228 ? 9.922 -25.484 7.48 1 92.12 228 ARG B CA 1
ATOM 4025 C C . ARG B 1 228 ? 11.141 -24.672 7.047 1 92.12 228 ARG B C 1
ATOM 4027 O O . ARG B 1 228 ? 11.367 -23.578 7.555 1 92.12 228 ARG B O 1
ATOM 4034 N N . GLU B 1 229 ? 11.914 -25.156 6.152 1 90.5 229 GLU B N 1
ATOM 4035 C CA . GLU B 1 229 ? 13.094 -24.453 5.652 1 90.5 229 GLU B CA 1
ATOM 4036 C C . GLU B 1 229 ? 12.703 -23.25 4.805 1 90.5 229 GLU B C 1
ATOM 4038 O O . GLU B 1 229 ? 13.359 -22.203 4.863 1 90.5 229 GLU B O 1
ATOM 4043 N N . LYS B 1 230 ? 11.688 -23.469 4.023 1 93.44 230 LYS B N 1
ATOM 4044 C CA . LYS B 1 230 ? 11.18 -22.328 3.258 1 93.44 230 LYS B CA 1
ATOM 4045 C C . LYS B 1 230 ? 10.75 -21.188 4.176 1 93.44 230 LYS B C 1
ATOM 4047 O O . LYS B 1 230 ? 11.055 -20.031 3.912 1 93.44 230 LYS B O 1
ATOM 4052 N N . GLU B 1 231 ? 10.102 -21.547 5.23 1 95.19 231 GLU B N 1
ATOM 4053 C CA . GLU B 1 231 ? 9.625 -20.547 6.18 1 95.19 231 GLU B CA 1
ATOM 4054 C C . GLU B 1 231 ? 10.781 -19.781 6.809 1 95.19 231 GLU B C 1
ATOM 4056 O O . GLU B 1 231 ? 10.688 -18.578 7.055 1 95.19 231 GLU B O 1
ATOM 4061 N N . ASP B 1 232 ? 11.859 -20.469 7.035 1 93.56 232 ASP B N 1
ATOM 4062 C CA . ASP B 1 232 ? 13.047 -19.828 7.582 1 93.56 232 ASP B CA 1
ATOM 4063 C C . ASP B 1 232 ? 13.578 -18.75 6.629 1 93.56 232 ASP B C 1
ATOM 4065 O O . ASP B 1 232 ? 13.969 -17.672 7.059 1 93.56 232 ASP B O 1
ATOM 4069 N N . VAL B 1 233 ? 13.57 -19.094 5.387 1 94.44 233 VAL B N 1
ATOM 4070 C CA . VAL B 1 233 ? 14.062 -18.172 4.379 1 94.44 233 VAL B CA 1
ATOM 4071 C C . VAL B 1 233 ? 13.102 -17 4.238 1 94.44 233 VAL B C 1
ATOM 4073 O O . VAL B 1 233 ? 13.523 -15.852 4.074 1 94.44 233 VAL B O 1
ATOM 4076 N N . LEU B 1 234 ? 11.812 -17.312 4.34 1 96.81 234 LEU B N 1
ATOM 4077 C CA . LEU B 1 234 ? 10.789 -16.281 4.223 1 96.81 234 LEU B CA 1
ATOM 4078 C C . LEU B 1 234 ? 10.891 -15.281 5.375 1 96.81 234 LEU B C 1
ATOM 4080 O O . LEU B 1 234 ? 10.523 -14.117 5.223 1 96.81 234 LEU B O 1
ATOM 4084 N N . ASP B 1 235 ? 11.477 -15.68 6.5 1 96.62 235 ASP B N 1
ATOM 4085 C CA . ASP B 1 235 ? 11.531 -14.852 7.699 1 96.62 235 ASP B CA 1
ATOM 4086 C C . ASP B 1 235 ? 12.852 -14.094 7.781 1 96.62 235 ASP B C 1
ATOM 4088 O O . ASP B 1 235 ? 13.07 -13.328 8.727 1 96.62 235 ASP B O 1
ATOM 4092 N N . MET B 1 236 ? 13.703 -14.273 6.777 1 95.81 236 MET B N 1
ATOM 4093 C CA . MET B 1 236 ? 14.938 -13.484 6.758 1 95.81 236 MET B CA 1
ATOM 4094 C C . MET B 1 236 ? 14.633 -12.016 6.512 1 95.81 236 MET B C 1
ATOM 4096 O O . MET B 1 236 ? 13.68 -11.68 5.805 1 95.81 236 MET B O 1
ATOM 4100 N N . PRO B 1 237 ? 15.422 -11.148 7.062 1 96.69 237 PRO B N 1
ATOM 4101 C CA . PRO B 1 237 ? 15.18 -9.719 6.887 1 96.69 237 PRO B CA 1
ATOM 4102 C C . PRO B 1 237 ? 15.117 -9.305 5.418 1 96.69 237 PRO B C 1
ATOM 4104 O O . PRO B 1 237 ? 15.781 -9.914 4.574 1 96.69 237 PRO B O 1
ATOM 4107 N N . ILE B 1 238 ? 14.359 -8.367 5.16 1 97.44 238 ILE B N 1
ATOM 4108 C CA . ILE B 1 238 ? 14.219 -7.809 3.818 1 97.44 238 ILE B CA 1
ATOM 4109 C C . ILE B 1 238 ? 15.172 -6.629 3.645 1 97.44 238 ILE B C 1
ATOM 4111 O O . ILE B 1 238 ? 15.188 -5.707 4.465 1 97.44 238 ILE B O 1
ATOM 4115 N N . VAL B 1 239 ? 16 -6.672 2.652 1 96.19 239 VAL B N 1
ATOM 4116 C CA . VAL B 1 239 ? 16.922 -5.59 2.309 1 96.19 239 VAL B CA 1
ATOM 4117 C C . VAL B 1 239 ? 16.766 -5.23 0.833 1 96.19 239 VAL B C 1
ATOM 4119 O O . VAL B 1 239 ? 16.422 -6.086 0.012 1 96.19 239 VAL B O 1
ATOM 4122 N N . PRO B 1 240 ? 16.969 -3.988 0.51 1 95.62 240 PRO B N 1
ATOM 4123 C CA . PRO B 1 240 ? 16.703 -3.529 -0.856 1 95.62 240 PRO B CA 1
ATOM 4124 C C . PRO B 1 240 ? 17.703 -4.082 -1.865 1 95.62 240 PRO B C 1
ATOM 4126 O O . PRO B 1 240 ? 17.484 -3.984 -3.076 1 95.62 240 PRO B O 1
ATOM 4129 N N . GLU B 1 241 ? 18.734 -4.691 -1.493 1 93.88 241 GLU B N 1
ATOM 4130 C CA . GLU B 1 241 ? 19.797 -5.148 -2.379 1 93.88 241 GLU B CA 1
ATOM 4131 C C . GLU B 1 241 ? 19.344 -6.352 -3.205 1 93.88 241 GLU B C 1
ATOM 4133 O O . GLU B 1 241 ? 19.875 -6.594 -4.293 1 93.88 241 GLU B O 1
ATOM 4138 N N . GLY B 1 242 ? 18.453 -7.164 -2.566 1 94.69 242 GLY B N 1
ATOM 4139 C CA . GLY B 1 242 ? 17.984 -8.344 -3.283 1 94.69 242 GLY B CA 1
ATOM 4140 C C . GLY B 1 242 ? 16.906 -9.102 -2.545 1 94.69 242 GLY B C 1
ATOM 4141 O O . GLY B 1 242 ? 16.781 -8.992 -1.323 1 94.69 242 GLY B O 1
ATOM 4142 N N . ILE B 1 243 ? 16.203 -9.906 -3.285 1 95.56 243 ILE B N 1
ATOM 4143 C CA . ILE B 1 243 ? 15.094 -10.68 -2.738 1 95.56 243 ILE B CA 1
ATOM 4144 C C . ILE B 1 243 ? 15.617 -11.656 -1.689 1 95.56 243 ILE B C 1
ATOM 4146 O O . ILE B 1 243 ? 14.984 -11.852 -0.646 1 95.56 243 ILE B O 1
ATOM 4150 N N . PHE B 1 244 ? 16.797 -12.219 -1.937 1 94.75 244 PHE B N 1
ATOM 4151 C CA . PHE B 1 244 ? 17.328 -13.227 -1.034 1 94.75 244 PHE B CA 1
ATOM 4152 C C . PHE B 1 244 ? 18.625 -12.742 -0.392 1 94.75 244 PHE B C 1
ATOM 4154 O O . PHE B 1 244 ? 19.359 -13.523 0.222 1 94.75 244 PHE B O 1
ATOM 4161 N N . HIS B 1 245 ? 18.969 -11.578 -0.518 1 92.69 245 HIS B N 1
ATOM 4162 C CA . HIS B 1 245 ? 20.266 -11.07 -0.125 1 92.69 245 HIS B CA 1
ATOM 4163 C C . HIS B 1 245 ? 20.594 -11.43 1.322 1 92.69 245 HIS B C 1
ATOM 4165 O O . HIS B 1 245 ? 21.688 -11.922 1.619 1 92.69 245 HIS B O 1
ATOM 4171 N N . SER B 1 246 ? 19.703 -11.227 2.174 1 88.94 246 SER B N 1
ATOM 4172 C CA . SER B 1 246 ? 19.906 -11.484 3.596 1 88.94 246 SER B CA 1
ATOM 4173 C C . SER B 1 246 ? 19.984 -12.977 3.881 1 88.94 246 SER B C 1
ATOM 4175 O O . SER B 1 246 ? 20.453 -13.391 4.945 1 88.94 246 SER B O 1
ATOM 4177 N N . ALA B 1 247 ? 19.5 -13.727 2.967 1 87.06 247 ALA B N 1
ATOM 4178 C CA . ALA B 1 247 ? 19.406 -15.172 3.18 1 87.06 247 ALA B CA 1
ATOM 4179 C C . ALA B 1 247 ? 20.578 -15.891 2.518 1 87.06 247 ALA B C 1
ATOM 4181 O O . ALA B 1 247 ? 20.75 -17.109 2.693 1 87.06 247 ALA B O 1
ATOM 4182 N N . LEU B 1 248 ? 21.359 -15.172 1.79 1 85.19 248 LEU B N 1
ATOM 4183 C CA . LEU B 1 248 ? 22.391 -15.789 0.973 1 85.19 248 LEU B CA 1
ATOM 4184 C C . LEU B 1 248 ? 23.344 -16.609 1.835 1 85.19 248 LEU B C 1
ATOM 4186 O O . LEU B 1 248 ? 23.656 -17.75 1.501 1 85.19 248 LEU B O 1
ATOM 4190 N N . ALA B 1 249 ? 23.719 -15.953 2.84 1 78.94 249 ALA B N 1
ATOM 4191 C CA . ALA B 1 249 ? 24.656 -16.656 3.715 1 78.94 249 ALA B CA 1
ATOM 4192 C C . ALA B 1 249 ? 24.031 -17.922 4.289 1 78.94 249 ALA B C 1
ATOM 4194 O O . ALA B 1 249 ? 24.672 -18.984 4.32 1 78.94 249 ALA B O 1
ATOM 4195 N N . SER B 1 250 ? 22.938 -17.812 4.738 1 79.56 250 SER B N 1
ATOM 4196 C CA . SER B 1 250 ? 22.234 -18.969 5.305 1 79.56 250 SER B CA 1
ATOM 4197 C C . SER B 1 250 ? 21.984 -20.031 4.25 1 79.56 250 SER B C 1
ATOM 4199 O O . SER B 1 250 ? 22.109 -21.234 4.531 1 79.56 250 SER B O 1
ATOM 4201 N N . MET B 1 251 ? 21.656 -19.625 3.088 1 81.25 251 MET B N 1
ATOM 4202 C CA . MET B 1 251 ? 21.391 -20.562 1.991 1 81.25 251 MET B CA 1
ATOM 4203 C C . MET B 1 251 ? 22.672 -21.297 1.591 1 81.25 251 MET B C 1
ATOM 4205 O O . MET B 1 251 ? 22.641 -22.5 1.311 1 81.25 251 MET B O 1
ATOM 4209 N N . GLN B 1 252 ? 23.703 -20.578 1.6 1 80.06 252 GLN B N 1
ATOM 4210 C CA . GLN B 1 252 ? 25 -21.172 1.264 1 80.06 252 GLN B CA 1
ATOM 4211 C C . GLN B 1 252 ? 25.438 -22.172 2.326 1 80.06 252 GLN B C 1
ATOM 4213 O O . GLN B 1 252 ? 25.922 -23.25 2.002 1 80.06 252 GLN B O 1
ATOM 4218 N N . ARG B 1 253 ? 25.312 -21.797 3.52 1 78.5 253 ARG B N 1
ATOM 4219 C CA . ARG B 1 253 ? 25.688 -22.688 4.617 1 78.5 253 ARG B CA 1
ATOM 4220 C C . ARG B 1 253 ? 24.875 -23.969 4.574 1 78.5 253 ARG B C 1
ATOM 4222 O O . ARG B 1 253 ? 25.406 -25.062 4.801 1 78.5 253 ARG B O 1
ATOM 4229 N N . ARG B 1 254 ? 23.703 -23.859 4.289 1 75.12 254 ARG B N 1
ATOM 4230 C CA . ARG B 1 254 ? 22.828 -25.016 4.223 1 75.12 254 ARG B CA 1
ATOM 4231 C C . ARG B 1 254 ? 23.234 -25.938 3.066 1 75.12 254 ARG B C 1
ATOM 4233 O O . ARG B 1 254 ? 23.188 -27.156 3.193 1 75.12 254 ARG B O 1
ATOM 4240 N N . ARG B 1 255 ? 23.562 -25.344 2.004 1 74.5 255 ARG B N 1
ATOM 4241 C CA . ARG B 1 255 ? 24 -26.109 0.846 1 74.5 255 ARG B CA 1
ATOM 4242 C C . ARG B 1 255 ? 25.297 -26.875 1.155 1 74.5 255 ARG B C 1
ATOM 4244 O O . ARG B 1 255 ? 25.453 -28.031 0.746 1 74.5 255 ARG B O 1
ATOM 4251 N N . GLU B 1 256 ? 26.094 -26.172 1.851 1 76.44 256 GLU B N 1
ATOM 4252 C CA . GLU B 1 256 ? 27.359 -26.812 2.219 1 76.44 256 GLU B CA 1
ATOM 4253 C C . GLU B 1 256 ? 27.141 -27.953 3.197 1 76.44 256 GLU B C 1
ATOM 4255 O O . GLU B 1 256 ? 27.766 -29.016 3.084 1 76.44 256 GLU B O 1
ATOM 4260 N N . THR B 1 257 ? 26.328 -27.719 4.066 1 74.69 257 THR B N 1
ATOM 4261 C CA . THR B 1 257 ? 26.016 -28.75 5.043 1 74.69 257 THR B CA 1
ATOM 4262 C C . THR B 1 257 ? 25.375 -29.953 4.371 1 74.69 257 THR B C 1
ATOM 4264 O O . THR B 1 257 ? 25.703 -31.109 4.688 1 74.69 257 THR B O 1
ATOM 4267 N N . LYS B 1 258 ? 24.531 -29.734 3.459 1 70 258 LYS B N 1
ATOM 4268 C CA . LYS B 1 258 ? 23.891 -30.812 2.723 1 70 258 LYS B CA 1
ATOM 4269 C C . LYS B 1 258 ? 24.906 -31.562 1.849 1 70 258 LYS B C 1
ATOM 4271 O O . LYS B 1 258 ? 24.844 -32.781 1.74 1 70 258 LYS B O 1
ATOM 4276 N N . LYS B 1 259 ? 25.719 -30.812 1.247 1 70.69 259 LYS B N 1
ATOM 4277 C CA . LYS B 1 259 ? 26.781 -31.422 0.456 1 70.69 259 LYS B CA 1
ATOM 4278 C C . LYS B 1 259 ? 27.672 -32.312 1.325 1 70.69 259 LYS B C 1
ATOM 4280 O O . LYS B 1 259 ? 28.031 -33.438 0.928 1 70.69 259 LYS B O 1
ATOM 4285 N N . LYS B 1 260 ? 27.938 -31.859 2.422 1 71.62 260 LYS B N 1
ATOM 4286 C CA . LYS B 1 260 ? 28.766 -32.625 3.348 1 71.62 260 LYS B CA 1
ATOM 4287 C C . LYS B 1 260 ? 28.047 -33.875 3.846 1 71.62 260 LYS B C 1
ATOM 4289 O O . LYS B 1 260 ? 28.641 -34.938 3.971 1 71.62 260 LYS B O 1
ATOM 4294 N N . GLU B 1 261 ? 26.781 -33.594 4.094 1 65.88 261 GLU B N 1
ATOM 4295 C CA . GLU B 1 261 ? 25.953 -34.719 4.527 1 65.88 261 GLU B CA 1
ATOM 4296 C C . GLU B 1 261 ? 25.812 -35.781 3.416 1 65.88 261 GLU B C 1
ATOM 4298 O O . GLU B 1 261 ? 25.906 -36.969 3.67 1 65.88 261 GLU B O 1
ATOM 4303 N N . ASP B 1 262 ? 25.625 -35.281 2.236 1 64.75 262 ASP B N 1
ATOM 4304 C CA . ASP B 1 262 ? 25.547 -36.156 1.084 1 64.75 262 ASP B CA 1
ATOM 4305 C C . ASP B 1 262 ? 26.875 -36.906 0.854 1 64.75 262 ASP B C 1
ATOM 4307 O O . ASP B 1 262 ? 26.906 -38.094 0.562 1 64.75 262 ASP B O 1
ATOM 4311 N N . GLU B 1 263 ? 27.859 -36.188 0.943 1 66.94 263 GLU B N 1
ATOM 4312 C CA . GLU B 1 263 ? 29.188 -36.781 0.817 1 66.94 263 GLU B CA 1
ATOM 4313 C C . GLU B 1 263 ? 29.453 -37.812 1.928 1 66.94 263 GLU B C 1
ATOM 4315 O O . GLU B 1 263 ? 30.016 -38.875 1.682 1 66.94 263 GLU B O 1
ATOM 4320 N N . ALA B 1 264 ? 29.031 -37.562 3.1 1 65 264 ALA B N 1
ATOM 4321 C CA . ALA B 1 264 ? 29.172 -38.438 4.238 1 65 264 ALA B CA 1
ATOM 4322 C C . ALA B 1 264 ? 28.344 -39.719 4.047 1 65 264 ALA B C 1
ATOM 4324 O O . ALA B 1 264 ? 28.797 -40.812 4.367 1 65 264 ALA B O 1
ATOM 4325 N N . LEU B 1 265 ? 27.234 -39.469 3.578 1 62 265 LEU B N 1
ATOM 4326 C CA . LEU B 1 265 ? 26.375 -40.594 3.279 1 62 265 LEU B CA 1
ATOM 4327 C C . LEU B 1 265 ? 26.984 -41.469 2.176 1 62 265 LEU B C 1
ATOM 4329 O O . LEU B 1 265 ? 26.906 -42.688 2.23 1 62 265 LEU B O 1
ATOM 4333 N N . HIS B 1 266 ? 27.484 -40.75 1.203 1 64.31 266 HIS B N 1
ATOM 4334 C CA . HIS B 1 266 ? 28.172 -41.5 0.147 1 64.31 266 HIS B CA 1
ATOM 4335 C C . HIS B 1 266 ? 29.375 -42.25 0.696 1 64.31 266 HIS B C 1
ATOM 4337 O O . HIS B 1 266 ? 29.688 -43.344 0.224 1 64.31 266 HIS B O 1
ATOM 4343 N N . LEU B 1 267 ? 30.016 -41.75 1.627 1 62.25 267 LEU B N 1
ATOM 4344 C CA . LEU B 1 267 ? 31.156 -42.406 2.246 1 62.25 267 LEU B CA 1
ATOM 4345 C C . LEU B 1 267 ? 30.703 -43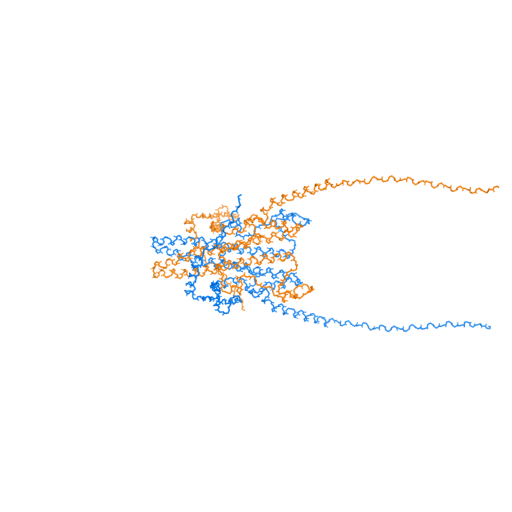.562 3.133 1 62.25 267 LEU B C 1
ATOM 4347 O O . LEU B 1 267 ? 31.453 -44.531 3.322 1 62.25 267 LEU B O 1
ATOM 4351 N N . CYS B 1 268 ? 29.641 -43.406 3.768 1 56.66 268 CYS B N 1
ATOM 4352 C CA . CYS B 1 268 ? 29.125 -44.469 4.645 1 56.66 268 CYS B CA 1
ATOM 4353 C C . CYS B 1 268 ? 28.375 -45.531 3.85 1 56.66 268 CYS B C 1
ATOM 4355 O O . CYS B 1 268 ? 28.016 -46.562 4.395 1 56.66 268 CYS B O 1
ATOM 4357 N N . LEU B 1 269 ? 27.938 -45.156 2.639 1 51.03 269 LEU B N 1
ATOM 4358 C CA . LEU B 1 269 ? 27.359 -46.219 1.816 1 51.03 269 LEU B CA 1
ATOM 4359 C C . LEU B 1 269 ? 28.406 -47.312 1.53 1 51.03 269 LEU B C 1
ATOM 4361 O O . LEU B 1 269 ? 29.547 -47 1.169 1 51.03 269 LEU B O 1
ATOM 4365 N N . PRO B 1 270 ? 28.219 -48.531 2.023 1 48.5 270 PRO B N 1
ATOM 4366 C CA . PRO B 1 270 ? 29.156 -49.625 1.733 1 48.5 270 PRO B CA 1
ATOM 4367 C C . PRO B 1 270 ? 29.562 -49.688 0.26 1 48.5 270 PRO B C 1
ATOM 4369 O O . PRO B 1 270 ? 28.719 -49.438 -0.617 1 48.5 270 PRO B O 1
ATOM 4372 N N . ARG B 1 271 ? 30.766 -49.344 -0.142 1 48.59 271 ARG B N 1
ATOM 4373 C CA . ARG B 1 271 ? 31.25 -49.625 -1.492 1 48.59 271 ARG B CA 1
ATOM 4374 C C . ARG B 1 271 ? 30.625 -50.906 -2.045 1 48.59 271 ARG B C 1
ATOM 4376 O O . ARG B 1 271 ? 30.734 -51.969 -1.432 1 48.59 271 ARG B O 1
ATOM 4383 N N . ARG B 1 272 ? 29.625 -50.812 -2.801 1 48.69 272 ARG B N 1
ATOM 4384 C CA . ARG B 1 272 ? 29.188 -52.031 -3.475 1 48.69 272 ARG B CA 1
ATOM 4385 C C . ARG B 1 272 ? 30.375 -52.906 -3.875 1 48.69 272 ARG B C 1
ATOM 4387 O O . ARG B 1 272 ? 31.266 -52.469 -4.609 1 48.69 272 ARG B O 1
ATOM 4394 N N . VAL B 1 273 ? 30.703 -53.875 -3.162 1 44.88 273 VAL B N 1
ATOM 4395 C CA . VAL B 1 273 ? 31.609 -54.938 -3.572 1 44.88 273 VAL B CA 1
ATOM 4396 C C . VAL B 1 273 ? 31.266 -55.406 -4.992 1 44.88 273 VAL B C 1
ATOM 4398 O O . VAL B 1 273 ? 30.141 -55.781 -5.273 1 44.88 273 VAL B O 1
ATOM 4401 N N . GLN B 1 274 ? 31.906 -54.844 -6.023 1 42.97 274 GLN B N 1
ATOM 4402 C CA . GLN B 1 274 ? 31.781 -55.406 -7.359 1 42.97 274 GLN B CA 1
ATOM 4403 C C . GLN B 1 274 ? 31.797 -56.938 -7.305 1 42.97 274 GLN B C 1
ATOM 4405 O O . GLN B 1 274 ? 32.656 -57.531 -6.664 1 42.97 274 GLN B O 1
ATOM 4410 N N . PRO B 1 275 ? 30.656 -57.625 -7.52 1 43.97 275 PRO B N 1
ATOM 4411 C CA . PRO B 1 275 ? 30.75 -59.094 -7.523 1 43.97 275 PRO B CA 1
ATOM 4412 C C . PRO B 1 275 ? 31.969 -59.594 -8.289 1 43.97 275 PRO B C 1
ATOM 4414 O O . PRO B 1 275 ? 32.406 -58.969 -9.266 1 43.97 275 PRO B O 1
ATOM 4417 N N . LEU B 1 276 ? 32.844 -60.344 -7.73 1 43.94 276 LEU B N 1
ATOM 4418 C CA . LEU B 1 276 ? 33.938 -61.031 -8.391 1 43.94 276 LEU B CA 1
ATOM 4419 C C . LEU B 1 276 ? 33.438 -61.75 -9.648 1 43.94 276 LEU B C 1
ATOM 4421 O O . LEU B 1 276 ? 32.375 -62.344 -9.656 1 43.94 276 LEU B O 1
ATOM 4425 N N . PRO B 1 277 ? 33.875 -61.406 -10.844 1 42.03 277 PRO B N 1
ATOM 4426 C CA . PRO B 1 277 ? 33.406 -62.125 -12.023 1 42.03 277 PRO B CA 1
ATOM 4427 C C . PRO B 1 277 ? 33.375 -63.656 -11.82 1 42.03 277 PRO B C 1
ATOM 4429 O O . PRO B 1 277 ? 34.281 -64.188 -11.227 1 42.03 277 PRO B O 1
ATOM 4432 N N . SER B 1 278 ? 32.188 -64.25 -11.578 1 41.31 278 SER B N 1
ATOM 4433 C CA . SER B 1 278 ? 32.094 -65.75 -11.492 1 41.31 278 SER B CA 1
ATOM 4434 C C . SER B 1 278 ? 32.938 -66.375 -12.57 1 41.31 278 SER B C 1
ATOM 4436 O O . SER B 1 278 ? 32.875 -66 -13.734 1 41.31 278 SER B O 1
ATOM 4438 N N . GLN B 1 279 ? 34.094 -67 -12.289 1 40.62 279 GLN B N 1
ATOM 4439 C CA . GLN B 1 279 ? 34.875 -67.875 -13.172 1 40.62 279 GLN B CA 1
ATOM 4440 C C . GLN B 1 279 ? 34 -68.875 -13.898 1 40.62 279 GLN B C 1
ATOM 4442 O O . GLN B 1 279 ? 33.281 -69.688 -13.273 1 40.62 279 GLN B O 1
ATOM 4447 N N . GLN B 1 280 ? 33.438 -68.562 -15.102 1 39.41 280 GLN B N 1
ATOM 4448 C CA . GLN B 1 280 ? 32.719 -69.5 -15.977 1 39.41 280 GLN B CA 1
ATOM 4449 C C . GLN B 1 280 ? 33.406 -70.812 -16.047 1 39.41 280 GLN B C 1
ATOM 4451 O O . GLN B 1 280 ? 34.594 -70.938 -16.359 1 39.41 280 GLN B O 1
ATOM 4456 N N . ARG B 1 281 ? 33 -71.875 -15.211 1 42.28 281 ARG B N 1
ATOM 4457 C CA . ARG B 1 281 ? 33.5 -73.188 -15.266 1 42.28 281 ARG B CA 1
ATOM 4458 C C . ARG B 1 281 ? 33.531 -73.75 -16.703 1 42.28 281 ARG B C 1
ATOM 4460 O O . ARG B 1 281 ? 32.594 -73.5 -17.469 1 42.28 281 ARG B O 1
ATOM 4467 N N . PRO B 1 282 ? 34.656 -74.062 -17.281 1 38.75 282 PRO B N 1
ATOM 4468 C CA . PRO B 1 282 ? 34.781 -74.625 -18.641 1 38.75 282 PRO B CA 1
ATOM 4469 C C . PRO B 1 282 ? 33.844 -75.75 -18.906 1 38.75 282 PRO B C 1
ATOM 4471 O O . PRO B 1 282 ? 33.531 -76.562 -18 1 38.75 282 PRO B O 1
ATOM 4474 N N . PHE B 1 283 ? 32.781 -75.625 -19.797 1 34.62 283 PHE B N 1
ATOM 4475 C CA . PHE B 1 283 ? 31.859 -76.688 -20.297 1 34.62 283 PHE B CA 1
ATOM 4476 C C . PHE B 1 283 ? 32.594 -77.938 -20.609 1 34.62 283 PHE B C 1
ATOM 4478 O O . PHE B 1 283 ? 33.531 -77.938 -21.406 1 34.62 283 PHE B O 1
ATOM 4485 N N . ALA B 1 284 ? 32.688 -78.875 -19.594 1 34.5 284 ALA B N 1
ATOM 4486 C CA . ALA B 1 284 ? 33.281 -80.25 -19.75 1 34.5 284 ALA B CA 1
ATOM 4487 C C . ALA B 1 284 ? 32.781 -80.938 -21.031 1 34.5 284 ALA B C 1
ATOM 4489 O O . ALA B 1 284 ? 31.594 -80.812 -21.375 1 34.5 284 ALA B O 1
ATOM 4490 N N . THR B 1 285 ? 33.594 -81.188 -21.969 1 34.91 285 THR B N 1
ATOM 4491 C CA . THR B 1 285 ? 33.469 -81.938 -23.219 1 34.91 285 THR B CA 1
ATOM 4492 C C . THR B 1 285 ? 32.75 -83.25 -22.984 1 34.91 285 THR B C 1
ATOM 4494 O O . THR B 1 285 ? 33.125 -84 -22.078 1 34.91 285 THR B O 1
ATOM 4497 N N . ALA B 1 286 ? 31.375 -83.375 -23.328 1 35.88 286 ALA B N 1
ATOM 4498 C CA . ALA B 1 286 ? 30.453 -84.5 -23.391 1 35.88 286 ALA B CA 1
ATOM 4499 C C . ALA B 1 286 ? 31.156 -85.75 -23.938 1 35.88 286 ALA B C 1
ATOM 4501 O O . ALA B 1 286 ? 31.609 -85.75 -25.078 1 35.88 286 ALA B O 1
ATOM 4502 N N . ALA B 1 287 ? 31.828 -86.562 -23.047 1 34.47 287 ALA B N 1
ATOM 4503 C CA . ALA B 1 287 ? 32.438 -87.812 -23.438 1 34.47 287 ALA B CA 1
ATOM 4504 C C . ALA B 1 287 ? 31.406 -88.75 -24.141 1 34.47 287 ALA B C 1
ATOM 4506 O O . ALA B 1 287 ? 30.219 -88.75 -23.781 1 34.47 287 ALA B O 1
ATOM 4507 N N . LEU B 1 288 ? 31.609 -89.188 -25.344 1 35.75 288 LEU B N 1
ATOM 4508 C CA . LEU B 1 288 ? 30.969 -90.062 -26.328 1 35.75 288 LEU B CA 1
ATOM 4509 C C . LEU B 1 288 ? 30.547 -91.375 -25.672 1 35.75 288 LEU B C 1
ATOM 4511 O O . LEU B 1 288 ? 31.281 -91.938 -24.844 1 35.75 288 LEU B O 1
ATOM 4515 N N . PRO B 1 289 ? 29.172 -91.688 -25.609 1 37.62 289 PRO B N 1
ATOM 4516 C CA . PRO B 1 289 ? 28.516 -92.875 -25 1 37.62 289 PRO B CA 1
ATOM 4517 C C . PRO B 1 289 ? 29.172 -94.188 -25.422 1 37.62 289 PRO B C 1
ATOM 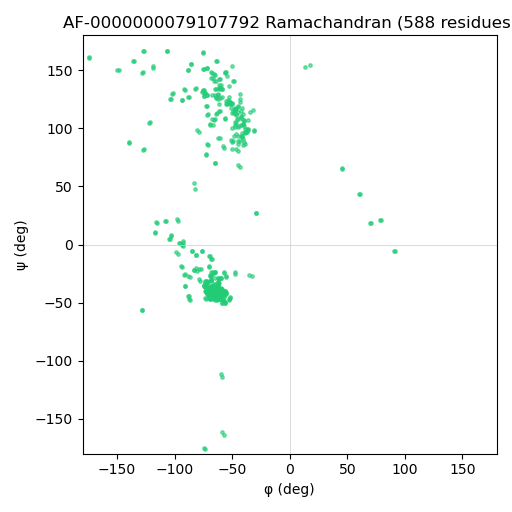4519 O O . PRO B 1 289 ? 29.562 -94.375 -26.578 1 37.62 289 PRO B O 1
ATOM 4522 N N . PRO B 1 290 ? 29.797 -94.875 -24.453 1 37.66 290 PRO B N 1
ATOM 4523 C CA . PRO B 1 290 ? 30.484 -96.125 -24.75 1 37.66 290 PRO B CA 1
ATOM 4524 C C . PRO B 1 290 ? 29.547 -97.188 -25.344 1 37.66 2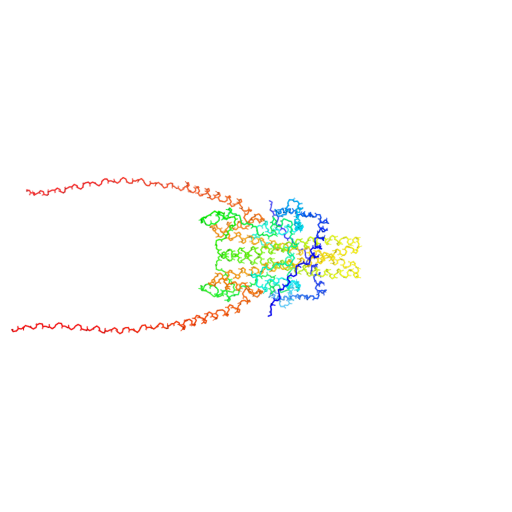90 PRO B C 1
ATOM 4526 O O . PRO B 1 290 ? 28.328 -97.125 -25.109 1 37.66 290 PRO B O 1
ATOM 4529 N N . SER B 1 291 ? 29.797 -97.812 -26.453 1 37.59 291 SER B N 1
ATOM 4530 C CA . SER B 1 291 ? 29.219 -98.875 -27.266 1 37.59 291 SER B CA 1
ATOM 4531 C C . SER B 1 291 ? 28.906 -100.125 -26.422 1 37.59 291 SER B C 1
ATOM 4533 O O . SER B 1 291 ? 29.734 -100.562 -25.641 1 37.59 291 SER B O 1
ATOM 4535 N N . CYS B 1 292 ? 27.594 -100.312 -26.031 1 33.84 292 CYS B N 1
ATOM 4536 C CA . CYS B 1 292 ? 26.953 -101.438 -25.328 1 33.84 292 CYS B CA 1
ATOM 4537 C C . CYS B 1 292 ? 27.406 -102.75 -25.906 1 33.84 292 CYS B C 1
ATOM 4539 O O . CYS B 1 292 ? 27.125 -103.062 -27.062 1 33.84 292 CYS B O 1
ATOM 4541 N N . SER B 1 293 ? 28.484 -103.25 -25.422 1 32.53 293 SER B N 1
ATOM 4542 C CA . SER B 1 293 ? 29 -104.562 -25.797 1 32.53 293 SER B CA 1
ATOM 4543 C C . SER B 1 293 ? 28.016 -105.688 -25.438 1 32.53 293 SER B C 1
ATOM 4545 O O . SER B 1 293 ? 27.344 -105.625 -24.406 1 32.53 293 SER B O 1
ATOM 4547 N N . GLU B 1 294 ? 27.531 -106.5 -26.391 1 38.78 294 GLU B N 1
ATOM 4548 C CA . GLU B 1 294 ? 26.828 -107.75 -26.484 1 38.78 294 GLU B CA 1
ATOM 4549 C C . GLU B 1 294 ? 27.359 -108.75 -25.453 1 38.78 294 GLU B C 1
ATOM 4551 O O . GLU B 1 294 ? 28.547 -109.062 -25.422 1 38.78 294 GLU B O 1
ATOM 4556 N N . PRO B 1 295 ? 26.781 -108.75 -24.188 1 35.19 295 PRO B N 1
ATOM 4557 C CA . PRO B 1 295 ? 27.281 -109.75 -23.25 1 35.19 295 PRO B CA 1
ATOM 4558 C C . PRO B 1 295 ? 27.234 -111.188 -23.844 1 35.19 295 PRO B C 1
ATOM 4560 O O . PRO B 1 295 ? 26.328 -111.5 -24.594 1 35.19 295 PRO B O 1
ATOM 4563 N N . CYS B 1 296 ? 28.297 -111.938 -23.641 1 30.09 296 CYS B N 1
ATOM 4564 C CA . CYS B 1 296 ? 28.453 -113.375 -23.719 1 30.09 296 CYS B CA 1
ATOM 4565 C C . CYS B 1 296 ? 27.656 -114.062 -22.625 1 30.09 296 CYS B C 1
ATOM 4567 O O . CYS B 1 296 ? 27.641 -113.625 -21.469 1 30.09 296 CYS B O 1
#

Nearest PDB structures (foldseek):
  2v0x-assembly1_B  TM=7.503E-01  e=1.361E-06  Mus musculus
  5los-assembly1_A  TM=8.434E-01  e=7.046E+00  Serendipita indica DSM 11827
  6iko-assembly1_A  TM=4.580E-01  e=5.367E+00  Mus musculus
  2v0x-assembly1_B  TM=7.504E-01  e=1.570E-06  Mus musculus
  5los-assembly1_A  TM=8.429E-01  e=7.093E+00  Serendipita indica DSM 11827

Secondary structure (DSSP, 8-state):
------------HHHHHHHHHHHHHHHHHTTPPPPP--EEE---TTS-SSS---EEEPPPPBPP-HHHHHHHTHHHHS-TTT--PPPTTGGGG-BTTTTTTTSSSPPPPPHHHHHHHS-S-SS---SS---SSHHHHHHHHHHHHHHHHHHHHHHHHHHHHHHHHHHHHHHHHHHHS--HHHHHHHHHHHHHHHHHHHHHHHHHHHHHHHHHHHHHHHHHTTS---HHHHHHHHTSPPBTTBSSGGGHHHHHHHHHHHHHHHHHHHHHS---------------------------/------------HHHHHHHHHHHHHHHHHTTPPPPP--EEE---TTSTTTS---EEEPPPPBPP-HHHHHHHTHHHHS-TTT--PPPTTGGGG-BTTTTTTTSSSPPPPPHHHHHHHS-S-SS---SS---SSHHHHHHHHHHHHHHHHHHHHHHHHHHHHHHHHHHHHHHHHHHHS--HHHHHHHHHHHHHHHHHHHHHHHHHHHHHHHHHHHHHHHHHTTS---HHHHHHHHTSPPBTTBSSGGGHHHHHHHHHHHHHHHHHHHHHS---------------------------

Organism: Champsocephalus gunnari (NCBI:txid52237)

Foldseek 3Di:
DDPPDPPPPDDPPVVVVVVQVVLVVVCVVVVFDFDDFDFDQPPDVVCDPPHPRPRPGPDRDGTDDVVLVCLLQVCQAFQLPPDPDDQPPLVVLDDPCCVVVLLAWHDADDQVVLCVVDDPDDDDRDPHDADDDPLVRVLVVLVRVLSRLQSSLVSLVVLLVVLVVVLVVLVVVCVVPNDPVSVVSNVVSVVVNVVSVSSNSNSNSSSVLSVLLNVLSVVCVVDPDDPVVSSVQSRFGDDPVDSRVRCVVVVVVVVVVVVVVVVVVVVPPPPPPPPDPPPPDPPPDPPDPPDPDDDD/DDDPDPPPPPPPPVVVVVVVVVLVVVCVVVVFDFDDFDFPQPPDVVCDPPDPRPRPGHDGDGTDDVVLVCLLQVCQAFQLPPDPDDQPPLVVLDDPCCVVVLLAWHDADDQVVLCVVDDPDDDDRDPHDADDDPLVRVLVVLVRVLSRLQSSLVSLVVLLVVLVVVLVVLVVVCVVPNDPVSVVSNVVSVVVNVVSVSSNSNSNSSSVLSVLLNVLSVVCVVDPDDPVVSSVQSRFGDDPVDSRVRCVVVVVVVVVVVVVVVVVVVVPPPPPPPPDPPPPDPPPDPPDDDDPDDDD

Solvent-accessible surface area (backbone atoms only — not comparable to full-atom values): 33410 Å² total; per-residue (Å²): 137,82,81,75,79,79,77,77,74,68,77,58,68,64,59,55,50,52,48,52,53,52,49,51,54,31,25,60,76,69,72,38,76,75,56,73,61,52,70,42,65,50,70,41,82,82,49,46,90,82,47,79,58,58,56,50,69,44,75,75,42,36,57,69,40,66,67,51,57,54,41,27,43,54,47,20,60,57,30,43,62,77,54,75,76,77,63,74,64,54,79,77,44,44,37,61,59,27,56,74,69,40,41,44,45,63,42,46,70,50,33,71,58,46,55,69,38,43,73,87,56,80,82,76,74,44,84,72,64,72,63,84,49,68,72,55,38,51,50,50,53,50,46,43,53,27,32,29,26,36,17,48,20,48,36,26,47,31,52,42,50,43,46,42,54,36,42,51,53,49,47,53,44,40,72,75,55,71,46,70,67,59,53,52,50,49,47,49,49,40,54,50,37,55,55,36,47,50,39,22,37,33,20,36,24,39,27,46,41,40,50,49,42,50,51,47,48,60,52,52,64,58,44,89,66,54,68,70,60,50,50,55,57,43,26,34,40,64,48,39,85,13,62,51,57,66,33,44,64,60,53,50,52,49,50,51,50,48,50,50,48,50,49,49,48,59,66,65,41,74,73,75,71,72,74,71,78,74,76,74,72,77,79,74,78,80,76,75,79,78,79,81,70,80,78,131,136,81,81,73,79,79,78,77,75,68,78,59,68,63,58,55,51,51,48,51,55,53,50,48,54,31,26,60,75,69,73,39,76,76,58,74,63,52,70,41,65,51,71,45,84,82,45,49,92,82,43,76,60,58,56,49,68,44,74,74,44,36,57,69,39,67,68,51,58,54,42,26,43,54,47,21,60,56,30,44,63,77,55,75,77,75,62,72,65,54,78,77,42,43,36,62,59,28,57,73,68,40,41,44,47,62,41,46,68,50,33,71,57,45,56,68,39,43,72,86,58,80,83,76,76,43,83,71,65,71,64,86,51,68,71,55,38,51,51,50,53,51,47,43,53,28,32,30,27,36,15,48,20,49,36,26,46,31,51,41,50,44,47,41,54,38,43,50,53,49,47,53,44,39,73,75,55,71,46,71,67,59,51,51,48,48,46,51,48,40,55,51,38,53,55,38,47,49,38,21,37,32,21,37,25,39,28,48,42,40,49,49,40,50,52,47,48,60,53,53,65,58,44,90,66,54,67,72,60,50,51,54,57,42,26,35,41,65,49,40,85,14,62,52,56,67,34,45,64,60,52,49,52,50,49,50,50,48,50,50,48,50,52,47,48,58,66,66,44,74,74,74,72,72,77,72,80,76,78,79,72,77,83,75,80,82,77,77,81,78,80,84,72,80,82,132